Protein AF-0000000068018468 (afdb_homodimer)

Structure (mmCIF, N/CA/C/O backbone):
data_AF-0000000068018468-model_v1
#
loop_
_entity.id
_entity.type
_entity.pdbx_description
1 polymer 'Uncharacterized protein'
#
loop_
_atom_site.group_PDB
_atom_site.id
_atom_site.type_symbol
_atom_site.label_atom_id
_atom_site.label_alt_id
_atom_site.label_comp_id
_atom_site.label_asym_id
_atom_site.label_entity_id
_atom_site.label_seq_id
_atom_site.pdbx_PDB_ins_code
_atom_site.Cartn_x
_atom_site.Cartn_y
_atom_site.Cartn_z
_atom_site.occupancy
_atom_site.B_iso_or_equiv
_atom_site.auth_seq_id
_atom_sit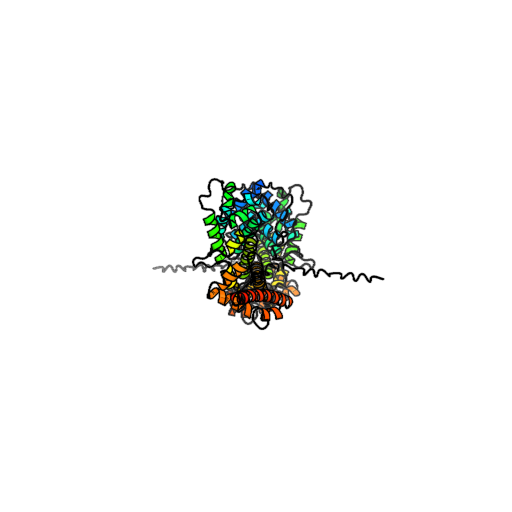e.auth_comp_id
_atom_site.auth_asym_id
_atom_site.auth_atom_id
_atom_site.pdbx_PDB_model_num
ATOM 1 N N . MET A 1 1 ? 50.656 60.125 9.859 1 24.44 1 MET A N 1
ATOM 2 C CA . MET A 1 1 ? 50.281 58.938 9.109 1 24.44 1 MET A CA 1
ATOM 3 C C . MET A 1 1 ? 49.031 58.281 9.727 1 24.44 1 MET A C 1
ATOM 5 O O . MET A 1 1 ? 49.062 57.906 10.898 1 24.44 1 MET A O 1
ATOM 9 N N . TYR A 1 2 ? 47.75 58.688 9.359 1 27.44 2 TYR A N 1
ATOM 10 C CA . TYR A 1 2 ? 46.375 58.531 9.789 1 27.44 2 TYR A CA 1
ATOM 11 C C . TYR A 1 2 ? 45.906 57.062 9.633 1 27.44 2 TYR A C 1
ATOM 13 O O . TYR A 1 2 ? 45.938 56.531 8.523 1 27.44 2 TYR A O 1
ATOM 21 N N . VAL A 1 3 ? 46.25 56.188 10.547 1 29.02 3 VAL A N 1
ATOM 22 C CA . VAL A 1 3 ? 46 54.75 10.594 1 29.02 3 VAL A CA 1
ATOM 23 C C . VAL A 1 3 ? 44.5 54.5 10.539 1 29.02 3 VAL A C 1
ATOM 25 O O . VAL A 1 3 ? 43.75 54.906 11.422 1 29.02 3 VAL A O 1
ATOM 28 N N . ASP A 1 4 ? 43.844 54.469 9.336 1 24.84 4 ASP A N 1
ATOM 29 C CA . ASP A 1 4 ? 42.438 54.281 8.945 1 24.84 4 ASP A CA 1
ATOM 30 C C . ASP A 1 4 ? 41.875 52.969 9.453 1 24.84 4 ASP A C 1
ATOM 32 O O . ASP A 1 4 ? 42.375 51.906 9.086 1 24.84 4 ASP A O 1
ATOM 36 N N . ASN A 1 5 ? 41.5 52.781 10.727 1 23.69 5 ASN A N 1
ATOM 37 C CA . ASN A 1 5 ? 40.906 51.719 11.516 1 23.69 5 ASN A CA 1
ATOM 38 C C . ASN A 1 5 ? 39.625 51.188 10.898 1 23.69 5 ASN A C 1
ATOM 40 O O . ASN A 1 5 ? 38.562 51.75 11.117 1 23.69 5 ASN A O 1
ATOM 44 N N . ASN A 1 6 ? 39.594 50.75 9.609 1 23.3 6 ASN A N 1
ATOM 45 C CA . ASN A 1 6 ? 38.406 50.281 8.914 1 23.3 6 ASN A CA 1
ATOM 46 C C . ASN A 1 6 ? 37.75 49.094 9.648 1 23.3 6 ASN A C 1
ATOM 48 O O . ASN A 1 6 ? 38.344 48.031 9.773 1 23.3 6 ASN A O 1
ATOM 52 N N . MET A 1 7 ? 36.938 49.281 10.695 1 24.89 7 MET A N 1
ATOM 53 C CA . MET A 1 7 ? 36.156 48.375 11.523 1 24.89 7 MET A CA 1
ATOM 54 C C . MET A 1 7 ? 35.219 47.562 10.672 1 24.89 7 MET A C 1
ATOM 56 O O . MET A 1 7 ? 34.25 48.062 10.078 1 24.89 7 MET A O 1
ATOM 60 N N . GLU A 1 8 ? 35.656 46.562 9.875 1 24.28 8 GLU A N 1
ATOM 61 C CA . GLU A 1 8 ? 34.875 45.656 9.07 1 24.28 8 GLU A CA 1
ATOM 62 C C . GLU A 1 8 ? 33.812 44.938 9.914 1 24.28 8 GLU A C 1
ATOM 64 O O . GLU A 1 8 ? 34.156 44.25 10.883 1 24.28 8 GLU A O 1
ATOM 69 N N . MET A 1 9 ? 32.594 45.5 10.07 1 26.16 9 MET A N 1
ATOM 70 C CA . MET A 1 9 ? 31.375 44.969 10.625 1 26.16 9 MET A CA 1
ATOM 71 C C . MET A 1 9 ? 31.031 43.625 9.984 1 26.16 9 MET A C 1
ATOM 73 O O . MET A 1 9 ? 30.75 43.562 8.789 1 26.16 9 MET A O 1
ATOM 77 N N . GLU A 1 10 ? 31.672 42.562 10.336 1 23.84 10 GLU A N 1
ATOM 78 C CA . GLU A 1 10 ? 31.344 41.188 9.938 1 23.84 10 GLU A CA 1
ATOM 79 C C . GLU A 1 10 ? 29.859 40.875 10.156 1 23.84 10 GLU A C 1
ATOM 81 O O . GLU A 1 10 ? 29.359 41 11.281 1 23.84 10 GLU A O 1
ATOM 86 N N . ARG A 1 11 ? 28.984 41.062 9.156 1 24.67 11 ARG A N 1
ATOM 87 C CA . ARG A 1 11 ? 27.594 40.688 8.977 1 24.67 11 ARG A CA 1
ATOM 88 C C . ARG A 1 11 ? 27.375 39.219 9.359 1 24.67 11 ARG A C 1
ATOM 90 O O . ARG A 1 11 ? 27.922 38.312 8.711 1 24.67 11 ARG A O 1
ATOM 97 N N . ASN A 1 12 ? 27.406 38.875 10.641 1 23.77 12 ASN A N 1
ATOM 98 C CA . ASN A 1 12 ? 26.984 37.562 11.164 1 23.77 12 ASN A CA 1
ATOM 99 C C . ASN A 1 12 ? 25.641 37.125 10.562 1 23.77 12 ASN A C 1
ATOM 101 O O . ASN A 1 12 ? 24.594 37.688 10.898 1 23.77 12 ASN A O 1
ATOM 105 N N . ASN A 1 13 ? 25.562 36.875 9.25 1 24.09 13 ASN A N 1
ATOM 106 C CA . ASN A 1 13 ? 24.453 36.25 8.531 1 24.09 13 ASN A CA 1
ATOM 107 C C . ASN A 1 13 ? 23.953 35 9.266 1 24.09 13 ASN A C 1
ATOM 109 O O . ASN A 1 13 ? 24.641 33.969 9.273 1 24.09 13 ASN A O 1
ATOM 113 N N . GLN A 1 14 ? 23.406 35.094 10.453 1 27.16 14 GLN A N 1
ATOM 114 C CA . GLN A 1 14 ? 22.625 34.031 11.094 1 27.16 14 GLN A CA 1
ATOM 115 C C . GLN A 1 14 ? 21.672 33.375 10.094 1 27.16 14 GLN A C 1
ATOM 117 O O . GLN A 1 14 ? 20.703 34 9.656 1 27.16 14 GLN A O 1
ATOM 122 N N . GLU A 1 15 ? 22.203 32.594 9.133 1 29.08 15 GLU A N 1
ATOM 123 C CA . GLU A 1 15 ? 21.438 31.703 8.281 1 29.08 15 GLU A CA 1
ATOM 124 C C . GLU A 1 15 ? 20.344 31 9.086 1 29.08 15 GLU A C 1
ATOM 126 O O . GLU A 1 15 ? 20.641 30.281 10.047 1 29.08 15 GLU A O 1
ATOM 131 N N . HIS A 1 16 ? 19.266 31.672 9.391 1 28.84 16 HIS A N 1
ATOM 132 C CA . HIS A 1 16 ? 17.969 31.109 9.766 1 28.84 16 HIS A CA 1
ATOM 133 C C . HIS A 1 16 ? 17.703 29.797 9.031 1 28.84 16 HIS A C 1
ATOM 135 O O . HIS A 1 16 ? 17.469 29.812 7.82 1 28.84 16 HIS A O 1
ATOM 141 N N . SER A 1 17 ? 18.453 28.766 9.328 1 29.55 17 SER A N 1
ATOM 142 C CA . SER A 1 17 ? 18.109 27.422 8.883 1 29.55 17 SER A CA 1
ATOM 143 C C . SER A 1 17 ? 16.609 27.172 9 1 29.55 17 SER A C 1
ATOM 145 O O . SER A 1 17 ? 16.094 26.938 10.094 1 29.55 17 SER A O 1
ATOM 147 N N . SER A 1 18 ? 15.742 28 8.43 1 26.28 18 SER A N 1
ATOM 148 C CA . SER A 1 18 ? 14.344 27.641 8.219 1 26.28 18 SER A CA 1
ATOM 149 C C . SER A 1 18 ? 14.203 26.172 7.801 1 26.28 18 SER A C 1
ATOM 151 O O . SER A 1 18 ? 14.602 25.797 6.695 1 26.28 18 SER A O 1
ATOM 153 N N . ALA A 1 19 ? 14.383 25.281 8.664 1 33.09 19 ALA A N 1
ATOM 154 C CA . ALA A 1 19 ? 13.984 23.891 8.453 1 33.09 19 ALA A CA 1
ATOM 155 C C . ALA A 1 19 ? 12.711 23.797 7.617 1 33.09 19 ALA A C 1
ATOM 157 O O . ALA A 1 19 ? 11.633 24.172 8.086 1 33.09 19 ALA A O 1
ATOM 158 N N . LEU A 1 20 ? 12.812 24.125 6.32 1 30.03 20 LEU A N 1
ATOM 159 C CA . LEU A 1 20 ? 11.758 23.969 5.32 1 30.03 20 LEU A CA 1
ATOM 160 C C . LEU A 1 20 ? 10.867 22.781 5.637 1 30.03 20 LEU A C 1
ATOM 162 O O . LEU A 1 20 ? 11.367 21.703 5.977 1 30.03 20 LEU A O 1
ATOM 166 N N . LEU A 1 21 ? 9.789 23.016 6.156 1 33.72 21 LEU A N 1
ATOM 167 C CA . LEU A 1 21 ? 8.711 22.031 6.094 1 33.72 21 LEU A CA 1
ATOM 168 C C . LEU A 1 21 ? 8.867 21.125 4.875 1 33.72 21 LEU A C 1
ATOM 170 O O . LEU A 1 21 ? 9.188 21.594 3.781 1 33.72 21 LEU A O 1
ATOM 174 N N . ASN A 1 22 ? 9.516 20.125 4.996 1 31.67 22 ASN A N 1
ATOM 175 C CA . ASN A 1 22 ? 9.492 19.25 3.832 1 31.67 22 ASN A CA 1
ATOM 176 C C . ASN A 1 22 ? 8.195 19.406 3.039 1 31.67 22 ASN A C 1
ATOM 178 O O . ASN A 1 22 ? 7.184 18.797 3.377 1 31.67 22 ASN A O 1
ATOM 182 N N . VAL A 1 23 ? 7.898 20.672 2.58 1 32.66 23 VAL A N 1
ATOM 183 C CA . VAL A 1 23 ? 6.922 20.734 1.498 1 32.66 23 VAL A CA 1
ATOM 184 C C . VAL A 1 23 ? 7.078 19.516 0.588 1 32.66 23 VAL A C 1
ATOM 186 O O . VAL A 1 23 ? 8.203 19.078 0.317 1 32.66 23 VAL A O 1
ATOM 189 N N . PRO A 1 24 ? 6.168 18.75 0.471 1 34.22 24 PRO A N 1
ATOM 190 C CA . PRO A 1 24 ? 6.434 17.781 -0.595 1 34.22 24 PRO A CA 1
ATOM 191 C C . PRO A 1 24 ? 7.234 18.375 -1.75 1 34.22 24 PRO A C 1
ATOM 193 O O . PRO A 1 24 ? 7.016 19.531 -2.129 1 34.22 24 PRO A O 1
ATOM 196 N N . ASP A 1 25 ? 8.477 18.141 -1.873 1 32.91 25 ASP A N 1
ATOM 197 C CA . ASP A 1 25 ? 9.312 18.656 -2.955 1 32.91 25 ASP A CA 1
ATOM 198 C C . ASP A 1 25 ? 8.492 18.922 -4.207 1 32.91 25 ASP A C 1
ATOM 200 O O . ASP A 1 25 ? 7.719 18.078 -4.652 1 32.91 25 ASP A O 1
ATOM 204 N N . PRO A 1 26 ? 8.242 20.219 -4.523 1 35.12 26 PRO A N 1
ATOM 205 C CA . PRO A 1 26 ? 7.691 20.469 -5.855 1 35.12 26 PRO A CA 1
ATOM 206 C C . PRO A 1 26 ? 8.078 19.391 -6.867 1 35.12 26 PRO A C 1
ATOM 208 O O . PRO A 1 26 ? 7.402 19.234 -7.883 1 35.12 26 PRO A O 1
ATOM 211 N N . GLU A 1 27 ? 9.18 18.828 -6.707 1 36.31 27 GLU A N 1
ATOM 212 C CA . GLU A 1 27 ? 9.656 17.797 -7.613 1 36.31 27 GLU A CA 1
ATOM 213 C C . GLU A 1 27 ? 8.781 16.547 -7.527 1 36.31 27 GLU A C 1
ATOM 215 O O . GLU A 1 27 ? 8.758 15.734 -8.461 1 36.31 27 GLU A O 1
ATOM 220 N N . GLU A 1 28 ? 8.305 16.453 -6.414 1 38.94 28 GLU A N 1
ATOM 221 C CA . GLU A 1 28 ? 7.34 15.359 -6.344 1 38.94 28 GLU A CA 1
ATOM 222 C C . GLU A 1 28 ? 6.051 15.711 -7.082 1 38.94 28 GLU A C 1
ATOM 224 O O . GLU A 1 28 ? 5.387 14.836 -7.629 1 38.94 28 GLU A O 1
ATOM 229 N N . ASP A 1 29 ? 5.688 17.031 -6.941 1 36.28 29 ASP A N 1
ATOM 230 C CA . ASP A 1 29 ? 4.574 17.641 -7.672 1 36.28 29 ASP A CA 1
ATOM 231 C C . ASP A 1 29 ? 4.996 18.031 -9.086 1 36.28 29 ASP A C 1
ATOM 233 O O . ASP A 1 29 ? 5.969 18.766 -9.266 1 36.28 29 ASP A O 1
ATOM 237 N N . GLY A 1 30 ? 4.703 17.453 -10.102 1 36.94 30 GLY A N 1
ATOM 238 C CA . GLY A 1 30 ? 4.77 17.781 -11.523 1 36.94 30 GLY A CA 1
ATOM 239 C C . GLY A 1 30 ? 5.508 16.734 -12.336 1 36.94 30 GLY A C 1
ATOM 240 O O . GLY A 1 30 ? 6.727 16.812 -12.5 1 36.94 30 GLY A O 1
ATOM 241 N N . LEU A 1 31 ? 5.121 15.68 -12.172 1 38.84 31 LEU A N 1
ATOM 242 C CA . LEU A 1 31 ? 5.52 14.797 -13.266 1 38.84 31 LEU A CA 1
ATOM 243 C C . LEU A 1 31 ? 5.25 15.461 -14.617 1 38.84 31 LEU A C 1
ATOM 245 O O . LEU A 1 31 ? 4.094 15.672 -14.984 1 38.84 31 LEU A O 1
ATOM 249 N N . HIS A 1 32 ? 6.07 16.641 -14.875 1 35.94 32 HIS A N 1
ATOM 250 C CA . HIS A 1 32 ? 5.859 17.109 -16.234 1 35.94 32 HIS A CA 1
ATOM 251 C C . HIS A 1 32 ? 5.82 15.945 -17.219 1 35.94 32 HIS A C 1
ATOM 253 O O . HIS A 1 32 ? 6.867 15.406 -17.594 1 35.94 32 HIS A O 1
ATOM 259 N N . ILE A 1 33 ? 4.992 15.148 -16.906 1 37.47 33 ILE A N 1
ATOM 260 C CA . ILE A 1 33 ? 4.82 14.18 -17.984 1 37.47 33 ILE A CA 1
ATOM 261 C C . ILE A 1 33 ? 4.758 14.914 -19.328 1 37.47 33 ILE A C 1
ATOM 263 O O . ILE A 1 33 ? 3.854 15.719 -19.562 1 37.47 33 ILE A O 1
ATOM 267 N N . GLY A 1 34 ? 5.852 15.414 -19.781 1 34.38 34 GLY A N 1
ATOM 268 C CA . GLY A 1 34 ? 5.773 15.93 -21.141 1 34.38 34 GLY A CA 1
ATOM 269 C C . GLY A 1 34 ? 4.504 15.516 -21.859 1 34.38 34 GLY A C 1
ATOM 270 O O . GLY A 1 34 ? 3.588 14.961 -21.25 1 34.38 34 GLY A O 1
ATOM 271 N N . ASN A 1 35 ? 4.598 15.242 -23.125 1 35.41 35 ASN A N 1
ATOM 272 C CA . ASN A 1 35 ? 3.654 15.031 -24.203 1 35.41 35 ASN A CA 1
ATOM 273 C C . ASN A 1 35 ? 2.717 13.859 -23.922 1 35.41 35 ASN A C 1
ATOM 275 O O . ASN A 1 35 ? 2.98 12.734 -24.328 1 35.41 35 ASN A O 1
ATOM 279 N N . MET A 1 36 ? 2.404 13.555 -22.688 1 43.94 36 MET A N 1
ATOM 280 C CA . MET A 1 36 ? 1.302 12.609 -22.875 1 43.94 36 MET A CA 1
ATOM 281 C C . MET A 1 36 ? 0.312 13.133 -23.906 1 43.94 36 MET A C 1
ATOM 283 O O . MET A 1 36 ? -0.097 14.297 -23.859 1 43.94 36 MET A O 1
ATOM 287 N N . PHE A 1 37 ? 0.522 12.688 -24.938 1 47.22 37 PHE A N 1
ATOM 288 C CA . PHE A 1 37 ? -0.167 13.008 -26.188 1 47.22 37 PHE A CA 1
ATOM 289 C C . PHE A 1 37 ? -1.665 13.164 -25.953 1 47.22 37 PHE A C 1
ATOM 291 O O . PHE A 1 37 ? -2.461 13.039 -26.891 1 47.22 37 PHE A O 1
ATOM 298 N N . LEU A 1 38 ? -2.012 12.969 -24.656 1 52.31 38 LEU A N 1
ATOM 299 C CA . LEU A 1 38 ? -3.445 13.234 -24.656 1 52.31 38 LEU A CA 1
ATOM 300 C C . LEU A 1 38 ? -3.732 14.711 -24.406 1 52.31 38 LEU A C 1
ATOM 302 O O . LEU A 1 38 ? -3.047 15.352 -23.609 1 52.31 38 LEU A O 1
ATOM 306 N N . PRO A 1 39 ? -4.457 15.227 -25.281 1 53.84 39 PRO A N 1
ATOM 307 C CA . PRO A 1 39 ? -4.832 16.625 -25.094 1 53.84 39 PRO A CA 1
ATOM 308 C C . PRO A 1 39 ? -5.375 16.906 -23.688 1 53.84 39 PRO A C 1
ATOM 310 O O . PRO A 1 39 ? -5.949 16.016 -23.047 1 53.84 39 PRO A O 1
ATOM 313 N N . SER A 1 40 ? -5.008 17.938 -23.078 1 59.91 40 SER A N 1
ATOM 314 C CA . SER A 1 40 ? -5.461 18.406 -21.766 1 59.91 40 SER A CA 1
ATOM 315 C C . SER A 1 40 ? -6.973 18.266 -21.625 1 59.91 40 SER A C 1
ATOM 317 O O . SER A 1 40 ? -7.477 18.031 -20.531 1 59.91 40 SER A O 1
ATOM 319 N N . THR A 1 41 ? -7.664 18.328 -22.781 1 61.84 41 THR A N 1
ATOM 320 C CA . THR A 1 41 ? -9.125 18.281 -22.766 1 61.84 41 THR A CA 1
ATOM 321 C C . THR A 1 41 ? -9.617 16.906 -22.359 1 61.84 41 THR A C 1
ATOM 323 O O . THR A 1 41 ? -10.781 16.734 -21.969 1 61.84 41 THR A O 1
ATOM 326 N N . PHE A 1 42 ? -8.672 16.094 -22.375 1 64.88 42 PHE A N 1
ATOM 327 C CA . PHE A 1 42 ? -9.047 14.711 -22.125 1 64.88 42 PHE A CA 1
ATOM 328 C C . PHE A 1 42 ? -9.023 14.398 -20.641 1 64.88 42 PHE A C 1
ATOM 330 O O . PHE A 1 42 ? -9.82 13.586 -20.156 1 64.88 42 PHE A O 1
ATOM 337 N N . TRP A 1 43 ? -8.32 15.156 -19.906 1 70.69 43 TRP A N 1
ATOM 338 C CA . TRP A 1 43 ? -8.008 14.742 -18.547 1 70.69 43 TRP A CA 1
ATOM 339 C C . TRP A 1 43 ? -9.156 15.062 -17.594 1 70.69 43 TRP A C 1
ATOM 341 O O . TRP A 1 43 ? -9.445 14.289 -16.688 1 70.69 43 TRP A O 1
ATOM 351 N N . THR A 1 44 ? -9.859 16.078 -17.922 1 78.69 44 THR A N 1
ATOM 352 C CA . THR A 1 44 ? -10.914 16.5 -17 1 78.69 44 THR A CA 1
ATOM 353 C C . THR A 1 44 ? -12.07 15.5 -17.031 1 78.69 44 THR A C 1
ATOM 355 O O . THR A 1 44 ? -12.484 14.992 -15.984 1 78.69 44 THR A O 1
ATOM 358 N N . PRO A 1 45 ? -12.547 15.148 -18.234 1 75.38 45 PRO A N 1
ATOM 359 C CA . PRO A 1 45 ? -13.594 14.125 -18.25 1 75.38 45 PRO A CA 1
ATOM 360 C C . PRO A 1 45 ? -13.109 12.781 -17.719 1 75.38 45 PRO A C 1
ATOM 362 O O . PRO A 1 45 ? -13.883 12.055 -17.078 1 75.38 45 PRO A O 1
ATOM 365 N N . PHE A 1 46 ? -11.961 12.562 -18.078 1 76.06 46 PHE A N 1
ATOM 366 C CA . PHE A 1 46 ? -11.398 11.305 -17.578 1 76.06 46 PHE A CA 1
ATOM 367 C C . PHE A 1 46 ? -11.336 11.297 -16.062 1 76.06 46 PHE A C 1
ATOM 369 O O . PHE A 1 46 ? -11.719 10.312 -15.422 1 76.06 46 PHE A O 1
ATOM 376 N N . PHE A 1 47 ? -10.859 12.359 -15.477 1 84.5 47 PHE A N 1
ATOM 377 C CA . PHE A 1 47 ? -10.797 12.516 -14.031 1 84.5 47 PHE A CA 1
ATOM 378 C C . PHE A 1 47 ? -12.172 12.32 -13.406 1 84.5 47 PHE A C 1
ATOM 380 O O . PHE A 1 47 ? -12.312 11.586 -12.422 1 84.5 47 PHE A O 1
ATOM 387 N N . SER A 1 48 ? -13.109 12.883 -14.023 1 82.25 48 SER A N 1
ATOM 388 C CA . SER A 1 48 ? -14.477 12.789 -13.516 1 82.25 48 SER A CA 1
ATOM 389 C C . SER A 1 48 ? -15.008 11.367 -13.602 1 82.25 48 SER A C 1
ATOM 391 O O . SER A 1 48 ? -15.719 10.906 -12.711 1 82.25 48 SER A O 1
ATOM 393 N N . GLY A 1 49 ? -14.711 10.734 -14.68 1 79.44 49 GLY A N 1
ATOM 394 C CA . GLY A 1 49 ? -15.117 9.344 -14.828 1 79.44 49 GLY A CA 1
ATOM 395 C C . GLY A 1 49 ? -14.516 8.43 -13.773 1 79.44 49 GLY A C 1
ATOM 396 O O . GLY A 1 49 ? -15.211 7.578 -13.219 1 79.44 49 GLY A O 1
ATOM 397 N N . VAL A 1 50 ? -13.242 8.617 -13.531 1 81.69 50 VAL A N 1
ATOM 398 C CA . VAL A 1 50 ? -12.562 7.793 -12.539 1 81.69 50 VAL A CA 1
ATOM 399 C C . VAL A 1 50 ? -13.125 8.094 -11.148 1 81.69 50 VAL A C 1
ATOM 401 O O . VAL A 1 50 ? -13.289 7.188 -10.336 1 81.69 50 VAL A O 1
ATOM 404 N N . LEU A 1 51 ? -13.336 9.359 -10.922 1 87.94 51 LEU A N 1
ATOM 405 C CA . LEU A 1 51 ? -13.945 9.758 -9.656 1 87.94 51 LEU A CA 1
ATOM 406 C C . LEU A 1 51 ? -15.281 9.055 -9.438 1 87.94 51 LEU A C 1
ATOM 408 O O . LEU A 1 51 ? -15.57 8.594 -8.336 1 87.94 51 LEU A O 1
ATOM 412 N N . GLN A 1 52 ? -16.016 8.875 -10.461 1 82.94 52 GLN A N 1
ATOM 413 C CA . GLN A 1 52 ? -17.297 8.195 -10.375 1 82.94 52 GLN A CA 1
ATOM 414 C C . GLN A 1 52 ? -17.109 6.715 -10.062 1 82.94 52 GLN A C 1
ATOM 416 O O . GLN A 1 52 ? -17.922 6.121 -9.344 1 82.94 52 GLN A O 1
ATOM 421 N N . ILE A 1 53 ? -16.125 6.184 -10.531 1 79.94 53 ILE A N 1
ATOM 422 C CA . ILE A 1 53 ? -15.82 4.789 -10.227 1 79.94 53 ILE A CA 1
ATOM 423 C C . ILE A 1 53 ? -15.516 4.641 -8.742 1 79.94 53 ILE A C 1
ATOM 425 O O . ILE A 1 53 ? -16.016 3.721 -8.086 1 79.94 53 ILE A O 1
ATOM 429 N N . ALA A 1 54 ? -14.719 5.52 -8.234 1 87.62 54 ALA A N 1
ATOM 430 C CA . ALA A 1 54 ? -14.352 5.477 -6.82 1 87.62 54 ALA A CA 1
ATOM 431 C C . ALA A 1 54 ? -15.578 5.59 -5.93 1 87.62 54 ALA A C 1
ATOM 433 O O . ALA A 1 54 ? -15.617 5.016 -4.836 1 87.62 54 ALA A O 1
ATOM 434 N N . LEU A 1 55 ? -16.562 6.301 -6.43 1 90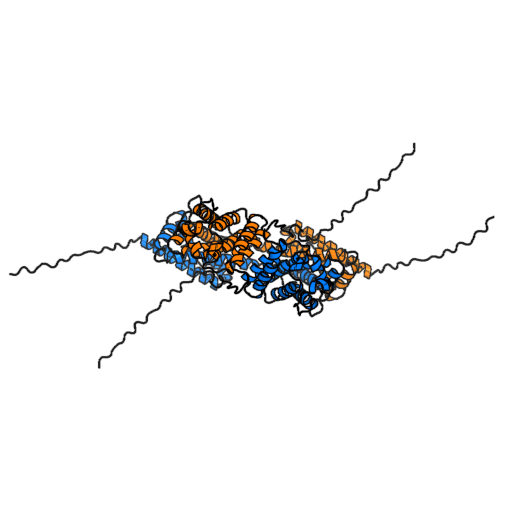.88 55 LEU A N 1
ATOM 435 C CA . LEU A 1 55 ? -17.766 6.531 -5.621 1 90.88 55 LEU A CA 1
ATOM 436 C C . LEU A 1 55 ? -18.766 5.395 -5.797 1 90.88 55 LEU A C 1
ATOM 438 O O . LEU A 1 55 ? -19.516 5.07 -4.867 1 90.88 55 LEU A O 1
ATOM 442 N N . LYS A 1 56 ? -18.781 4.824 -6.879 1 82.94 56 LYS A N 1
ATOM 443 C CA . LYS A 1 56 ? -19.781 3.807 -7.215 1 82.94 56 LYS A CA 1
ATOM 444 C C . LYS A 1 56 ? -19.453 2.482 -6.523 1 82.94 56 LYS A C 1
ATOM 446 O O . LYS A 1 56 ? -20.359 1.792 -6.051 1 82.94 56 LYS A O 1
ATOM 451 N N . TYR A 1 57 ? -18.188 2.197 -6.457 1 78.69 57 TYR A N 1
ATOM 452 C CA . TYR A 1 57 ? -17.781 0.912 -5.902 1 78.69 57 TYR A CA 1
ATOM 453 C C . TYR A 1 57 ? -17.266 1.072 -4.48 1 78.69 57 TYR A C 1
ATOM 455 O O . TYR A 1 57 ? -16.5 2 -4.191 1 78.69 57 TYR A O 1
ATOM 463 N N . SER A 1 58 ? -17.625 0.14 -3.668 1 86.25 58 SER A N 1
ATOM 464 C CA . SER A 1 58 ? -17.25 0.252 -2.264 1 86.25 58 SER A CA 1
ATOM 465 C C . SER A 1 58 ? -16.031 -0.603 -1.948 1 86.25 58 SER A C 1
ATOM 467 O O . SER A 1 58 ? -15.43 -0.475 -0.875 1 86.25 58 SER A O 1
ATOM 469 N N . GLU A 1 59 ? -15.656 -1.45 -2.895 1 81 59 GLU A N 1
ATOM 470 C CA . GLU A 1 59 ? -14.492 -2.307 -2.664 1 81 59 GLU A CA 1
ATOM 471 C C . GLU A 1 59 ? -13.219 -1.481 -2.502 1 81 59 GLU A C 1
ATOM 473 O O . GLU A 1 59 ? -12.914 -0.638 -3.346 1 81 59 GLU A O 1
ATOM 478 N N . GLU A 1 60 ? -12.492 -1.753 -1.496 1 84.62 60 GLU A N 1
ATOM 479 C CA . GLU A 1 60 ? -11.289 -0.997 -1.171 1 84.62 60 GLU A CA 1
ATOM 480 C C . GLU A 1 60 ? -10.305 -1.004 -2.334 1 84.62 60 GLU A C 1
ATOM 482 O O . GLU A 1 60 ? -9.758 0.039 -2.697 1 84.62 60 GLU A O 1
ATOM 487 N N . GLY A 1 61 ? -10.125 -2.178 -2.83 1 77.38 61 GLY A N 1
ATOM 488 C CA . GLY A 1 61 ? -9.164 -2.309 -3.914 1 77.38 61 GLY A CA 1
ATOM 489 C C . GLY A 1 61 ? -9.508 -1.453 -5.121 1 77.38 61 GLY A C 1
ATOM 490 O O . GLY A 1 61 ? -8.633 -0.81 -5.699 1 77.38 61 GLY A O 1
ATOM 491 N N . ILE A 1 62 ? -10.734 -1.346 -5.469 1 76.81 62 ILE A N 1
ATOM 492 C CA . ILE A 1 62 ? -11.195 -0.561 -6.609 1 76.81 62 ILE A CA 1
ATOM 493 C C . ILE A 1 62 ? -11.047 0.928 -6.301 1 76.81 62 ILE A C 1
ATOM 495 O O . ILE A 1 62 ? -10.555 1.695 -7.133 1 76.81 62 ILE A O 1
ATOM 499 N N . ARG A 1 63 ? -11.422 1.302 -5.125 1 86.25 63 ARG A N 1
ATOM 500 C CA . ARG A 1 63 ? -11.336 2.703 -4.727 1 86.25 63 ARG A CA 1
ATOM 501 C C . ARG A 1 63 ? -9.883 3.18 -4.715 1 86.25 63 ARG A C 1
ATOM 503 O O . ARG A 1 63 ? -9.586 4.27 -5.199 1 86.25 63 ARG A O 1
ATOM 510 N N . VAL A 1 64 ? -9.047 2.318 -4.172 1 85.44 64 VAL A N 1
ATOM 511 C CA . VAL A 1 64 ? -7.633 2.676 -4.098 1 85.44 64 VAL A CA 1
ATOM 512 C C . VAL A 1 64 ? -7.059 2.816 -5.504 1 85.44 64 VAL A C 1
ATOM 514 O O . VAL A 1 64 ? -6.305 3.752 -5.785 1 85.44 64 VAL A O 1
ATOM 517 N N . ASP A 1 65 ? -7.445 1.905 -6.328 1 77.06 65 ASP A N 1
ATOM 518 C CA . ASP A 1 65 ? -6.977 1.979 -7.711 1 77.06 65 ASP A CA 1
ATOM 519 C C . ASP A 1 65 ? -7.469 3.254 -8.391 1 77.06 65 ASP A C 1
ATOM 521 O O . ASP A 1 65 ? -6.699 3.945 -9.055 1 77.06 65 ASP A O 1
ATOM 525 N N . ALA A 1 66 ? -8.719 3.521 -8.273 1 83.62 66 ALA A N 1
ATOM 526 C CA . ALA A 1 66 ? -9.297 4.723 -8.867 1 83.62 66 ALA A CA 1
ATOM 527 C C . ALA A 1 66 ? -8.609 5.98 -8.344 1 83.62 66 ALA A C 1
ATOM 529 O O . ALA A 1 66 ? -8.219 6.852 -9.125 1 83.62 66 ALA A O 1
ATOM 530 N N . 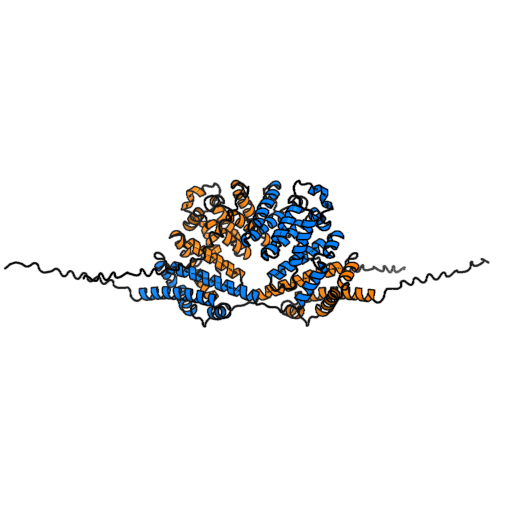LEU A 1 67 ? -8.383 6.055 -7.082 1 88.44 67 LEU A N 1
ATOM 531 C CA . LEU A 1 67 ? -7.719 7.199 -6.465 1 88.44 67 LEU A CA 1
ATOM 532 C C . LEU A 1 67 ? -6.277 7.316 -6.953 1 88.44 67 LEU A C 1
ATOM 534 O O . LEU A 1 67 ? -5.789 8.422 -7.191 1 88.44 67 LEU A O 1
ATOM 538 N N . SER A 1 68 ? -5.668 6.254 -7.086 1 80 68 SER A N 1
ATOM 539 C CA . SER A 1 68 ? -4.305 6.27 -7.605 1 80 68 SER A CA 1
ATOM 540 C C . SER A 1 68 ? -4.258 6.848 -9.016 1 80 68 SER A C 1
ATOM 542 O O . SER A 1 68 ? -3.332 7.59 -9.359 1 80 68 SER A O 1
ATOM 544 N N . ILE A 1 69 ? -5.238 6.547 -9.773 1 77.62 69 ILE A N 1
ATOM 545 C CA . ILE A 1 69 ? -5.332 7.09 -11.125 1 77.62 69 ILE A CA 1
ATOM 546 C C . ILE A 1 69 ? -5.531 8.602 -11.055 1 77.62 69 ILE A C 1
ATOM 548 O O . ILE A 1 69 ? -4.871 9.359 -11.781 1 77.62 69 ILE A O 1
ATOM 552 N N . MET A 1 70 ? -6.41 8.961 -10.242 1 85.5 70 MET A N 1
ATOM 553 C CA . MET A 1 70 ? -6.68 10.391 -10.094 1 85.5 70 MET A CA 1
ATOM 554 C C . MET A 1 70 ? -5.422 11.141 -9.648 1 85.5 70 MET A C 1
ATOM 556 O O . MET A 1 70 ? -5.125 12.219 -10.164 1 85.5 70 MET A O 1
ATOM 560 N N . ILE A 1 71 ? -4.688 10.57 -8.734 1 84 71 ILE A N 1
ATOM 561 C CA . ILE A 1 71 ? -3.449 11.164 -8.242 1 84 71 ILE A CA 1
ATOM 562 C C . ILE A 1 71 ? -2.451 11.305 -9.383 1 84 71 ILE A C 1
ATOM 564 O O . ILE A 1 71 ? -1.821 12.352 -9.539 1 84 71 ILE A O 1
ATOM 568 N N . LEU A 1 72 ? -2.393 10.336 -10.188 1 74.5 72 LEU A N 1
ATOM 569 C CA . LEU A 1 72 ? -1.487 10.391 -11.328 1 74.5 72 LEU A CA 1
ATOM 570 C C . LEU A 1 72 ? -1.898 11.492 -12.297 1 74.5 72 LEU A C 1
ATOM 572 O O . LEU A 1 72 ? -1.048 12.227 -12.805 1 74.5 72 LEU A O 1
ATOM 576 N N . ILE A 1 73 ? -3.182 11.555 -12.562 1 78.38 73 ILE A N 1
ATOM 577 C CA . ILE A 1 73 ? -3.705 12.586 -13.453 1 78.38 73 ILE A CA 1
ATOM 578 C C . ILE A 1 73 ? -3.342 13.969 -12.906 1 78.38 73 ILE A C 1
ATOM 580 O O . ILE A 1 73 ? -2.85 14.82 -13.641 1 78.38 73 ILE A O 1
ATOM 584 N N . VAL A 1 74 ? -3.482 14.172 -11.672 1 84.44 74 VAL A N 1
ATOM 585 C CA . VAL A 1 74 ? -3.232 15.477 -11.055 1 84.44 74 VAL A CA 1
ATOM 586 C C . VAL A 1 74 ? -1.734 15.766 -11.055 1 84.44 74 VAL A C 1
ATOM 588 O O . VAL A 1 74 ? -1.314 16.891 -11.32 1 84.44 74 VAL A O 1
ATOM 591 N N . ARG A 1 75 ? -0.951 14.797 -10.789 1 74 75 ARG A N 1
ATOM 592 C CA . ARG A 1 75 ? 0.497 14.969 -10.758 1 74 75 ARG A CA 1
ATOM 593 C C . ARG A 1 75 ? 1.031 15.383 -12.125 1 74 75 ARG A C 1
ATOM 595 O O . ARG A 1 75 ? 2.049 16.078 -12.219 1 74 75 ARG A O 1
ATOM 602 N N . THR A 1 76 ? 0.326 14.961 -13.102 1 69.81 76 THR A N 1
ATOM 603 C CA . THR A 1 76 ? 0.8 15.234 -14.453 1 69.81 76 THR A CA 1
ATOM 604 C C . THR A 1 76 ? 0.149 16.5 -15 1 69.81 76 THR A C 1
ATOM 606 O O . THR A 1 76 ? 0.469 16.938 -16.109 1 69.81 76 THR A O 1
ATOM 609 N N . SER A 1 77 ? -0.751 17.031 -14.297 1 75.12 77 SER A N 1
ATOM 610 C CA . SER A 1 77 ? -1.427 18.25 -14.719 1 75.12 77 SER A CA 1
ATOM 611 C C . SER A 1 77 ? -0.728 19.484 -14.172 1 75.12 77 SER A C 1
ATOM 613 O O . SER A 1 77 ? -0.08 19.438 -13.125 1 75.12 77 SER A O 1
ATOM 615 N N . ASP A 1 78 ? -0.829 20.547 -14.945 1 77.69 78 ASP A N 1
ATOM 616 C CA . ASP A 1 78 ? -0.26 21.797 -14.484 1 77.69 78 ASP A CA 1
ATOM 617 C C . ASP A 1 78 ? -1.029 22.344 -13.281 1 77.69 78 ASP A C 1
ATOM 619 O O . ASP A 1 78 ? -2.26 22.406 -13.297 1 77.69 78 ASP A O 1
ATOM 623 N N . SER A 1 79 ? -0.263 22.781 -12.344 1 78 79 SER A N 1
ATOM 624 C CA . SER A 1 79 ? -0.872 23.25 -11.102 1 78 79 SER A CA 1
ATOM 625 C C . SER A 1 79 ? -1.625 24.562 -11.328 1 78 79 SER A C 1
ATOM 627 O O . SER A 1 79 ? -2.607 24.844 -10.641 1 78 79 SER A O 1
ATOM 629 N N . ASN A 1 80 ? -0.944 25.141 -12.336 1 76.94 80 ASN A N 1
ATOM 630 C CA . ASN A 1 80 ? -1.565 26.422 -12.609 1 76.94 80 ASN A CA 1
ATOM 631 C C . ASN A 1 80 ? -2.541 26.344 -13.781 1 76.94 80 ASN A C 1
ATOM 633 O O . ASN A 1 80 ? -2.168 25.922 -14.875 1 76.94 80 ASN A O 1
ATOM 637 N N . GLY A 1 81 ? -3.818 26.188 -13.625 1 74.25 81 GLY A N 1
ATOM 638 C CA . GLY A 1 81 ? -4.801 26.297 -14.695 1 74.25 81 GLY A CA 1
ATOM 639 C C . GLY A 1 81 ? -5.555 25 -14.938 1 74.25 81 GLY A C 1
ATOM 640 O O . GLY A 1 81 ? -6.789 24.969 -14.891 1 74.25 81 GLY A O 1
ATOM 641 N N . GLU A 1 82 ? -4.789 23.922 -15.133 1 77.19 82 GLU A N 1
ATOM 642 C CA . GLU A 1 82 ? -5.445 22.672 -15.516 1 77.19 82 GLU A CA 1
ATOM 643 C C . GLU A 1 82 ? -6.184 22.047 -14.336 1 77.19 82 GLU A C 1
ATOM 645 O O . GLU A 1 82 ? -7.266 21.484 -14.5 1 77.19 82 GLU A O 1
ATOM 650 N N . ARG A 1 83 ? -5.676 22.234 -13.172 1 82.69 83 ARG A N 1
ATOM 651 C CA . ARG A 1 83 ? -6.254 21.562 -12.008 1 82.69 83 ARG A CA 1
ATOM 652 C C . ARG A 1 83 ? -7.574 22.219 -11.602 1 82.69 83 ARG A C 1
ATOM 654 O O . ARG A 1 83 ? -8.438 21.562 -11.016 1 82.69 83 ARG A O 1
ATOM 661 N N . GLU A 1 84 ? -7.68 23.438 -11.969 1 84.38 84 GLU A N 1
ATOM 662 C CA . GLU A 1 84 ? -8.922 24.141 -11.648 1 84.38 84 GLU A CA 1
ATOM 663 C C . GLU A 1 84 ? -10.102 23.531 -12.414 1 84.38 84 GLU A C 1
ATOM 665 O O . GLU A 1 84 ? -11.25 23.641 -11.977 1 84.38 84 GLU A O 1
ATOM 670 N N . LYS A 1 85 ? -9.805 22.906 -13.453 1 84.38 85 LYS A N 1
ATOM 671 C CA . LYS A 1 85 ? -10.836 22.391 -14.344 1 84.38 85 LYS A CA 1
ATOM 672 C C . LYS A 1 85 ? -11.477 21.141 -13.773 1 84.38 85 LYS A C 1
ATOM 674 O O . LYS A 1 85 ? -12.539 20.719 -14.234 1 84.38 85 LYS A O 1
ATOM 679 N N . PHE A 1 86 ? -10.898 20.516 -12.789 1 87.44 86 PHE A N 1
ATOM 680 C CA . PHE A 1 86 ? -11.445 19.297 -12.211 1 87.44 86 PHE A CA 1
ATOM 681 C C . PHE A 1 86 ? -12.695 19.609 -11.391 1 87.44 86 PHE A C 1
ATOM 683 O O . PHE A 1 86 ? -13.477 18.703 -11.086 1 87.44 86 PHE A O 1
ATOM 690 N N . GLY A 1 87 ? -12.992 20.828 -11.117 1 85.88 87 GLY A N 1
ATOM 691 C CA . GLY A 1 87 ? -14.172 21.188 -10.352 1 85.88 87 GLY A CA 1
ATOM 692 C C . GLY A 1 87 ? -13.984 21.047 -8.852 1 85.88 87 GLY A C 1
ATOM 693 O O . GLY A 1 87 ? -14.102 19.938 -8.312 1 85.88 87 GLY A O 1
ATOM 694 N N . PHE A 1 88 ? -13.836 22.062 -8.188 1 87.81 88 PHE A N 1
ATOM 695 C CA . PHE A 1 88 ? -13.508 22.078 -6.77 1 87.81 88 PHE A CA 1
ATOM 696 C C . PHE A 1 88 ? -14.641 21.5 -5.941 1 87.81 88 PHE A C 1
ATOM 698 O O . PHE A 1 88 ? -14.422 20.594 -5.137 1 87.81 88 PHE A O 1
ATOM 705 N N . ILE A 1 89 ? -15.844 21.906 -6.168 1 88.75 89 ILE A N 1
ATOM 706 C CA . ILE A 1 89 ? -16.969 21.516 -5.324 1 88.75 89 ILE A CA 1
ATOM 707 C C . ILE A 1 89 ? -17.281 20.047 -5.523 1 88.75 89 ILE A C 1
ATOM 709 O O . ILE A 1 89 ? -17.469 19.297 -4.555 1 88.75 89 ILE A O 1
ATOM 713 N N . SER A 1 90 ? -17.328 19.641 -6.773 1 88 90 SER A N 1
ATOM 714 C CA . SER A 1 90 ? -17.594 18.25 -7.074 1 88 90 SER A CA 1
ATOM 715 C C . SER A 1 90 ? -16.547 17.328 -6.434 1 88 90 SER A C 1
ATOM 717 O O . SER A 1 90 ? -16.891 16.281 -5.883 1 88 90 SER A O 1
ATOM 719 N N . VAL A 1 91 ? -15.352 17.766 -6.48 1 92.5 91 VAL A N 1
ATOM 720 C CA . VAL A 1 91 ? -14.266 16.984 -5.91 1 92.5 91 VAL A CA 1
ATOM 721 C C . VAL A 1 91 ? -14.398 16.938 -4.391 1 92.5 91 VAL A C 1
ATOM 723 O O . VAL A 1 91 ? -14.25 15.875 -3.781 1 92.5 91 VAL A O 1
ATOM 726 N N . MET A 1 92 ? -14.719 18.062 -3.783 1 94.56 92 MET A N 1
ATOM 727 C CA . MET A 1 92 ? -14.883 18.125 -2.334 1 94.56 92 MET A CA 1
ATOM 728 C C . MET A 1 92 ? -16 17.203 -1.873 1 94.56 92 MET A C 1
ATOM 730 O O . MET A 1 92 ? -15.859 16.5 -0.878 1 94.56 92 MET A O 1
ATOM 734 N N . GLU A 1 93 ? -17.031 17.219 -2.6 1 94.25 93 GLU A N 1
ATOM 735 C CA . GLU A 1 93 ? -18.156 16.344 -2.264 1 94.25 93 GLU A CA 1
ATOM 736 C C . GLU A 1 93 ? -17.766 14.875 -2.371 1 94.25 93 GLU A C 1
ATOM 738 O O . GLU A 1 93 ? -18.156 14.062 -1.535 1 94.25 93 GLU A O 1
ATOM 743 N N . SER A 1 94 ? -17.094 14.602 -3.395 1 94.56 94 SER A N 1
ATOM 744 C CA . SER A 1 94 ? -16.656 13.227 -3.598 1 94.56 94 SER A CA 1
ATOM 745 C C . SER A 1 94 ? -15.672 12.797 -2.508 1 94.56 94 SER A C 1
ATOM 747 O O . SER A 1 94 ? -15.75 11.672 -2.006 1 94.56 94 SER A O 1
ATOM 749 N N . LEU A 1 95 ? -14.742 13.68 -2.166 1 96.94 95 LEU A N 1
ATOM 750 C CA . LEU A 1 95 ? -13.773 13.383 -1.12 1 96.94 95 LEU A CA 1
ATOM 751 C C . LEU A 1 95 ? -14.461 13.164 0.221 1 96.94 95 LEU A C 1
ATOM 753 O O . LEU A 1 95 ? -14.039 12.312 1.011 1 96.94 95 LEU A O 1
ATOM 757 N N . HIS A 1 96 ? -15.508 13.945 0.441 1 96.81 96 HIS A N 1
ATOM 758 C CA . HIS A 1 96 ? -16.281 13.734 1.66 1 96.81 96 HIS A CA 1
ATOM 759 C C . HIS A 1 96 ? -16.781 12.297 1.749 1 96.81 96 HIS A C 1
ATOM 761 O O . HIS A 1 96 ? -16.703 11.672 2.807 1 96.81 96 HIS A O 1
ATOM 767 N N . GLN A 1 97 ? -17.234 11.758 0.694 1 96.44 97 GLN A N 1
ATOM 768 C CA . GLN A 1 97 ? -17.75 10.391 0.672 1 96.44 97 GLN A CA 1
ATOM 769 C C . GLN A 1 97 ? -16.625 9.383 0.882 1 96.44 97 GLN A C 1
ATOM 771 O O . GLN A 1 97 ? -16.812 8.367 1.556 1 96.44 97 GLN A O 1
ATOM 776 N N . LEU A 1 98 ? -15.5 9.656 0.405 1 97.38 98 LEU A N 1
ATOM 777 C CA . LEU A 1 98 ? -14.383 8.719 0.427 1 97.38 98 LEU A CA 1
ATOM 778 C C . LEU A 1 98 ? -13.656 8.773 1.766 1 97.38 98 LEU A C 1
ATOM 780 O O . LEU A 1 98 ? -12.953 7.832 2.131 1 97.38 98 LEU A O 1
ATOM 784 N N . LEU A 1 99 ? -13.797 9.852 2.531 1 97.38 99 LEU A N 1
ATOM 785 C CA . LEU A 1 99 ? -13.078 10.055 3.783 1 97.38 99 LEU A CA 1
ATOM 786 C C . LEU A 1 99 ? -13.93 9.641 4.977 1 97.38 99 LEU A C 1
ATOM 788 O O . LEU A 1 99 ? -13.469 9.672 6.121 1 97.38 99 LEU A O 1
ATOM 792 N N . GLN A 1 100 ? -15.062 9.195 4.723 1 94.75 100 GLN A N 1
ATOM 793 C CA . GLN A 1 100 ? -15.945 8.805 5.812 1 94.75 100 GLN A CA 1
ATOM 794 C C . GLN A 1 100 ? -15.328 7.691 6.652 1 94.75 100 GLN A C 1
ATOM 796 O O . GLN A 1 100 ? -14.539 6.895 6.148 1 94.75 100 GLN A O 1
ATOM 801 N N . LYS A 1 101 ? -15.805 7.582 7.828 1 89.44 101 LYS A N 1
ATOM 802 C CA . LYS A 1 101 ? -15.227 6.715 8.852 1 89.44 101 LYS A CA 1
ATOM 803 C C . LYS A 1 101 ? -15.328 5.246 8.445 1 89.44 101 LYS A C 1
ATOM 805 O O . LYS A 1 101 ? -14.461 4.441 8.789 1 89.44 101 LYS A O 1
ATOM 810 N N . GLU A 1 102 ? -16.312 4.887 7.672 1 91.38 102 GLU A N 1
ATOM 811 C CA . GLU A 1 102 ? -16.578 3.492 7.316 1 91.38 102 GLU A CA 1
ATOM 812 C C . GLU A 1 102 ? -15.594 3.008 6.246 1 91.38 102 GLU A C 1
ATOM 814 O O . GLU A 1 102 ? -15.469 1.805 6.016 1 91.38 102 GLU A O 1
ATOM 819 N N . ASN A 1 103 ? -14.93 3.986 5.621 1 94.25 103 ASN A N 1
ATOM 820 C CA . ASN A 1 103 ? -14.047 3.594 4.535 1 94.25 103 ASN A CA 1
ATOM 821 C C . ASN A 1 103 ? -12.68 3.156 5.055 1 94.25 103 ASN A C 1
ATOM 823 O O . ASN A 1 103 ? -12.273 3.545 6.152 1 94.25 103 ASN A O 1
ATOM 827 N N . ALA A 1 104 ? -12.023 2.377 4.293 1 94.12 104 ALA A N 1
ATOM 828 C CA . ALA A 1 104 ? -10.734 1.807 4.656 1 94.12 104 ALA A CA 1
ATOM 829 C C . ALA A 1 104 ? -9.664 2.893 4.777 1 94.12 104 ALA A C 1
ATOM 831 O O . ALA A 1 104 ? -9.75 3.93 4.117 1 94.12 104 ALA A O 1
ATOM 832 N N . LEU A 1 105 ? -8.625 2.607 5.578 1 92.88 105 LEU A N 1
ATOM 833 C CA . LEU A 1 105 ? -7.559 3.561 5.852 1 92.88 105 LEU A CA 1
ATOM 834 C C . LEU A 1 105 ? -6.809 3.916 4.574 1 92.88 105 LEU A C 1
ATOM 836 O O . LEU A 1 105 ? -6.43 5.074 4.371 1 92.88 105 LEU A O 1
ATOM 840 N N . LEU A 1 106 ? -6.625 2.924 3.744 1 92.94 106 LEU A N 1
ATOM 841 C CA . LEU A 1 106 ? -5.879 3.17 2.516 1 92.94 106 LEU A CA 1
ATOM 842 C C . LEU A 1 106 ? -6.648 4.113 1.594 1 92.94 106 LEU A C 1
ATOM 844 O O . LEU A 1 106 ? -6.047 4.945 0.91 1 92.94 106 LEU A O 1
ATOM 848 N N . VAL A 1 107 ? -7.93 3.973 1.572 1 94.81 107 VAL A N 1
ATOM 849 C CA . VAL A 1 107 ? -8.781 4.863 0.788 1 94.81 107 VAL A CA 1
ATOM 850 C C . VAL A 1 107 ? -8.664 6.289 1.314 1 94.81 107 VAL A C 1
ATOM 852 O O . VAL A 1 107 ? -8.477 7.23 0.539 1 94.81 107 VAL A O 1
ATOM 855 N N . LYS A 1 108 ? -8.695 6.41 2.576 1 96.88 108 LYS A N 1
ATOM 856 C CA . LYS A 1 108 ? -8.578 7.723 3.203 1 96.88 108 LYS A CA 1
ATOM 857 C C . LYS A 1 108 ? -7.207 8.344 2.928 1 96.88 108 LYS A C 1
ATOM 859 O O . LYS A 1 108 ? -7.113 9.523 2.604 1 96.88 108 LYS A O 1
ATOM 864 N N . LYS A 1 109 ? -6.238 7.5 3.043 1 94.69 109 LYS A N 1
ATOM 865 C CA . LYS A 1 109 ? -4.879 7.98 2.803 1 94.69 109 LYS A CA 1
ATOM 866 C C . LYS A 1 109 ? -4.738 8.547 1.395 1 94.69 109 LYS A C 1
ATOM 868 O O . LYS A 1 109 ? -4.223 9.656 1.214 1 94.69 109 LYS A O 1
ATOM 873 N N . HIS A 1 110 ? -5.172 7.793 0.432 1 92.25 110 HIS A N 1
ATOM 874 C CA . HIS A 1 110 ? -5.082 8.242 -0.952 1 92.25 110 HIS A CA 1
ATOM 875 C C . HIS A 1 110 ? -5.957 9.469 -1.188 1 92.25 110 HIS A C 1
ATOM 877 O O . HIS A 1 110 ? -5.602 10.352 -1.979 1 92.25 110 HIS A O 1
ATOM 883 N N . SER A 1 111 ? -7.062 9.539 -0.545 1 96.62 111 SER A N 1
ATOM 884 C CA . SER A 1 111 ? -7.953 10.688 -0.67 1 96.62 111 SER A CA 1
ATOM 885 C C . SER A 1 111 ? -7.297 11.961 -0.147 1 96.62 111 SER A C 1
ATOM 887 O O . SER A 1 111 ? -7.371 13.016 -0.787 1 96.62 111 SER A O 1
ATOM 889 N N . VAL A 1 112 ? -6.672 11.852 0.984 1 96.69 112 VAL A N 1
ATOM 890 C CA . VAL A 1 112 ? -5.98 12.992 1.563 1 96.69 112 VAL A CA 1
ATOM 891 C C . VAL A 1 112 ? -4.844 13.43 0.644 1 96.69 112 VAL A C 1
ATOM 893 O O . VAL A 1 112 ? -4.633 14.625 0.431 1 96.69 112 VAL A O 1
ATOM 896 N N . HIS A 1 113 ? -4.164 12.484 0.129 1 93.12 113 HIS A N 1
ATOM 897 C CA . HIS A 1 113 ? -3.082 12.797 -0.799 1 93.12 113 HIS A CA 1
ATOM 898 C C . HIS A 1 113 ? -3.609 13.523 -2.033 1 93.12 113 HIS A C 1
ATOM 900 O O . HIS A 1 113 ? -2.996 14.484 -2.5 1 93.12 113 HIS A O 1
ATOM 906 N N . LEU A 1 114 ? -4.688 13.016 -2.566 1 93.94 114 LEU A N 1
ATOM 907 C CA . LEU A 1 114 ? -5.312 13.664 -3.713 1 93.94 114 LEU A CA 1
ATOM 908 C C . LEU A 1 114 ? -5.672 15.109 -3.389 1 93.94 114 LEU A C 1
ATOM 910 O O . LEU A 1 114 ? -5.402 16.016 -4.18 1 93.94 114 LEU A O 1
ATOM 914 N N . LEU A 1 115 ? -6.293 15.305 -2.25 1 97 115 LEU A N 1
ATOM 915 C CA . LEU A 1 115 ? -6.645 16.656 -1.813 1 97 115 LEU A CA 1
ATOM 916 C C . LEU A 1 115 ? -5.406 17.547 -1.741 1 97 115 LEU A C 1
ATOM 918 O O . LEU A 1 115 ? -5.426 18.672 -2.213 1 97 115 LEU A O 1
ATOM 922 N N . PHE A 1 116 ? -4.367 17.031 -1.216 1 94.81 116 PHE A N 1
ATOM 923 C CA . PHE A 1 116 ? -3.121 17.781 -1.077 1 94.81 116 PHE A CA 1
ATOM 924 C C . PHE A 1 116 ? -2.609 18.234 -2.438 1 94.81 116 PHE A C 1
ATOM 926 O O . PHE A 1 116 ? -2.236 19.391 -2.605 1 94.81 116 PHE A O 1
ATOM 933 N N . LEU A 1 117 ? -2.635 17.328 -3.354 1 89.69 117 LEU A N 1
ATOM 934 C CA . LEU A 1 117 ? -2.15 17.656 -4.691 1 89.69 117 LEU A CA 1
ATOM 935 C C . LEU A 1 117 ? -3.037 18.703 -5.352 1 89.69 117 LEU A C 1
ATOM 937 O O . LEU A 1 117 ? -2.537 19.625 -6.004 1 89.69 117 LEU A O 1
ATOM 941 N N . LEU A 1 118 ? -4.285 18.562 -5.203 1 93 118 LEU A N 1
ATOM 942 C CA . LEU A 1 118 ? -5.227 19.516 -5.797 1 93 118 LEU A CA 1
ATOM 943 C C . LEU A 1 118 ? -5.051 20.906 -5.199 1 93 118 LEU A C 1
ATOM 945 O O . LEU A 1 118 ? -5.102 21.906 -5.918 1 93 118 LEU A O 1
ATOM 949 N N . LEU A 1 119 ? -4.75 20.922 -3.943 1 94.25 119 LEU A N 1
ATOM 950 C CA . LEU A 1 119 ? -4.613 22.188 -3.244 1 94.25 119 LEU A CA 1
ATOM 951 C C . LEU A 1 119 ? -3.299 22.875 -3.607 1 94.25 119 LEU A C 1
ATOM 953 O O . LEU A 1 119 ? -3.084 24.047 -3.268 1 94.25 119 LEU A O 1
ATOM 957 N N . ASN A 1 120 ? -2.471 22.234 -4.289 1 90.62 120 ASN A N 1
ATOM 958 C CA . ASN A 1 120 ? -1.281 22.875 -4.828 1 90.62 120 ASN A CA 1
ATOM 959 C C . ASN A 1 120 ? -1.635 23.859 -5.945 1 90.62 120 ASN A C 1
ATOM 961 O O . ASN A 1 120 ? -0.786 24.625 -6.391 1 90.62 120 ASN A O 1
ATOM 965 N N . CYS A 1 121 ? -2.824 23.781 -6.402 1 89.12 121 CYS A N 1
ATOM 966 C CA . CYS A 1 121 ? -3.383 24.828 -7.262 1 89.12 121 CYS A CA 1
ATOM 967 C C . CYS A 1 121 ? -3.83 26.016 -6.438 1 89.12 121 CYS A C 1
ATOM 969 O O . CYS A 1 121 ? -4.719 25.906 -5.594 1 89.12 121 CYS A O 1
ATOM 971 N N . PRO A 1 122 ? -3.254 27.219 -6.727 1 89.44 122 PRO A N 1
ATOM 972 C CA . PRO A 1 122 ? -3.557 28.391 -5.895 1 89.44 122 PRO A CA 1
ATOM 973 C C . PRO A 1 122 ? -5.047 28.719 -5.863 1 89.44 122 PRO A C 1
ATOM 975 O O . PRO A 1 122 ? -5.578 29.109 -4.816 1 89.44 122 PRO A O 1
ATOM 978 N N . THR A 1 123 ? -5.684 28.484 -6.969 1 89.69 123 THR A N 1
ATOM 979 C CA . THR A 1 123 ? -7.113 28.781 -7.039 1 89.69 123 THR A CA 1
ATOM 980 C C . THR A 1 123 ? -7.898 27.844 -6.117 1 89.69 123 THR A C 1
ATOM 982 O O . THR A 1 123 ? -8.82 28.297 -5.422 1 89.69 123 THR A O 1
ATOM 985 N N . MET A 1 124 ? -7.574 26.672 -6.098 1 92 124 MET A N 1
ATOM 986 C CA . MET A 1 124 ? -8.25 25.688 -5.258 1 92 124 MET A CA 1
ATOM 987 C C . MET A 1 124 ? -7.957 25.938 -3.783 1 92 124 MET A C 1
ATOM 989 O O . MET A 1 124 ? -8.844 25.797 -2.939 1 92 124 MET A O 1
ATOM 993 N N . LEU A 1 125 ? -6.738 26.281 -3.57 1 93.88 125 LEU A N 1
ATOM 994 C CA . LEU A 1 125 ? -6.348 26.594 -2.199 1 93.88 125 LEU A CA 1
ATOM 995 C C . LEU A 1 125 ? -7.109 27.812 -1.68 1 93.88 125 LEU A C 1
ATOM 997 O O . LEU A 1 125 ? -7.602 27.797 -0.548 1 93.88 125 LEU A O 1
ATOM 1001 N N . LYS A 1 126 ? -7.188 28.797 -2.51 1 92.5 126 LYS A N 1
ATOM 1002 C CA . LYS A 1 126 ? -7.914 30.016 -2.141 1 92.5 126 LYS A CA 1
ATOM 1003 C C . LYS A 1 126 ? -9.383 29.703 -1.858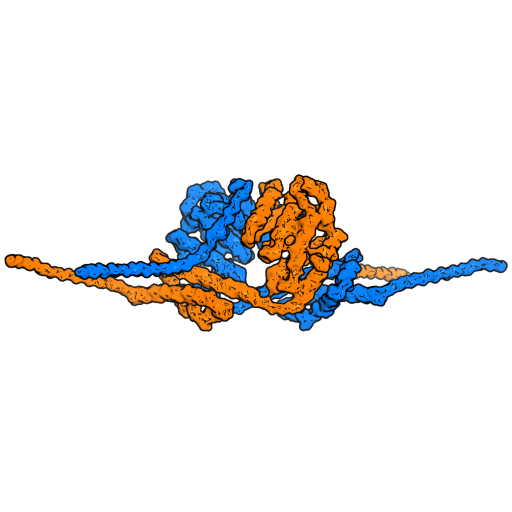 1 92.5 126 LYS A C 1
ATOM 1005 O O . LYS A 1 126 ? -9.969 30.266 -0.933 1 92.5 126 LYS A O 1
ATOM 1010 N N . MET A 1 127 ? -9.984 28.844 -2.611 1 92.12 127 MET A N 1
ATOM 1011 C CA . MET A 1 127 ? -11.383 28.453 -2.426 1 92.12 127 MET A CA 1
ATOM 1012 C C . MET A 1 127 ? -11.578 27.75 -1.083 1 92.12 127 MET A C 1
ATOM 1014 O O . MET A 1 127 ? -12.547 28.031 -0.373 1 92.12 127 MET A O 1
ATOM 1018 N N . LEU A 1 128 ? -10.695 26.906 -0.771 1 94.94 128 LEU A N 1
ATOM 1019 C CA . LEU A 1 128 ? -10.797 26.188 0.497 1 94.94 128 LEU A CA 1
ATOM 1020 C C . LEU A 1 128 ? -10.656 27.141 1.674 1 94.94 128 LEU A C 1
ATOM 1022 O O . LEU A 1 128 ? -11.469 27.125 2.6 1 94.94 128 LEU A O 1
ATOM 1026 N N . CYS A 1 129 ? -9.68 28.047 1.564 1 93.62 129 CYS A N 1
ATOM 1027 C CA . CYS A 1 129 ? -9.336 28.922 2.684 1 93.62 129 CYS A CA 1
ATOM 1028 C C . CYS A 1 129 ? -10.398 30 2.879 1 93.62 129 CYS A C 1
ATOM 1030 O O . CYS A 1 129 ? -10.609 30.469 3.996 1 93.62 129 CYS A O 1
ATOM 1032 N N . SER A 1 130 ? -11.07 30.312 1.792 1 90.75 130 SER A N 1
ATOM 1033 C CA . SER A 1 130 ? -12.086 31.344 1.882 1 90.75 130 SER A CA 1
ATOM 1034 C C . SER A 1 130 ? -13.461 30.75 2.193 1 90.75 130 SER A C 1
ATOM 1036 O O . SER A 1 130 ? -14.453 31.484 2.287 1 90.75 130 SER A O 1
ATOM 1038 N N . GLY A 1 131 ? -13.539 29.469 2.295 1 88.44 131 GLY A N 1
ATOM 1039 C CA . GLY A 1 131 ? -14.82 28.812 2.51 1 88.44 131 GLY A CA 1
ATOM 1040 C C . GLY A 1 131 ? -15.719 28.844 1.288 1 88.44 131 GLY A C 1
ATOM 1041 O O . GLY A 1 131 ? -16.938 28.844 1.411 1 88.44 131 GLY A O 1
ATOM 1042 N N . GLY A 1 132 ? -15.117 29 0.167 1 85 132 GLY A N 1
ATOM 1043 C CA . GLY A 1 132 ? -15.867 29 -1.081 1 85 132 GLY A CA 1
ATOM 1044 C C . GLY A 1 132 ? -16.312 30.391 -1.499 1 85 132 GLY A C 1
ATOM 1045 O O . GLY A 1 132 ? -16.984 30.547 -2.523 1 85 132 GLY A O 1
ATOM 1046 N N . LYS A 1 133 ? -16.062 31.359 -0.765 1 78.06 133 LYS A N 1
ATOM 1047 C CA . LYS A 1 133 ? -16.547 32.719 -1.041 1 78.06 133 LYS A CA 1
ATOM 1048 C C . LYS A 1 133 ? -15.82 33.312 -2.244 1 78.06 133 LYS A C 1
ATOM 1050 O O . LYS A 1 133 ? -16.422 34.062 -3.012 1 78.06 133 LYS A O 1
ATOM 1055 N N . ASP A 1 134 ? -14.562 33.188 -2.42 1 63.84 134 ASP A N 1
ATOM 1056 C CA . ASP A 1 134 ? -13.805 33.812 -3.5 1 63.84 134 ASP A CA 1
ATOM 1057 C C . ASP A 1 134 ? -14.016 33.062 -4.82 1 63.84 134 ASP A C 1
ATOM 1059 O O . ASP A 1 134 ? -13.523 33.5 -5.863 1 63.84 134 ASP A O 1
ATOM 1063 N N . GLY A 1 135 ? -14.508 31.922 -4.887 1 58.41 135 GLY A N 1
ATOM 1064 C CA . GLY A 1 135 ? -14.641 31.141 -6.102 1 58.41 135 GLY A CA 1
ATOM 1065 C C . GLY A 1 135 ? -15.867 31.516 -6.922 1 58.41 135 GLY A C 1
ATOM 1066 O O . GLY A 1 135 ? -16.281 30.781 -7.816 1 58.41 135 GLY A O 1
ATOM 1067 N N . SER A 1 136 ? -16.609 32.5 -6.578 1 52.09 136 SER A N 1
ATOM 1068 C CA . SER A 1 136 ? -17.844 32.906 -7.254 1 52.09 136 SER A CA 1
ATOM 1069 C C . SER A 1 136 ? -17.672 32.875 -8.766 1 52.09 136 SER A C 1
ATOM 1071 O O . SER A 1 136 ? -18.594 32.5 -9.492 1 52.09 136 SER A O 1
ATOM 1073 N N . GLU A 1 137 ? -16.672 33.344 -9.203 1 48.94 137 GLU A N 1
ATOM 1074 C CA . GLU A 1 137 ? -16.625 33.406 -10.664 1 48.94 137 GLU A CA 1
ATOM 1075 C C . GLU A 1 137 ? -16.484 32.031 -11.273 1 48.94 137 GLU A C 1
ATOM 1077 O O . GLU A 1 137 ? -16.969 31.781 -12.375 1 48.94 137 GLU A O 1
ATOM 1082 N N . LEU A 1 138 ? -15.742 31.219 -10.766 1 49.22 138 LEU A N 1
ATOM 1083 C CA . LEU A 1 138 ? -15.484 29.906 -11.352 1 49.22 138 LEU A CA 1
ATOM 1084 C C . LEU A 1 138 ? -16.625 28.938 -11.023 1 49.22 138 LEU A C 1
ATOM 1086 O O . LEU A 1 138 ? -16.719 27.875 -11.633 1 49.22 138 LEU A O 1
ATOM 1090 N N . MET A 1 139 ? -17.312 29.203 -10.031 1 47.78 139 MET A N 1
ATOM 1091 C CA . MET A 1 139 ? -18.344 28.312 -9.516 1 47.78 139 MET A CA 1
ATOM 1092 C C . MET A 1 139 ? -19.625 28.438 -10.328 1 47.78 139 MET A C 1
ATOM 1094 O O . MET A 1 139 ? -20.672 27.906 -9.945 1 47.78 139 MET A O 1
ATOM 1098 N N . GLU A 1 140 ? -19.625 29.375 -11.203 1 41.69 140 GLU A N 1
ATOM 1099 C CA . GLU A 1 140 ? -20.859 29.391 -11.969 1 41.69 140 GLU A CA 1
ATOM 1100 C C . GLU A 1 140 ? -21.156 28.016 -12.57 1 41.69 140 GLU A C 1
ATOM 1102 O O . GLU A 1 140 ? -22.078 27.891 -13.391 1 41.69 140 GLU A O 1
ATOM 1107 N N . THR A 1 141 ? -20.328 27.188 -12.469 1 40.03 141 THR A N 1
ATOM 1108 C CA . THR A 1 141 ? -20.859 26.047 -13.203 1 40.03 141 THR A CA 1
ATOM 1109 C C . THR A 1 141 ? -22.156 25.547 -12.57 1 40.03 141 THR A C 1
ATOM 1111 O O . THR A 1 141 ? -22.312 25.609 -11.352 1 40.03 141 THR A O 1
ATOM 1114 N N . VAL A 1 142 ? -23.203 25.234 -13.422 1 42.31 142 VAL A N 1
ATOM 1115 C CA . VAL A 1 142 ? -24.656 25.172 -13.461 1 42.31 142 VAL A CA 1
ATOM 1116 C C . VAL A 1 142 ? -25.188 24.484 -12.195 1 42.31 142 VAL A C 1
ATOM 1118 O O . VAL A 1 142 ? -26.234 24.859 -11.672 1 42.31 142 VAL A O 1
ATOM 1121 N N . GLY A 1 143 ? -24.75 23.25 -11.82 1 40.06 143 GLY A N 1
ATOM 1122 C CA . GLY A 1 143 ? -25.531 22.234 -11.133 1 40.06 143 GLY A CA 1
ATOM 1123 C C . GLY A 1 143 ? -25.109 22.016 -9.695 1 40.06 143 GLY A C 1
ATOM 1124 O O . GLY A 1 143 ? -25.422 20.984 -9.094 1 40.06 143 GLY A O 1
ATOM 1125 N N . CYS A 1 144 ? -24.047 22.594 -9.219 1 48.97 144 CYS A N 1
ATOM 1126 C CA . CYS A 1 144 ? -23.734 22.141 -7.875 1 48.97 144 CYS A CA 1
ATOM 1127 C C . CYS A 1 144 ? -24.688 22.75 -6.852 1 48.97 144 CYS A C 1
ATOM 1129 O O . CYS A 1 144 ? -24.656 23.969 -6.621 1 48.97 144 CYS A O 1
ATOM 1131 N N . GLU A 1 145 ? -25.812 22.281 -6.676 1 52.03 145 GLU A N 1
ATOM 1132 C CA . GLU A 1 145 ? -26.859 22.578 -5.711 1 52.03 145 GLU A CA 1
ATOM 1133 C C . GLU A 1 145 ? -26.281 22.781 -4.309 1 52.03 145 GLU A C 1
ATOM 1135 O O . GLU A 1 145 ? -26.953 23.344 -3.441 1 52.03 145 GLU A O 1
ATOM 1140 N N . ASN A 1 146 ? -25.078 22.266 -4.086 1 62.22 146 ASN A N 1
ATOM 1141 C CA . ASN A 1 146 ? -24.719 22.266 -2.67 1 62.22 146 ASN A CA 1
ATOM 1142 C C . ASN A 1 146 ? -23.797 23.422 -2.326 1 62.22 146 ASN A C 1
ATOM 1144 O O . ASN A 1 146 ? -23.031 23.891 -3.18 1 62.22 146 ASN A O 1
ATOM 1148 N N . ASP A 1 147 ? -23.906 24.109 -1.287 1 80.19 147 ASP A N 1
ATOM 1149 C CA . ASP A 1 147 ? -23.141 25.172 -0.64 1 80.19 147 ASP A CA 1
ATOM 1150 C C . ASP A 1 147 ? -21.672 24.766 -0.505 1 80.19 147 ASP A C 1
ATOM 1152 O O . ASP A 1 147 ? -21.344 23.75 0.102 1 80.19 147 ASP A O 1
ATOM 1156 N N . PRO A 1 148 ? -20.797 25.484 -1.335 1 86.5 148 PRO A N 1
ATOM 1157 C CA . PRO A 1 148 ? -19.375 25.172 -1.249 1 86.5 148 PRO A CA 1
ATOM 1158 C C . PRO A 1 148 ? -18.875 25.109 0.191 1 86.5 148 PRO A C 1
ATOM 1160 O O . PRO A 1 148 ? -18.031 24.266 0.512 1 86.5 148 PRO A O 1
ATOM 1163 N N . GLN A 1 149 ? -19.438 25.953 0.964 1 90.75 149 GLN A N 1
ATOM 1164 C CA . GLN A 1 149 ? -19 25.984 2.355 1 90.75 149 GLN A CA 1
ATOM 1165 C C . GLN A 1 149 ? -19.328 24.672 3.062 1 90.75 149 GLN A C 1
ATOM 1167 O O . GLN A 1 149 ? -18.531 24.188 3.871 1 90.75 149 GLN A O 1
ATOM 1172 N N . GLN A 1 150 ? -20.453 24.188 2.74 1 92.06 150 GLN A N 1
ATOM 1173 C CA . GLN A 1 150 ? -20.844 22.922 3.363 1 92.06 150 GLN A CA 1
ATOM 1174 C C . GLN A 1 150 ? -19.938 21.781 2.914 1 92.06 150 GLN A C 1
ATOM 1176 O O . GLN A 1 150 ? -19.547 20.938 3.719 1 92.06 150 GLN A O 1
ATOM 1181 N N . ALA A 1 151 ? -19.641 21.766 1.623 1 92.56 151 ALA A N 1
ATOM 1182 C CA . ALA A 1 151 ? -18.766 20.734 1.088 1 92.56 151 ALA A CA 1
ATOM 1183 C C . ALA A 1 151 ? -17.375 20.797 1.728 1 92.56 151 ALA A C 1
ATOM 1185 O O . ALA A 1 151 ? -16.812 19.781 2.102 1 92.56 151 ALA A O 1
ATOM 1186 N N . ILE A 1 152 ? -16.875 21.953 1.922 1 95.31 152 ILE A N 1
ATOM 1187 C CA . ILE A 1 152 ? -15.562 22.172 2.504 1 95.31 152 ILE A CA 1
ATOM 1188 C C . ILE A 1 152 ? -15.57 21.75 3.973 1 95.31 152 ILE A C 1
ATOM 1190 O O . ILE A 1 152 ? -14.688 21.016 4.414 1 95.31 152 ILE A O 1
ATOM 1194 N N . ASN A 1 153 ? -16.594 22.203 4.641 1 94.31 153 ASN A N 1
ATOM 1195 C CA . ASN A 1 153 ? -16.703 21.875 6.062 1 94.31 153 ASN A CA 1
ATOM 1196 C C . ASN A 1 153 ? -16.781 20.375 6.289 1 94.31 153 ASN A C 1
ATOM 1198 O O . ASN A 1 153 ? -16.219 19.859 7.262 1 94.31 153 ASN A O 1
ATOM 1202 N N . SER A 1 154 ? -17.484 19.75 5.41 1 95.44 154 SER A N 1
ATOM 1203 C CA . SER A 1 154 ? -17.609 18.297 5.543 1 95.44 154 SER A CA 1
ATOM 1204 C C . SER A 1 154 ? -16.25 17.609 5.395 1 95.44 154 SER A C 1
ATOM 1206 O O . SER A 1 154 ? -15.938 16.688 6.141 1 95.44 154 SER A O 1
ATOM 1208 N N . VAL A 1 155 ? -15.461 18.016 4.469 1 97.06 155 VAL A N 1
ATOM 1209 C CA . VAL A 1 155 ? -14.141 17.438 4.238 1 97.06 155 VAL A CA 1
ATOM 1210 C C . VAL A 1 155 ? -13.219 17.766 5.418 1 97.06 155 VAL A C 1
ATOM 1212 O O . VAL A 1 155 ? -12.453 16.906 5.863 1 97.06 155 VAL A O 1
ATOM 1215 N N . LEU A 1 156 ? -13.312 18.969 5.926 1 96.94 156 LEU A N 1
ATOM 1216 C CA . LEU A 1 156 ? -12.5 19.359 7.074 1 96.94 156 LEU A CA 1
ATOM 1217 C C . LEU A 1 156 ? -12.844 18.516 8.297 1 96.94 156 LEU A C 1
ATOM 1219 O O . LEU A 1 156 ? -11.953 18.078 9.031 1 96.94 156 LEU A O 1
ATOM 1223 N N . LYS A 1 157 ? -14.117 18.281 8.438 1 96.25 157 LYS A N 1
ATOM 1224 C CA . LYS A 1 157 ? -14.539 17.422 9.523 1 96.25 157 LYS A CA 1
ATOM 1225 C C . LYS A 1 157 ? -13.992 16 9.344 1 96.25 157 LYS A C 1
ATOM 1227 O O . LYS A 1 157 ? -13.516 15.391 10.305 1 96.25 157 LYS A O 1
ATOM 1232 N N . ASP A 1 158 ? -14.117 15.516 8.148 1 96.75 158 ASP A N 1
ATOM 1233 C CA . ASP A 1 158 ? -13.57 14.195 7.859 1 96.75 158 ASP A CA 1
ATOM 1234 C C . ASP A 1 158 ? -12.078 14.141 8.172 1 96.75 158 ASP A C 1
ATOM 1236 O O . ASP A 1 158 ? -11.586 13.148 8.711 1 96.75 158 ASP A O 1
ATOM 1240 N N . LEU A 1 159 ? -11.328 15.172 7.781 1 96.88 159 LEU A N 1
ATOM 1241 C CA . LEU A 1 159 ? -9.898 15.242 8.047 1 96.88 159 LEU A CA 1
ATOM 1242 C C . LEU A 1 159 ? -9.617 15.211 9.539 1 96.88 159 LEU A C 1
ATOM 1244 O O . LEU A 1 159 ? -8.664 14.57 9.984 1 96.88 159 LEU A O 1
ATOM 1248 N N . SER A 1 160 ? -10.445 15.891 10.297 1 96.12 160 SER A N 1
ATOM 1249 C CA . SER A 1 160 ? -10.266 15.898 11.75 1 96.12 160 SER A CA 1
ATOM 1250 C C . SER A 1 160 ? -10.414 14.492 12.328 1 96.12 160 SER A C 1
ATOM 1252 O O . SER A 1 160 ? -9.734 14.141 13.297 1 96.12 160 SER A O 1
ATOM 1254 N N . GLU A 1 161 ? -11.266 13.719 11.734 1 94.19 161 GLU A N 1
ATOM 1255 C CA . GLU A 1 161 ? -11.469 12.352 12.195 1 94.19 161 GLU A CA 1
ATOM 1256 C C . GLU A 1 161 ? -10.273 11.469 11.859 1 94.19 161 GLU A C 1
ATOM 1258 O O . GLU A 1 161 ? -10.07 10.422 12.484 1 94.19 161 GLU A O 1
ATOM 1263 N N . CYS A 1 162 ? -9.531 11.859 10.844 1 93.94 162 CYS A N 1
ATOM 1264 C CA . CYS A 1 162 ? -8.32 11.125 10.477 1 93.94 162 CYS A CA 1
ATOM 1265 C C . CYS A 1 162 ? -7.195 11.406 11.469 1 93.94 162 CYS A C 1
ATOM 1267 O O . CYS A 1 162 ? -6.227 10.641 11.539 1 93.94 162 CYS A O 1
ATOM 1269 N N . LEU A 1 163 ? -7.227 12.523 12.203 1 92.94 163 LEU A N 1
ATOM 1270 C CA . LEU A 1 163 ? -6.266 12.844 13.25 1 92.94 163 LEU A CA 1
ATOM 1271 C C . LEU A 1 163 ? -6.637 12.164 14.555 1 92.94 163 LEU A C 1
ATOM 1273 O O . LEU A 1 163 ? -7.113 12.812 15.492 1 92.94 163 LEU A O 1
ATOM 1277 N N . THR A 1 164 ? -6.414 10.867 14.578 1 87.06 164 THR A N 1
ATOM 1278 C CA . THR A 1 164 ? -6.875 10.109 15.742 1 87.06 164 THR A CA 1
ATOM 1279 C C . THR A 1 164 ? -5.727 9.875 16.719 1 87.06 164 THR A C 1
ATOM 1281 O O . THR A 1 164 ? -4.594 9.617 16.312 1 87.06 164 THR A O 1
ATOM 1284 N N . CYS A 1 165 ? -6.066 9.922 18.031 1 83.06 165 CYS A N 1
ATOM 1285 C CA . CYS A 1 165 ? -5.109 9.688 19.109 1 83.06 165 CYS A CA 1
ATOM 1286 C C . CYS A 1 165 ? -4.879 8.195 19.312 1 83.06 165 CYS A C 1
ATOM 1288 O O . CYS A 1 165 ? -3.932 7.793 20 1 83.06 165 CYS A O 1
ATOM 1290 N N . GLU A 1 166 ? -5.57 7.449 18.625 1 81.5 166 GLU A N 1
ATOM 1291 C CA . GLU A 1 166 ? -5.512 6.004 18.828 1 81.5 166 GLU A CA 1
ATOM 1292 C C . GLU A 1 166 ? -4.668 5.324 17.75 1 81.5 166 GLU A C 1
ATOM 1294 O O . GLU A 1 166 ? -4.594 4.098 17.703 1 81.5 166 GLU A O 1
ATOM 1299 N N . ALA A 1 167 ? -3.996 6.148 17 1 82.69 167 ALA A N 1
ATOM 1300 C CA . ALA A 1 167 ? -3.227 5.562 15.914 1 82.69 167 ALA A CA 1
ATOM 1301 C C . ALA A 1 167 ? -2.061 4.734 16.438 1 82.69 167 ALA A C 1
ATOM 1303 O O . ALA A 1 167 ? -1.218 5.242 17.188 1 82.69 167 ALA A O 1
ATOM 1304 N N . THR A 1 168 ? -2.051 3.439 16.109 1 82.25 168 THR A N 1
ATOM 1305 C CA . THR A 1 168 ? -1.011 2.562 16.625 1 82.25 168 THR A CA 1
ATOM 1306 C C . THR A 1 168 ? -0.33 1.793 15.5 1 82.25 168 THR A C 1
ATOM 1308 O O . THR A 1 168 ? 0.726 1.189 15.703 1 82.25 168 THR A O 1
ATOM 1311 N N . THR A 1 169 ? -0.944 1.759 14.359 1 84.62 169 THR A N 1
ATOM 1312 C CA . THR A 1 169 ? -0.367 1.03 13.234 1 84.62 169 THR A CA 1
ATOM 1313 C C . THR A 1 169 ? 0.375 1.979 12.297 1 84.62 169 THR A C 1
ATOM 1315 O O . THR A 1 169 ? 0.119 3.186 12.297 1 84.62 169 THR A O 1
ATOM 1318 N N . SER A 1 170 ? 1.21 1.473 11.516 1 85.94 170 SER A N 1
ATOM 1319 C CA . SER A 1 170 ? 1.985 2.281 10.586 1 85.94 170 SER A CA 1
ATOM 1320 C C . SER A 1 170 ? 1.075 3.041 9.625 1 85.94 170 SER A C 1
ATOM 1322 O O . SER A 1 170 ? 1.312 4.215 9.336 1 85.94 170 SER A O 1
ATOM 1324 N N . LEU A 1 171 ? 0.042 2.4 9.156 1 88.19 171 LEU A N 1
ATOM 1325 C CA . LEU A 1 171 ? -0.859 3.031 8.195 1 88.19 171 LEU A CA 1
ATOM 1326 C C . LEU A 1 171 ? -1.636 4.172 8.844 1 88.19 171 LEU A C 1
ATOM 1328 O O . LEU A 1 171 ? -1.836 5.223 8.234 1 88.19 171 LEU A O 1
ATOM 1332 N N . GLU A 1 172 ? -2.049 3.99 10.039 1 90.12 172 GLU A N 1
ATOM 1333 C CA . GLU A 1 172 ? -2.738 5.043 10.781 1 90.12 172 GLU A CA 1
ATOM 1334 C C . GLU A 1 172 ? -1.828 6.246 11.008 1 90.12 172 GLU A C 1
ATOM 1336 O O . GLU A 1 172 ? -2.256 7.395 10.867 1 90.12 172 GLU A O 1
ATOM 1341 N N . LEU A 1 173 ? -0.623 5.957 11.297 1 91.56 173 LEU A N 1
ATOM 1342 C CA . LEU A 1 173 ? 0.347 7.02 11.547 1 91.56 173 LEU A CA 1
ATOM 1343 C C . LEU A 1 173 ? 0.656 7.781 10.258 1 91.56 173 LEU A C 1
ATOM 1345 O O . LEU A 1 173 ? 0.771 9.008 10.273 1 91.56 173 LEU A O 1
ATOM 1349 N N . LYS A 1 174 ? 0.796 7.039 9.195 1 91.56 174 LYS A N 1
ATOM 1350 C CA . LYS A 1 174 ? 1.013 7.672 7.902 1 91.56 174 LYS A CA 1
ATOM 1351 C C . LYS A 1 174 ? -0.134 8.617 7.551 1 91.56 174 LYS A C 1
ATOM 1353 O O . LYS A 1 174 ? 0.092 9.711 7.027 1 91.56 174 LYS A O 1
ATOM 1358 N N . LEU A 1 175 ? -1.346 8.148 7.809 1 95.12 175 LEU A N 1
ATOM 1359 C CA . LEU A 1 175 ? -2.521 8.969 7.531 1 95.12 175 LEU A CA 1
ATOM 1360 C C . LEU A 1 175 ? -2.508 10.242 8.367 1 95.12 175 LEU A C 1
ATOM 1362 O O . LEU A 1 175 ? -2.736 11.336 7.852 1 95.12 175 LEU A O 1
ATOM 1366 N N . CYS A 1 176 ? -2.234 10.133 9.625 1 94.81 176 CYS A N 1
ATOM 1367 C CA . CYS A 1 176 ? -2.135 11.297 10.5 1 94.81 176 CYS A CA 1
ATOM 1368 C C . CYS A 1 176 ? -1.064 12.266 10 1 94.81 176 CYS A C 1
ATOM 1370 O O . CYS A 1 176 ? -1.287 13.477 9.953 1 94.81 176 CYS A O 1
ATOM 1372 N N . ARG A 1 177 ? 0.023 11.672 9.633 1 93.94 177 ARG A N 1
ATOM 1373 C CA . ARG A 1 177 ? 1.135 12.477 9.141 1 93.94 177 ARG A CA 1
ATOM 1374 C C . ARG A 1 177 ? 0.739 13.25 7.887 1 93.94 177 ARG A C 1
ATOM 1376 O O . ARG A 1 177 ? 1.061 14.43 7.75 1 93.94 177 ARG A O 1
ATOM 1383 N N . LEU A 1 178 ? 0.05 12.617 7.023 1 93.62 178 LEU A N 1
ATOM 1384 C CA . LEU A 1 178 ? -0.401 13.258 5.789 1 93.62 178 LEU A CA 1
ATOM 1385 C C . LEU A 1 178 ? -1.335 14.422 6.09 1 93.62 178 LEU A C 1
ATOM 1387 O O . LEU A 1 178 ? -1.252 15.477 5.449 1 93.62 178 LEU A O 1
ATOM 1391 N N . VAL A 1 179 ? -2.199 14.203 7.039 1 96.44 179 VAL A N 1
ATOM 1392 C CA . VAL A 1 179 ? -3.129 15.266 7.418 1 96.44 179 VAL A CA 1
ATOM 1393 C C . VAL A 1 179 ? -2.361 16.438 8.023 1 96.44 179 VAL A C 1
ATOM 1395 O O . VAL A 1 179 ? -2.625 17.594 7.703 1 96.44 179 VAL A O 1
ATOM 1398 N N . VAL A 1 180 ? -1.398 16.156 8.836 1 95.81 180 VAL A N 1
ATOM 1399 C CA . VAL A 1 180 ? -0.584 17.203 9.445 1 95.81 180 VAL A CA 1
ATOM 1400 C C . VAL A 1 180 ? 0.148 17.984 8.359 1 95.81 180 VAL A C 1
ATOM 1402 O O . VAL A 1 180 ? 0.205 19.219 8.406 1 95.81 180 VAL A O 1
ATOM 1405 N N . ASN A 1 181 ? 0.683 17.297 7.383 1 93.69 181 ASN A N 1
ATOM 1406 C CA . ASN A 1 181 ? 1.36 17.953 6.27 1 93.69 181 ASN A CA 1
ATOM 1407 C C . ASN A 1 181 ? 0.408 18.844 5.477 1 93.69 181 ASN A C 1
ATOM 1409 O O . ASN A 1 181 ? 0.777 19.938 5.07 1 93.69 181 ASN A O 1
ATOM 1413 N N . LEU A 1 182 ? -0.739 18.281 5.281 1 95.38 182 LEU A N 1
ATOM 1414 C CA . LEU A 1 182 ? -1.762 19.047 4.574 1 95.38 182 LEU A CA 1
ATOM 1415 C C . LEU A 1 182 ? -2.115 20.328 5.344 1 95.38 182 LEU A C 1
ATOM 1417 O O . LEU A 1 182 ? -2.207 21.406 4.754 1 95.38 182 LEU A O 1
ATOM 1421 N N . LEU A 1 183 ? -2.287 20.219 6.613 1 95.62 183 LEU A N 1
ATOM 1422 C CA . LEU A 1 183 ? -2.611 21.359 7.453 1 95.62 183 LEU A CA 1
ATOM 1423 C C . LEU A 1 183 ? -1.474 22.375 7.449 1 95.62 183 LEU A C 1
ATOM 1425 O O . LEU A 1 183 ? -1.716 23.594 7.422 1 95.62 183 LEU A O 1
ATOM 1429 N N . ALA A 1 184 ? -0.261 21.859 7.465 1 94.19 184 ALA A N 1
ATOM 1430 C CA . ALA A 1 184 ? 0.896 22.75 7.387 1 94.19 184 ALA A CA 1
ATOM 1431 C C . ALA A 1 184 ? 0.892 23.531 6.082 1 94.19 184 ALA A C 1
ATOM 1433 O O . ALA A 1 184 ? 1.174 24.734 6.074 1 94.19 184 ALA A O 1
ATOM 1434 N N . TYR A 1 185 ? 0.536 22.922 5.043 1 92.88 185 TYR A N 1
ATOM 1435 C CA . TYR A 1 185 ? 0.467 23.562 3.734 1 92.88 185 TYR A CA 1
ATOM 1436 C C . TYR A 1 185 ? -0.624 24.625 3.707 1 92.88 185 TYR A C 1
ATOM 1438 O O . TYR A 1 185 ? -0.396 25.75 3.24 1 92.88 185 TYR A O 1
ATOM 1446 N N . ILE A 1 186 ? -1.756 24.312 4.199 1 94.56 186 ILE A N 1
ATOM 1447 C CA . ILE A 1 186 ? -2.887 25.234 4.238 1 94.56 186 ILE A CA 1
ATOM 1448 C C . ILE A 1 186 ? -2.533 26.453 5.09 1 94.56 186 ILE A C 1
ATOM 1450 O O . ILE A 1 186 ? -2.758 27.594 4.68 1 94.56 186 ILE A O 1
ATOM 1454 N N . SER A 1 187 ? -1.935 26.203 6.184 1 93.19 187 SER A N 1
ATOM 1455 C CA . SER A 1 187 ? -1.639 27.281 7.109 1 93.19 187 SER A CA 1
ATOM 1456 C C . SER A 1 187 ? -0.535 28.188 6.566 1 93.19 187 SER A C 1
ATOM 1458 O O . SER A 1 187 ? -0.354 29.312 7.043 1 93.19 187 SER A O 1
ATOM 1460 N N . SER A 1 188 ? 0.172 27.703 5.637 1 89.31 188 SER A N 1
ATOM 1461 C CA . SER A 1 188 ? 1.238 28.5 5.035 1 89.31 188 SER A CA 1
ATOM 1462 C C . SER A 1 188 ? 0.693 29.422 3.957 1 89.31 188 SER A C 1
ATOM 1464 O O . SER A 1 188 ? 1.423 30.266 3.432 1 89.31 188 SER A O 1
ATOM 1466 N N . SER A 1 189 ? -0.574 29.328 3.703 1 88.75 189 SER A N 1
ATOM 1467 C CA . SER A 1 189 ? -1.191 30.094 2.623 1 88.75 189 SER A CA 1
ATOM 1468 C C . SER A 1 189 ? -1.794 31.391 3.141 1 88.75 189 SER A C 1
ATOM 1470 O O . SER A 1 189 ? -2.902 31.766 2.75 1 88.75 189 SER A O 1
ATOM 1472 N N . GLY A 1 190 ? -1.12 32.125 4.086 1 88.81 190 GLY A N 1
ATOM 1473 C CA . GLY A 1 190 ? -1.554 33.406 4.566 1 88.81 190 GLY A CA 1
ATOM 1474 C C . GLY A 1 190 ? -2.543 33.344 5.715 1 88.81 190 GLY A C 1
ATOM 1475 O O . GLY A 1 190 ? -2.656 32.281 6.367 1 88.81 190 GLY A O 1
ATOM 1476 N N . LYS A 1 191 ? -3.271 34.375 5.961 1 91.38 191 LYS A N 1
ATOM 1477 C CA . LYS A 1 191 ? -4.16 34.531 7.113 1 91.38 191 LYS A CA 1
ATOM 1478 C C . LYS A 1 191 ? -5.367 33.594 6.984 1 91.38 191 LYS A C 1
ATOM 1480 O O . LYS A 1 191 ? -5.77 32.969 7.957 1 91.38 191 LYS A O 1
ATOM 1485 N N . SER A 1 192 ? -5.906 33.531 5.777 1 91.88 192 SER A N 1
ATOM 1486 C CA . SER A 1 192 ? -7.094 32.719 5.57 1 91.88 192 SER A CA 1
ATOM 1487 C C . SER A 1 192 ? -6.789 31.234 5.816 1 91.88 192 SER A C 1
ATOM 1489 O O . SER A 1 192 ? -7.609 30.516 6.395 1 91.88 192 SER A O 1
ATOM 1491 N N . GLY A 1 193 ? -5.676 30.828 5.367 1 93.88 193 GLY A N 1
ATOM 1492 C CA . GLY A 1 193 ? -5.258 29.469 5.629 1 93.88 193 GLY A CA 1
ATOM 1493 C C . GLY A 1 193 ? -5.008 29.188 7.102 1 93.88 193 GLY A C 1
ATOM 1494 O O . GLY A 1 193 ? -5.395 28.141 7.617 1 93.88 193 GLY A O 1
ATOM 1495 N N . TYR A 1 194 ? -4.406 30.156 7.707 1 93.94 194 TYR A N 1
ATOM 1496 C CA . TYR A 1 194 ? -4.141 30.062 9.141 1 93.94 194 TYR A CA 1
ATOM 1497 C C . TYR A 1 194 ? -5.438 29.938 9.93 1 93.94 194 TYR A C 1
ATOM 1499 O O . TYR A 1 194 ? -5.516 29.172 10.883 1 93.94 194 TYR A O 1
ATOM 1507 N N . GLU A 1 195 ? -6.422 30.578 9.555 1 93.25 195 GLU A N 1
ATOM 1508 C CA . GLU A 1 195 ? -7.707 30.562 10.242 1 93.25 195 GLU A CA 1
ATOM 1509 C C . GLU A 1 195 ? -8.375 29.203 10.148 1 93.25 195 GLU A C 1
ATOM 1511 O O . GLU A 1 195 ? -9.117 28.797 11.047 1 93.25 195 GLU A O 1
ATOM 1516 N N . VAL A 1 196 ? -8.133 28.438 9.102 1 93.5 196 VAL A N 1
ATOM 1517 C CA . VAL A 1 196 ? -8.656 27.094 8.961 1 93.5 196 VAL A CA 1
ATOM 1518 C C . VAL A 1 196 ? -8.125 26.203 10.086 1 93.5 196 VAL A C 1
ATOM 1520 O O . VAL A 1 196 ? -8.836 25.344 10.602 1 93.5 196 VAL A O 1
ATOM 1523 N N . LEU A 1 197 ? -6.879 26.438 10.453 1 93.88 197 LEU A N 1
ATOM 1524 C CA . LEU A 1 197 ? -6.215 25.656 11.484 1 93.88 197 LEU A CA 1
ATOM 1525 C C . LEU A 1 197 ? -6.777 25.969 12.867 1 93.88 197 LEU A C 1
ATOM 1527 O O . LEU A 1 197 ? -6.867 25.094 13.727 1 93.88 197 LEU A O 1
ATOM 1531 N N . LEU A 1 198 ? -7.188 27.203 13.039 1 91.88 198 LEU A N 1
ATOM 1532 C CA . LEU A 1 198 ? -7.582 27.672 14.367 1 91.88 198 LEU A CA 1
ATOM 1533 C C . LEU A 1 198 ? -9.086 27.531 14.562 1 91.88 198 LEU A C 1
ATOM 1535 O O . LEU A 1 198 ? -9.57 27.531 15.695 1 91.88 198 LEU A O 1
ATOM 1539 N N . GLY A 1 199 ? -9.766 27.484 13.445 1 89.38 199 GLY A N 1
ATOM 1540 C CA . GLY A 1 199 ? -11.211 27.391 13.539 1 89.38 199 GLY A CA 1
ATOM 1541 C C . GLY A 1 199 ? -11.695 26.047 14.07 1 89.38 199 GLY A C 1
ATOM 1542 O O . GLY A 1 199 ? -10.984 25.047 13.961 1 89.38 199 GLY A O 1
ATOM 1543 N N . SER A 1 200 ? -12.906 26.016 14.664 1 90.75 200 SER A N 1
ATOM 1544 C CA . SER A 1 200 ? -13.508 24.797 15.18 1 90.75 200 SER A CA 1
ATOM 1545 C C . SER A 1 200 ? -13.914 23.859 14.047 1 90.75 200 SER A C 1
ATOM 1547 O O . SER A 1 200 ? -14.539 24.297 13.07 1 90.75 200 SER A O 1
ATOM 1549 N N . VAL A 1 201 ? -13.555 22.562 14.203 1 91.81 201 VAL A N 1
ATOM 1550 C CA . VAL A 1 201 ? -13.836 21.625 13.125 1 91.81 201 VAL A CA 1
ATOM 1551 C C . VAL A 1 201 ? -14.617 20.438 13.664 1 91.81 201 VAL A C 1
ATOM 1553 O O . VAL A 1 201 ? -15.258 19.703 12.906 1 91.81 201 VAL A O 1
ATOM 1556 N N . THR A 1 202 ? -14.656 20.25 14.953 1 88.5 202 THR A N 1
ATOM 1557 C CA . THR A 1 202 ? -15.375 19.125 15.539 1 88.5 202 THR A CA 1
ATOM 1558 C C . THR A 1 202 ? -16.688 19.594 16.172 1 88.5 202 THR A C 1
ATOM 1560 O O . THR A 1 202 ? -16.906 20.797 16.328 1 88.5 202 THR A O 1
ATOM 1563 N N . ALA A 1 203 ? -17.453 18.594 16.5 1 83.62 203 ALA A N 1
ATOM 1564 C CA . ALA A 1 203 ? -18.734 18.906 17.141 1 83.62 203 ALA A CA 1
ATOM 1565 C C . ALA A 1 203 ? -18.516 19.562 18.5 1 83.62 203 ALA A C 1
ATOM 1567 O O . ALA A 1 203 ? -19.328 20.391 18.938 1 83.62 203 ALA A O 1
ATOM 1568 N N . HIS A 1 204 ? -17.453 19.281 19.203 1 85 204 HIS A N 1
ATOM 1569 C CA . HIS A 1 204 ? -17.172 19.828 20.531 1 85 204 HIS A CA 1
ATOM 1570 C C . HIS A 1 204 ? -16.375 21.109 20.438 1 85 204 HIS A C 1
ATOM 1572 O O . HIS A 1 204 ? -15.961 21.672 21.469 1 85 204 HIS A O 1
ATOM 1578 N N . GLY A 1 205 ? -16.047 21.578 19.188 1 87.88 205 GLY A N 1
ATOM 1579 C CA . GLY A 1 205 ? -15.438 22.875 19 1 87.88 205 GLY A CA 1
ATOM 1580 C C . GLY A 1 205 ? -13.914 22.844 18.984 1 87.88 205 GLY A C 1
ATOM 1581 O O . GLY A 1 205 ? -13.258 23.875 19.141 1 87.88 205 GLY A O 1
ATOM 1582 N N . ALA A 1 206 ? -13.367 21.688 18.875 1 90 206 ALA A N 1
ATOM 1583 C CA . ALA A 1 206 ? -11.914 21.578 18.828 1 90 206 ALA A CA 1
ATOM 1584 C C . ALA A 1 206 ? -11.375 22.016 17.469 1 90 206 ALA A C 1
ATOM 1586 O O . ALA A 1 206 ? -11.984 21.734 16.438 1 90 206 ALA A O 1
ATOM 1587 N N . SER A 1 207 ? -10.258 22.719 17.484 1 94.19 207 SER A N 1
ATOM 1588 C CA . SER A 1 207 ? -9.57 23.125 16.25 1 94.19 207 SER A CA 1
ATOM 1589 C C . SER A 1 207 ? -8.578 22.047 15.805 1 94.19 207 SER A C 1
ATOM 1591 O O . SER A 1 207 ? -8.266 21.125 16.562 1 94.19 207 SER A O 1
ATOM 1593 N N . PHE A 1 208 ? -8.07 22.156 14.586 1 96.06 208 PHE A N 1
ATOM 1594 C CA . PHE A 1 208 ? -7.031 21.25 14.102 1 96.06 208 PHE A CA 1
ATOM 1595 C C . PHE A 1 208 ? -5.777 21.375 14.961 1 96.06 208 PHE A C 1
ATOM 1597 O O . PHE A 1 208 ? -5.062 20.391 15.164 1 96.06 208 PHE A O 1
ATOM 1604 N N . LEU A 1 209 ? -5.504 22.609 15.43 1 94.81 209 LEU A N 1
ATOM 1605 C CA . LEU A 1 209 ? -4.344 22.812 16.281 1 94.81 209 LEU A CA 1
ATOM 1606 C C . LEU A 1 209 ? -4.461 22.016 17.562 1 94.81 209 LEU A C 1
ATOM 1608 O O . LEU A 1 209 ? -3.516 21.328 17.969 1 94.81 209 LEU A O 1
ATOM 1612 N N . GLU A 1 210 ? -5.586 22.094 18.172 1 93.06 210 GLU A N 1
ATOM 1613 C CA . GLU A 1 210 ? -5.82 21.344 19.391 1 93.06 210 GLU A CA 1
ATOM 1614 C C . GLU A 1 210 ? -5.75 19.828 19.141 1 93.06 210 GLU A C 1
ATOM 1616 O O . GLU A 1 210 ? -5.172 19.094 19.938 1 93.06 210 GLU A O 1
ATOM 1621 N N . LEU A 1 211 ? -6.363 19.406 18.062 1 93.44 211 LEU A N 1
ATOM 1622 C CA . LEU A 1 211 ? -6.348 17.984 17.703 1 93.44 211 LEU A CA 1
ATOM 1623 C C . LEU A 1 211 ? -4.922 17.5 17.469 1 93.44 211 LEU A C 1
ATOM 1625 O O . LEU A 1 211 ? -4.562 16.391 17.859 1 93.44 211 LEU A O 1
ATOM 1629 N N . THR A 1 212 ? -4.16 18.297 16.781 1 94.12 212 THR A N 1
ATOM 1630 C CA . THR A 1 212 ? -2.77 17.953 16.5 1 94.12 212 THR A CA 1
ATOM 1631 C C . THR A 1 212 ? -1.985 17.797 17.797 1 94.12 212 THR A C 1
ATOM 1633 O O . THR A 1 212 ? -1.157 16.891 17.922 1 94.12 212 THR A O 1
ATOM 1636 N N . MET A 1 213 ? -2.258 18.625 18.828 1 93.12 213 MET A N 1
ATOM 1637 C CA . MET A 1 213 ? -1.635 18.516 20.141 1 93.12 213 MET A CA 1
ATOM 1638 C C . MET A 1 213 ? -2.025 17.203 20.828 1 93.12 213 MET A C 1
ATOM 1640 O O . MET A 1 213 ? -1.189 16.562 21.453 1 93.12 213 MET A O 1
ATOM 1644 N N . GLU A 1 214 ? -3.273 16.906 20.641 1 92.5 214 GLU A N 1
ATOM 1645 C CA . GLU A 1 214 ? -3.75 15.656 21.234 1 92.5 214 GLU A CA 1
ATOM 1646 C C . GLU A 1 214 ? -3.053 14.453 20.625 1 92.5 214 GLU A C 1
ATOM 1648 O O . GLU A 1 214 ? -2.701 13.5 21.328 1 92.5 214 GLU A O 1
ATOM 1653 N N . VAL A 1 215 ? -2.908 14.484 19.312 1 92.44 215 VAL A N 1
ATOM 1654 C CA . VAL A 1 215 ? -2.223 13.398 18.625 1 92.44 215 VAL A CA 1
ATOM 1655 C C . VAL A 1 215 ? -0.774 13.312 19.094 1 92.44 215 VAL A C 1
ATOM 1657 O O . VAL A 1 215 ? -0.275 12.227 19.391 1 92.44 215 VAL A O 1
ATOM 1660 N N . LEU A 1 216 ? -0.103 14.438 19.188 1 93.25 216 LEU A N 1
ATOM 1661 C CA . LEU A 1 216 ? 1.284 14.492 19.641 1 93.25 216 LEU A CA 1
ATOM 1662 C C . LEU A 1 216 ? 1.42 13.914 21.047 1 93.25 216 LEU A C 1
ATOM 1664 O O . LEU A 1 216 ? 2.295 13.086 21.297 1 93.25 216 LEU A O 1
ATOM 1668 N N . ALA A 1 217 ? 0.572 14.281 21.938 1 91.06 217 ALA A N 1
ATOM 1669 C CA . ALA A 1 217 ? 0.582 13.805 23.312 1 91.06 217 ALA A CA 1
ATOM 1670 C C . ALA A 1 217 ? 0.342 12.297 23.375 1 91.06 217 ALA A C 1
ATOM 1672 O O . ALA A 1 217 ? 0.988 11.586 24.141 1 91.06 217 ALA A O 1
ATOM 1673 N N . SER A 1 218 ? -0.6 11.883 22.578 1 89.75 218 SER A N 1
ATOM 1674 C CA . SER A 1 218 ? -0.935 10.461 22.562 1 89.75 218 SER A CA 1
ATOM 1675 C C . SER A 1 218 ? 0.243 9.617 22.094 1 89.75 218 SER A C 1
ATOM 1677 O O . SER A 1 218 ? 0.484 8.523 22.609 1 89.75 218 SER A O 1
ATOM 1679 N N . GLN A 1 219 ? 0.967 10.156 21.109 1 88.81 219 GLN A N 1
ATOM 1680 C CA . GLN A 1 219 ? 2.094 9.414 20.547 1 88.81 219 GLN A CA 1
ATOM 1681 C C . GLN A 1 219 ? 3.258 9.359 21.531 1 88.81 219 GLN A C 1
ATOM 1683 O O . GLN A 1 219 ? 4.043 8.406 21.531 1 88.81 219 GLN A O 1
ATOM 1688 N N . MET A 1 220 ? 3.318 10.328 22.406 1 85.56 220 MET A N 1
ATOM 1689 C CA . MET A 1 220 ? 4.348 10.344 23.453 1 85.56 220 MET A CA 1
ATOM 1690 C C . MET A 1 220 ? 4.086 9.266 24.5 1 85.56 220 MET A C 1
ATOM 1692 O O . MET A 1 220 ? 5.02 8.781 25.141 1 85.56 220 MET A O 1
ATOM 1696 N N . ASP A 1 221 ? 2.877 8.852 24.609 1 79.81 221 ASP A N 1
ATOM 1697 C CA . ASP A 1 221 ? 2.496 7.902 25.656 1 79.81 221 ASP A CA 1
ATOM 1698 C C . ASP A 1 221 ? 2.281 6.504 25.078 1 79.81 221 ASP A C 1
ATOM 1700 O O . ASP A 1 221 ? 2.002 5.559 25.812 1 79.81 221 ASP A O 1
ATOM 1704 N N . CYS A 1 222 ? 2.365 6.414 23.766 1 75.44 222 CYS A N 1
ATOM 1705 C CA . CYS A 1 222 ? 1.988 5.164 23.109 1 75.44 222 CYS A CA 1
ATOM 1706 C C . CYS A 1 222 ? 3.004 4.066 23.406 1 75.44 222 CYS A C 1
ATOM 1708 O O . CYS A 1 222 ? 4.211 4.277 23.266 1 75.44 222 CYS A O 1
ATOM 1710 N N . LYS A 1 223 ? 2.479 3.047 24.047 1 68.25 223 LYS A N 1
ATOM 1711 C CA . LYS A 1 223 ? 3.316 1.863 24.203 1 68.25 223 LYS A CA 1
ATOM 1712 C C . LYS A 1 223 ? 3.494 1.129 22.875 1 68.25 223 LYS A C 1
ATOM 1714 O O . LYS A 1 223 ? 2.525 0.914 22.156 1 68.25 223 LYS A O 1
ATOM 1719 N N . VAL A 1 224 ? 4.645 1.146 22.406 1 64.31 224 VAL A N 1
ATOM 1720 C CA . VAL A 1 224 ? 4.926 0.539 21.109 1 64.31 224 VAL A CA 1
ATOM 1721 C C . VAL A 1 224 ? 4.418 -0.901 21.094 1 64.31 224 VAL A C 1
ATOM 1723 O O . VAL A 1 224 ? 4.844 -1.726 21.906 1 64.31 224 VAL A O 1
ATOM 1726 N N . ASP A 1 225 ? 3.295 -1.072 20.594 1 70.94 225 ASP A N 1
ATOM 1727 C CA . ASP A 1 225 ? 2.75 -2.404 20.344 1 70.94 225 ASP A CA 1
ATOM 1728 C C . ASP A 1 225 ? 2.984 -2.828 18.891 1 70.94 225 ASP A C 1
ATOM 1730 O O . ASP A 1 225 ? 2.404 -2.25 17.969 1 70.94 225 ASP A O 1
ATOM 1734 N N . PHE A 1 226 ? 3.889 -3.762 18.859 1 70.38 226 PHE A N 1
ATOM 1735 C CA . PHE A 1 226 ? 4.27 -4.207 17.531 1 70.38 226 PHE A CA 1
ATOM 1736 C C . PHE A 1 226 ? 3.385 -5.355 17.062 1 70.38 226 PHE A C 1
ATOM 1738 O O . PHE A 1 226 ? 3.65 -5.977 16.031 1 70.38 226 PHE A O 1
ATOM 1745 N N . SER A 1 227 ? 2.416 -5.578 17.797 1 72.5 227 SER A N 1
ATOM 1746 C CA . SER A 1 227 ? 1.604 -6.77 17.562 1 72.5 227 SER A CA 1
ATOM 1747 C C . SER A 1 227 ? 0.949 -6.738 16.188 1 72.5 227 SER A C 1
ATOM 1749 O O . SER A 1 227 ? 0.906 -7.758 15.492 1 72.5 227 SER A O 1
ATOM 1751 N N . ALA A 1 228 ? 0.551 -5.629 15.742 1 72.75 228 ALA A N 1
ATOM 1752 C CA . ALA A 1 228 ? -0.135 -5.547 14.453 1 72.75 228 ALA A CA 1
ATOM 1753 C C . ALA A 1 228 ? 0.825 -5.832 13.305 1 72.75 228 ALA A C 1
ATOM 1755 O O . ALA A 1 228 ? 0.476 -6.539 12.352 1 72.75 228 ALA A O 1
ATOM 1756 N N . GLU A 1 229 ? 1.949 -5.277 13.43 1 75.5 229 GLU A N 1
ATOM 1757 C CA . GLU A 1 229 ? 2.957 -5.484 12.391 1 75.5 229 GLU A CA 1
ATOM 1758 C C . GLU A 1 229 ? 3.412 -6.941 12.352 1 75.5 229 GLU A C 1
ATOM 1760 O O . GLU A 1 229 ? 3.586 -7.516 11.273 1 75.5 229 GLU A O 1
ATOM 1765 N N . VAL A 1 230 ? 3.555 -7.488 13.477 1 74.44 230 VAL A N 1
ATOM 1766 C CA . VAL A 1 230 ? 3.941 -8.891 13.586 1 74.44 230 VAL A CA 1
ATOM 1767 C C . VAL A 1 230 ? 2.828 -9.781 13.039 1 74.44 230 VAL A C 1
ATOM 1769 O O . VAL A 1 230 ? 3.092 -10.727 12.297 1 74.44 230 VAL A O 1
ATOM 1772 N N . HIS A 1 231 ? 1.661 -9.406 13.336 1 76.5 231 HIS A N 1
ATOM 1773 C CA . HIS A 1 231 ? 0.515 -10.164 12.859 1 76.5 231 HIS A CA 1
ATOM 1774 C C . HIS A 1 231 ? 0.422 -10.125 11.336 1 76.5 231 HIS A C 1
ATOM 1776 O O . HIS A 1 231 ? 0.111 -11.133 10.695 1 76.5 231 HIS A O 1
ATOM 1782 N N . GLU A 1 232 ? 0.681 -8.977 10.82 1 79.5 232 GLU A N 1
ATOM 1783 C CA . GLU A 1 232 ? 0.632 -8.859 9.367 1 79.5 232 GLU A CA 1
ATOM 1784 C C . GLU A 1 232 ? 1.682 -9.742 8.695 1 79.5 232 GLU A C 1
ATOM 1786 O O . GLU A 1 232 ? 1.398 -10.406 7.699 1 79.5 232 GLU A O 1
ATOM 1791 N N . LEU A 1 233 ? 2.824 -9.758 9.219 1 83 233 LEU A N 1
ATOM 1792 C CA . LEU A 1 233 ? 3.904 -10.57 8.672 1 83 233 LEU A CA 1
ATOM 1793 C C . LEU A 1 233 ? 3.576 -12.055 8.781 1 83 233 LEU A C 1
ATOM 1795 O O . LEU A 1 233 ? 3.748 -12.805 7.816 1 83 233 LEU A O 1
ATOM 1799 N N . LEU A 1 234 ? 3.096 -12.477 9.914 1 82.38 234 LEU A N 1
ATOM 1800 C CA . LEU A 1 234 ? 2.764 -13.875 10.141 1 82.38 234 LEU A CA 1
ATOM 1801 C C . LEU A 1 234 ? 1.607 -14.312 9.242 1 82.38 234 LEU A C 1
ATOM 1803 O O . LEU A 1 234 ? 1.595 -15.438 8.742 1 82.38 234 LEU A O 1
ATOM 1807 N N . ASN A 1 235 ? 0.716 -13.43 9.07 1 86.12 235 ASN A N 1
ATOM 1808 C CA . ASN A 1 235 ? -0.409 -13.734 8.195 1 86.12 235 ASN A CA 1
ATOM 1809 C C . ASN A 1 235 ? 0.046 -13.938 6.75 1 86.12 235 ASN A C 1
ATOM 1811 O O . ASN A 1 235 ? -0.408 -14.867 6.078 1 86.12 235 ASN A O 1
ATOM 1815 N N . GLU A 1 236 ? 0.901 -13.07 6.301 1 88.06 236 GLU A N 1
ATOM 1816 C CA . GLU A 1 236 ? 1.38 -13.203 4.93 1 88.06 236 GLU A CA 1
ATOM 1817 C C . GLU A 1 236 ? 2.201 -14.477 4.75 1 88.06 236 GLU A C 1
ATOM 1819 O O . GLU A 1 236 ? 2.141 -15.117 3.701 1 88.06 236 GLU A O 1
ATOM 1824 N N . ARG A 1 237 ? 2.961 -14.766 5.75 1 86.88 237 ARG A N 1
ATOM 1825 C CA . ARG A 1 237 ? 3.717 -16.016 5.699 1 86.88 237 ARG A CA 1
ATOM 1826 C C . ARG A 1 237 ? 2.781 -17.219 5.621 1 86.88 237 ARG A C 1
ATOM 1828 O O . ARG A 1 237 ? 3.006 -18.141 4.828 1 86.88 237 ARG A O 1
ATOM 1835 N N . TYR A 1 238 ? 1.769 -17.188 6.453 1 89.69 238 TYR A N 1
ATOM 1836 C CA . TYR A 1 238 ? 0.764 -18.25 6.41 1 89.69 238 TYR A CA 1
ATOM 1837 C C . TYR A 1 238 ? 0.139 -18.344 5.023 1 89.69 238 TYR A C 1
ATOM 1839 O O . TYR A 1 238 ? 0.007 -19.438 4.477 1 89.69 238 TYR A O 1
ATOM 1847 N N . LEU A 1 239 ? -0.312 -17.203 4.461 1 91.81 239 LEU A N 1
ATOM 1848 C CA . LEU A 1 239 ? -0.994 -17.203 3.17 1 91.81 239 LEU A CA 1
ATOM 1849 C C . LEU A 1 239 ? -0.085 -17.75 2.074 1 91.81 239 LEU A C 1
ATOM 1851 O O . LEU A 1 239 ? -0.538 -18.5 1.202 1 91.81 239 LEU A O 1
ATOM 1855 N N . LEU A 1 240 ? 1.213 -17.375 2.139 1 94.12 240 LEU A N 1
ATOM 1856 C CA . LEU A 1 240 ? 2.17 -17.891 1.163 1 94.12 240 LEU A CA 1
ATOM 1857 C C . LEU A 1 240 ? 2.287 -19.406 1.26 1 94.12 240 LEU A C 1
ATOM 1859 O O . LEU A 1 240 ? 2.213 -20.094 0.246 1 94.12 240 LEU A O 1
ATOM 1863 N N . LEU A 1 241 ? 2.455 -19.938 2.467 1 93.88 241 LEU A N 1
ATOM 1864 C CA . LEU A 1 241 ? 2.559 -21.375 2.672 1 93.88 241 LEU A CA 1
ATOM 1865 C C . LEU A 1 241 ? 1.293 -22.078 2.201 1 93.88 241 LEU A C 1
ATOM 1867 O O . LEU A 1 241 ? 1.367 -23.094 1.508 1 93.88 241 LEU A O 1
ATOM 1871 N N . ARG A 1 242 ? 0.181 -21.484 2.57 1 94.5 242 ARG A N 1
ATOM 1872 C CA . ARG A 1 242 ? -1.112 -22.047 2.211 1 94.5 242 ARG A CA 1
ATOM 1873 C C . ARG A 1 242 ? -1.279 -22.125 0.696 1 94.5 242 ARG A C 1
ATOM 1875 O O . ARG A 1 242 ? -1.616 -23.172 0.151 1 94.5 242 ARG A O 1
ATOM 1882 N N . GLU A 1 243 ? -1.044 -21.031 -0.006 1 93.75 243 GLU A N 1
ATOM 1883 C CA . GLU A 1 243 ? -1.209 -21 -1.456 1 93.75 243 GLU A CA 1
ATOM 1884 C C . GLU A 1 243 ? -0.239 -21.953 -2.15 1 93.75 243 GLU A C 1
ATOM 1886 O O . GLU A 1 243 ? -0.585 -22.578 -3.156 1 93.75 243 GLU A O 1
ATOM 1891 N N . THR A 1 244 ? 0.97 -22.047 -1.646 1 94.75 244 THR A N 1
ATOM 1892 C CA . THR A 1 244 ? 1.956 -22.969 -2.211 1 94.75 244 THR A CA 1
ATOM 1893 C C . THR A 1 244 ? 1.502 -24.406 -2.053 1 94.75 244 THR A C 1
ATOM 1895 O O . THR A 1 244 ? 1.57 -25.188 -3.002 1 94.75 244 THR A O 1
ATOM 1898 N N . LEU A 1 245 ? 0.979 -24.703 -0.902 1 95.31 245 LEU A N 1
ATOM 1899 C CA . LEU A 1 245 ? 0.521 -26.062 -0.655 1 95.31 245 LEU A CA 1
ATOM 1900 C C . LEU A 1 245 ? -0.711 -26.391 -1.494 1 95.31 245 LEU A C 1
ATOM 1902 O O . LEU A 1 245 ? -0.873 -27.516 -1.962 1 95.31 245 LEU A O 1
ATOM 1906 N N . ILE A 1 246 ? -1.568 -25.438 -1.666 1 93.81 246 ILE A N 1
ATOM 1907 C CA . ILE A 1 246 ? -2.738 -25.641 -2.516 1 93.81 246 ILE A CA 1
ATOM 1908 C C . ILE A 1 246 ? -2.295 -25.938 -3.943 1 93.81 246 ILE A C 1
ATOM 1910 O O . ILE A 1 246 ? -2.797 -26.875 -4.566 1 93.81 246 ILE A O 1
ATOM 1914 N N . LEU A 1 247 ? -1.344 -25.188 -4.434 1 94.56 247 LEU A N 1
ATOM 1915 C CA . LEU A 1 247 ? -0.807 -25.406 -5.773 1 94.56 247 LEU A CA 1
ATOM 1916 C C . LEU A 1 247 ? -0.207 -26.812 -5.887 1 94.56 247 LEU A C 1
ATOM 1918 O O . LEU A 1 247 ? -0.532 -27.547 -6.812 1 94.56 247 LEU A O 1
ATOM 1922 N N . LEU A 1 248 ? 0.625 -27.188 -4.926 1 95.19 248 LEU A N 1
ATOM 1923 C CA . LEU A 1 248 ? 1.302 -28.484 -4.961 1 95.19 248 LEU A CA 1
ATOM 1924 C C . LEU A 1 248 ? 0.296 -29.625 -4.887 1 95.19 248 LEU A C 1
ATOM 1926 O O . LEU A 1 248 ? 0.408 -30.609 -5.621 1 95.19 248 LEU A O 1
ATOM 1930 N N . ASN A 1 249 ? -0.682 -29.469 -4.008 1 94.62 249 ASN A N 1
ATOM 1931 C CA . ASN A 1 249 ? -1.695 -30.5 -3.859 1 94.62 249 ASN A CA 1
ATOM 1932 C C . ASN A 1 249 ? -2.557 -30.625 -5.113 1 94.62 249 ASN A C 1
ATOM 1934 O O . ASN A 1 249 ? -2.92 -31.734 -5.512 1 94.62 249 ASN A O 1
ATOM 1938 N N . ARG A 1 250 ? -2.867 -29.562 -5.68 1 93.38 250 ARG A N 1
ATOM 1939 C CA . ARG A 1 250 ? -3.637 -29.578 -6.922 1 93.38 250 ARG A CA 1
ATOM 1940 C C . ARG A 1 250 ? -2.877 -30.297 -8.031 1 93.38 250 ARG A C 1
ATOM 1942 O O . ARG A 1 250 ? -3.451 -31.125 -8.75 1 93.38 250 ARG A O 1
ATOM 1949 N N . LEU A 1 251 ? -1.655 -30.016 -8.164 1 93.56 251 LEU A N 1
ATOM 1950 C CA . LEU A 1 251 ? -0.829 -30.656 -9.188 1 93.56 251 LEU A CA 1
ATOM 1951 C C . LEU A 1 251 ? -0.649 -32.156 -8.891 1 93.56 251 LEU A C 1
ATOM 1953 O O . LEU A 1 251 ? -0.772 -32.969 -9.797 1 93.56 251 LEU A O 1
ATOM 1957 N N . ALA A 1 252 ? -0.447 -32.469 -7.629 1 94 252 ALA A N 1
ATOM 1958 C CA . ALA A 1 252 ? -0.138 -33.844 -7.227 1 94 252 ALA A CA 1
ATOM 1959 C C . ALA A 1 252 ? -1.396 -34.688 -7.207 1 94 252 ALA A C 1
ATOM 1961 O O . ALA A 1 252 ? -1.313 -35.938 -7.145 1 94 252 ALA A O 1
ATOM 1962 N N . SER A 1 253 ? -2.564 -34.062 -7.293 1 92.44 253 SER A N 1
ATOM 1963 C CA . SER A 1 253 ? -3.809 -34.844 -7.258 1 92.44 253 SER A CA 1
ATOM 1964 C C . SER A 1 253 ? -4.469 -34.875 -8.633 1 92.44 253 SER A C 1
ATOM 1966 O O . SER A 1 253 ? -5.48 -35.562 -8.82 1 92.44 253 SER A O 1
ATOM 1968 N N . HIS A 1 254 ? -3.928 -34.188 -9.531 1 90.31 254 HIS A N 1
ATOM 1969 C CA . HIS A 1 254 ? -4.523 -34.094 -10.859 1 90.31 254 HIS A CA 1
ATOM 1970 C C . HIS A 1 254 ? -4.312 -35.406 -11.633 1 90.31 254 HIS A C 1
ATOM 1972 O O . HIS A 1 254 ? -3.209 -35.938 -11.648 1 90.31 254 HIS A O 1
ATOM 1978 N N . ALA A 1 255 ? -5.316 -35.844 -12.258 1 89.88 255 ALA A N 1
ATOM 1979 C CA . ALA A 1 255 ? -5.293 -37.156 -12.922 1 89.88 255 ALA A CA 1
ATOM 1980 C C . ALA A 1 255 ? -4.18 -37.219 -13.969 1 89.88 255 ALA A C 1
ATOM 1982 O O . ALA A 1 255 ? -3.475 -38.219 -14.07 1 89.88 255 ALA A O 1
ATOM 1983 N N . MET A 1 256 ? -3.986 -36.156 -14.656 1 90.94 256 MET A N 1
ATOM 1984 C CA . MET A 1 256 ? -3.047 -36.156 -15.773 1 90.94 256 MET A CA 1
ATOM 1985 C C . MET A 1 256 ? -1.683 -35.625 -15.336 1 90.94 256 MET A C 1
ATOM 1987 O O . MET A 1 256 ? -0.665 -35.938 -15.961 1 90.94 256 MET A O 1
ATOM 1991 N N . PHE A 1 257 ? -1.612 -34.906 -14.273 1 91.94 257 PHE A N 1
ATOM 1992 C CA . PHE A 1 257 ? -0.394 -34.156 -14.008 1 91.94 257 PHE A CA 1
ATOM 1993 C C . PHE A 1 257 ? 0.29 -34.656 -12.742 1 91.94 257 PHE A C 1
ATOM 1995 O O . PHE A 1 257 ? 1.43 -34.281 -12.453 1 91.94 257 PHE A O 1
ATOM 2002 N N . SER A 1 258 ? -0.355 -35.5 -11.984 1 93.5 258 SER A N 1
ATOM 2003 C CA . SER A 1 258 ? 0.169 -35.938 -10.695 1 93.5 258 SER A CA 1
ATOM 2004 C C . SER A 1 258 ? 1.507 -36.656 -10.867 1 93.5 258 SER A C 1
ATOM 2006 O O . SER A 1 258 ? 2.498 -36.281 -10.234 1 93.5 258 SER A O 1
ATOM 2008 N N . LYS A 1 259 ? 1.54 -37.688 -11.758 1 92.75 259 LYS A N 1
ATOM 2009 C CA . LYS A 1 259 ? 2.742 -38.5 -11.922 1 92.75 259 LYS A CA 1
ATOM 2010 C C . LYS A 1 259 ? 3.91 -37.656 -12.422 1 92.75 259 LYS A C 1
ATOM 2012 O O . LYS A 1 259 ? 4.98 -37.625 -11.805 1 92.75 259 LYS A O 1
ATOM 2017 N N . PRO A 1 260 ? 3.691 -36.844 -13.5 1 92.44 260 PRO A N 1
ATOM 2018 C CA . PRO A 1 260 ? 4.812 -36 -13.945 1 92.44 260 PRO A CA 1
ATOM 2019 C C . PRO A 1 260 ? 5.273 -35.031 -12.875 1 92.44 260 PRO A C 1
ATOM 2021 O O . PRO A 1 260 ? 6.473 -34.75 -12.766 1 92.44 260 PRO A O 1
ATOM 2024 N N . THR A 1 261 ? 4.371 -34.438 -12.156 1 94.69 261 THR A N 1
ATOM 2025 C CA . THR A 1 261 ? 4.703 -33.5 -11.094 1 94.69 261 THR A CA 1
ATOM 2026 C C . THR A 1 261 ? 5.594 -34.156 -10.039 1 94.69 261 THR A C 1
ATOM 2028 O O . THR A 1 261 ? 6.641 -33.625 -9.68 1 94.69 261 THR A O 1
ATOM 2031 N N . LEU A 1 262 ? 5.23 -35.312 -9.547 1 95.06 262 LEU A N 1
ATOM 2032 C CA . LEU A 1 262 ? 5.973 -36 -8.5 1 95.06 262 LEU A CA 1
ATOM 2033 C C . LEU A 1 262 ? 7.316 -36.5 -9.023 1 95.06 262 LEU A C 1
ATOM 2035 O O . LEU A 1 262 ? 8.289 -36.562 -8.273 1 95.06 262 LEU A O 1
ATOM 2039 N N . GLU A 1 263 ? 7.336 -36.812 -10.312 1 93.75 263 GLU A N 1
ATOM 2040 C CA . GLU A 1 263 ? 8.594 -37.188 -10.938 1 93.75 263 GLU A CA 1
ATOM 2041 C C . GLU A 1 263 ? 9.594 -36.031 -10.938 1 93.75 263 GLU A C 1
ATOM 2043 O O . GLU A 1 263 ? 10.789 -36.25 -10.727 1 93.75 263 GLU A O 1
ATOM 2048 N N . VAL A 1 264 ? 9.109 -34.844 -11.188 1 91.06 264 VAL A N 1
ATOM 2049 C CA . VAL A 1 264 ? 9.984 -33.688 -11.172 1 91.06 264 VAL A CA 1
ATOM 2050 C C . VAL A 1 264 ? 10.445 -33.406 -9.742 1 91.06 264 VAL A C 1
ATOM 2052 O O . VAL A 1 264 ? 11.625 -33.125 -9.508 1 91.06 264 VAL A O 1
ATOM 2055 N N . LEU A 1 265 ? 9.516 -33.469 -8.805 1 93.5 265 LEU A N 1
ATOM 2056 C CA . LEU A 1 265 ? 9.82 -33.188 -7.406 1 93.5 265 LEU A CA 1
ATOM 2057 C C . LEU A 1 265 ? 10.828 -34.188 -6.852 1 93.5 265 LEU A C 1
ATOM 2059 O O . LEU A 1 265 ? 11.617 -33.875 -5.969 1 93.5 265 LEU A O 1
ATOM 2063 N N . MET A 1 266 ? 10.812 -35.344 -7.406 1 92.81 266 MET A N 1
ATOM 2064 C CA . MET A 1 266 ? 11.688 -36.406 -6.898 1 92.81 266 MET A CA 1
ATOM 2065 C C . MET A 1 266 ? 12.836 -36.688 -7.863 1 92.81 266 MET A C 1
ATOM 2067 O O . MET A 1 266 ? 13.586 -37.625 -7.688 1 92.81 266 MET A O 1
ATOM 2071 N N . GLY A 1 267 ? 12.859 -35.875 -8.891 1 88 267 GLY A N 1
ATOM 2072 C CA . GLY A 1 267 ? 13.773 -36.156 -9.984 1 88 267 GLY A CA 1
ATOM 2073 C C . GLY A 1 267 ? 15.219 -35.812 -9.656 1 88 267 GLY A C 1
ATOM 2074 O O . GLY A 1 267 ? 16.141 -36.5 -10.141 1 88 267 GLY A O 1
ATOM 2075 N N . SER A 1 268 ? 15.453 -34.75 -9 1 88.81 268 SER A N 1
ATOM 2076 C CA . SER A 1 268 ? 16.797 -34.406 -8.578 1 88.81 268 SER A CA 1
ATOM 2077 C C . SER A 1 268 ? 17 -34.594 -7.082 1 88.81 268 SER A C 1
ATOM 2079 O O . SER A 1 268 ? 16.031 -34.5 -6.312 1 88.81 268 SER A O 1
ATOM 2081 N N . LYS A 1 269 ? 18.297 -34.938 -6.695 1 90.62 269 LYS A N 1
ATOM 2082 C CA . LYS A 1 269 ? 18.609 -35.156 -5.285 1 90.62 269 LYS A CA 1
ATOM 2083 C C . LYS A 1 269 ? 18.219 -33.938 -4.434 1 90.62 269 LYS A C 1
ATOM 2085 O O . LYS A 1 269 ? 17.625 -34.094 -3.359 1 90.62 269 LYS A O 1
ATOM 2090 N N . ARG A 1 270 ? 18.547 -32.844 -4.945 1 87.31 270 ARG A N 1
ATOM 2091 C CA . ARG A 1 270 ? 18.281 -31.625 -4.191 1 87.31 270 ARG A CA 1
ATOM 2092 C C . ARG A 1 270 ? 16.781 -31.406 -4.004 1 87.31 270 ARG A C 1
ATOM 2094 O O . ARG A 1 270 ? 16.312 -31.203 -2.885 1 87.31 270 ARG A O 1
ATOM 2101 N N . CYS A 1 271 ? 16.016 -31.516 -5.066 1 91.12 271 CYS A N 1
ATOM 2102 C CA . CYS A 1 271 ? 14.578 -31.281 -5.004 1 91.12 271 CYS A CA 1
ATOM 2103 C C . CYS A 1 271 ? 13.867 -32.375 -4.215 1 91.12 271 CYS A C 1
ATOM 2105 O O . CYS A 1 271 ? 12.93 -32.094 -3.473 1 91.12 271 CYS A O 1
ATOM 2107 N N . ALA A 1 272 ? 14.352 -33.562 -4.41 1 94.69 272 ALA A N 1
ATOM 2108 C CA . ALA A 1 272 ? 13.797 -34.688 -3.646 1 94.69 272 ALA A CA 1
ATOM 2109 C C . ALA A 1 272 ? 14.016 -34.469 -2.15 1 94.69 272 ALA A C 1
ATOM 2111 O O . ALA A 1 272 ? 13.117 -34.719 -1.344 1 94.69 272 ALA A O 1
ATOM 2112 N N . GLY A 1 273 ? 15.227 -34.062 -1.812 1 91.94 273 GLY A N 1
ATOM 2113 C CA . GLY A 1 273 ? 15.523 -33.781 -0.416 1 91.94 273 GLY A CA 1
ATOM 2114 C C . GLY A 1 273 ? 14.625 -32.719 0.19 1 91.94 273 GLY A C 1
ATOM 2115 O O . GLY A 1 273 ? 14.117 -32.906 1.303 1 91.94 273 GLY A O 1
ATOM 2116 N N . LEU A 1 274 ? 14.383 -31.703 -0.545 1 92.31 274 LEU A N 1
ATOM 2117 C CA . LEU A 1 274 ? 13.492 -30.641 -0.094 1 92.31 274 LEU A CA 1
ATOM 2118 C C . LEU A 1 274 ? 12.062 -31.141 0.059 1 92.31 274 LEU A C 1
ATOM 2120 O O . LEU A 1 274 ? 11.391 -30.828 1.045 1 92.31 274 LEU A O 1
ATOM 2124 N N . THR A 1 275 ? 11.664 -31.906 -0.95 1 95.38 275 THR A N 1
ATOM 2125 C CA . THR A 1 275 ? 10.297 -32.438 -0.973 1 95.38 275 THR A CA 1
ATOM 2126 C C . THR A 1 275 ? 10.031 -33.312 0.24 1 95.38 275 THR A C 1
ATOM 2128 O O . THR A 1 275 ? 9.023 -33.156 0.931 1 95.38 275 THR A O 1
ATOM 2131 N N . ILE A 1 276 ? 10.953 -34.188 0.492 1 95.25 276 ILE A N 1
ATOM 2132 C CA . ILE A 1 276 ? 10.812 -35.094 1.613 1 95.25 276 ILE A CA 1
ATOM 2133 C C . ILE A 1 276 ? 10.859 -34.312 2.928 1 95.25 276 ILE A C 1
ATOM 2135 O O . ILE A 1 276 ? 10.078 -34.594 3.846 1 95.25 276 ILE A O 1
ATOM 2139 N N . ASP A 1 277 ? 11.75 -33.375 2.971 1 92.25 277 ASP A N 1
ATOM 2140 C CA . ASP A 1 277 ? 11.867 -32.562 4.176 1 92.25 277 ASP A CA 1
ATOM 2141 C C . ASP A 1 277 ? 10.57 -31.828 4.469 1 92.25 277 ASP A C 1
ATOM 2143 O O . ASP A 1 277 ? 10.094 -31.812 5.602 1 92.25 277 ASP A O 1
ATOM 2147 N N . ILE A 1 278 ? 10.016 -31.234 3.48 1 93.75 278 ILE A N 1
ATOM 2148 C CA . ILE A 1 278 ? 8.773 -30.484 3.611 1 93.75 278 ILE A CA 1
ATOM 2149 C C . ILE A 1 278 ? 7.645 -31.422 4.031 1 93.75 278 ILE A C 1
ATOM 2151 O O . ILE A 1 278 ? 6.895 -31.125 4.965 1 93.75 278 ILE A O 1
ATOM 2155 N N . ALA A 1 279 ? 7.559 -32.531 3.359 1 95.69 279 ALA A N 1
ATOM 2156 C CA . ALA A 1 279 ? 6.512 -33.5 3.641 1 95.69 279 ALA A CA 1
ATOM 2157 C C . ALA A 1 279 ? 6.594 -34 5.082 1 95.69 279 ALA A C 1
ATOM 2159 O O . ALA A 1 279 ? 5.57 -34.25 5.719 1 95.69 279 ALA A O 1
ATOM 2160 N N . ASN A 1 280 ? 7.758 -34.031 5.637 1 93.94 280 ASN A N 1
ATOM 2161 C CA . ASN A 1 280 ? 7.945 -34.594 6.977 1 93.94 280 ASN A CA 1
ATOM 2162 C C . ASN A 1 280 ? 7.805 -33.531 8.047 1 93.94 280 ASN A C 1
ATOM 2164 O O . ASN A 1 280 ? 7.246 -33.781 9.117 1 93.94 280 ASN A O 1
ATOM 2168 N N . ARG A 1 281 ? 8.25 -32.406 7.836 1 93.19 281 ARG A N 1
ATOM 2169 C CA . ARG A 1 281 ? 8.391 -31.391 8.883 1 93.19 281 ARG A CA 1
ATOM 2170 C C . ARG A 1 281 ? 7.164 -30.484 8.938 1 93.19 281 ARG A C 1
ATOM 2172 O O . ARG A 1 281 ? 6.719 -30.109 10.023 1 93.19 281 ARG A O 1
ATOM 2179 N N . LEU A 1 282 ? 6.594 -30.094 7.816 1 93 282 LEU A N 1
ATOM 2180 C CA . LEU A 1 282 ? 5.574 -29.062 7.754 1 93 282 LEU A CA 1
ATOM 2181 C C . LEU A 1 282 ? 4.32 -29.484 8.516 1 93 282 LEU A C 1
ATOM 2183 O O . LEU A 1 282 ? 3.689 -28.656 9.18 1 93 282 LEU A O 1
ATOM 2187 N N . PRO A 1 283 ? 3.941 -30.75 8.469 1 94.25 283 PRO A N 1
ATOM 2188 C CA . PRO A 1 283 ? 2.729 -31.156 9.188 1 94.25 283 PRO A CA 1
ATOM 2189 C C . PRO A 1 283 ? 2.945 -31.266 10.695 1 94.25 283 PRO A C 1
ATOM 2191 O O . PRO A 1 283 ? 1.984 -31.453 11.445 1 94.25 283 PRO A O 1
ATOM 2194 N N . GLN A 1 284 ? 4.152 -31.125 11.148 1 92.12 284 GLN A N 1
ATOM 2195 C CA . GLN A 1 284 ? 4.449 -31.266 12.562 1 92.12 284 GLN A CA 1
ATOM 2196 C C . GLN A 1 284 ? 4.027 -30.031 13.344 1 92.12 284 GLN A C 1
ATOM 2198 O O . GLN A 1 284 ? 4.648 -28.969 13.219 1 92.12 284 GLN A O 1
ATOM 2203 N N . ARG A 1 285 ? 3.168 -30.172 14.234 1 89.12 285 ARG A N 1
ATOM 2204 C CA . ARG A 1 285 ? 2.566 -29.047 14.961 1 89.12 285 ARG A CA 1
ATOM 2205 C C . ARG A 1 285 ? 3.537 -28.484 15.984 1 89.12 285 ARG A C 1
ATOM 2207 O O . ARG A 1 285 ? 3.363 -27.359 16.453 1 89.12 285 ARG A O 1
ATOM 2214 N N . SER A 1 286 ? 4.523 -29.297 16.344 1 86.94 286 SER A N 1
ATOM 2215 C CA . SER A 1 286 ? 5.477 -28.875 17.359 1 86.94 286 SER A CA 1
ATOM 2216 C C . SER A 1 286 ? 6.594 -28.031 16.75 1 86.94 286 SER A C 1
ATOM 2218 O O . SER A 1 286 ? 7.406 -27.453 17.484 1 86.94 286 SER A O 1
ATOM 2220 N N . LYS A 1 287 ? 6.598 -27.953 15.531 1 83.62 287 LYS A N 1
ATOM 2221 C CA . LYS A 1 287 ? 7.684 -27.25 14.852 1 83.62 287 LYS A CA 1
ATOM 2222 C C . LYS A 1 287 ? 7.172 -26 14.156 1 83.62 287 LYS A C 1
ATOM 2224 O O . LYS A 1 287 ? 5.969 -25.859 13.922 1 83.62 287 LYS A O 1
ATOM 2229 N N . TYR A 1 288 ? 8.102 -25.094 13.945 1 82.44 288 TYR A N 1
ATOM 2230 C CA . TYR A 1 288 ? 7.781 -23.953 13.102 1 82.44 288 TYR A CA 1
ATOM 2231 C C . TYR A 1 288 ? 7.445 -24.391 11.68 1 82.44 288 TYR A C 1
ATOM 2233 O O . TYR A 1 288 ? 8.062 -25.328 11.156 1 82.44 288 TYR A O 1
ATOM 2241 N N . PRO A 1 289 ? 6.488 -23.781 11.141 1 84.94 289 PRO A N 1
ATOM 2242 C CA . PRO A 1 289 ? 5.711 -22.578 11.461 1 84.94 289 PRO A CA 1
ATOM 2243 C C . PRO A 1 289 ? 4.41 -22.906 12.195 1 84.94 289 PRO A C 1
ATOM 2245 O O . PRO A 1 289 ? 3.756 -22 12.711 1 84.94 289 PRO A O 1
ATOM 2248 N N . LEU A 1 290 ? 4.008 -24.141 12.352 1 87.44 290 LEU A N 1
ATOM 2249 C CA . LEU A 1 290 ? 2.691 -24.5 12.867 1 87.44 290 LEU A CA 1
ATOM 2250 C C . LEU A 1 290 ? 2.588 -24.188 14.359 1 87.44 290 LEU A C 1
ATOM 2252 O O . LEU A 1 290 ? 1.533 -23.766 14.836 1 87.44 290 LEU A O 1
ATOM 2256 N N . ARG A 1 291 ? 3.646 -24.344 15.078 1 85.56 291 ARG A N 1
ATOM 2257 C CA . ARG A 1 291 ? 3.645 -24.047 16.5 1 85.56 291 ARG A CA 1
ATOM 2258 C C . ARG A 1 291 ? 3.279 -22.578 16.766 1 85.56 291 ARG A C 1
ATOM 2260 O O . ARG A 1 291 ? 2.404 -22.297 17.578 1 85.56 291 ARG A O 1
ATOM 2267 N N . GLN A 1 292 ? 3.949 -21.781 16.047 1 80.25 292 GLN A N 1
ATOM 2268 C CA . GLN A 1 292 ? 3.715 -20.344 16.219 1 80.25 292 GLN A CA 1
ATOM 2269 C C . GLN A 1 292 ? 2.322 -19.953 15.727 1 80.25 292 GLN A C 1
ATOM 2271 O O . GLN A 1 292 ? 1.642 -19.141 16.359 1 80.25 292 GLN A O 1
ATOM 2276 N N . LEU A 1 293 ? 1.913 -20.516 14.641 1 83.25 293 LEU A N 1
ATOM 2277 C CA . LEU A 1 293 ? 0.604 -20.219 14.07 1 83.25 293 LEU A CA 1
ATOM 2278 C C . LEU A 1 293 ? -0.513 -20.703 14.992 1 83.25 293 LEU A C 1
ATOM 2280 O O . LEU A 1 293 ? -1.559 -20.047 15.094 1 83.25 293 LEU A O 1
ATOM 2284 N N . SER A 1 294 ? -0.273 -21.781 15.672 1 86.62 294 SER A N 1
ATOM 2285 C CA . SER A 1 294 ? -1.276 -22.344 16.578 1 86.62 294 SER A CA 1
ATOM 2286 C C . SER A 1 294 ? -1.55 -21.406 17.75 1 86.62 294 SER A C 1
ATOM 2288 O O . SER A 1 294 ? -2.676 -21.344 18.25 1 86.62 294 SER A O 1
ATOM 2290 N N . GLU A 1 295 ? -0.536 -20.672 18.188 1 81.5 295 GLU A N 1
ATOM 2291 C CA . GLU A 1 295 ? -0.669 -19.719 19.281 1 81.5 295 GLU A CA 1
ATOM 2292 C C . GLU A 1 295 ? -1.447 -18.484 18.844 1 81.5 295 GLU A C 1
ATOM 2294 O O . GLU A 1 295 ? -2.189 -17.891 19.641 1 81.5 295 GLU A O 1
ATOM 2299 N N . ILE A 1 296 ? -1.282 -18.203 17.656 1 77.12 296 ILE A N 1
ATOM 2300 C CA . ILE A 1 296 ? -1.856 -16.938 17.188 1 77.12 296 ILE A CA 1
ATOM 2301 C C . ILE A 1 296 ? -3.234 -17.203 16.578 1 77.12 296 ILE A C 1
ATOM 2303 O O . ILE A 1 296 ? -4.18 -16.438 16.812 1 77.12 296 ILE A O 1
ATOM 2307 N N . ASN A 1 297 ? -3.406 -18.234 15.789 1 85.25 297 ASN A N 1
ATOM 2308 C CA . ASN A 1 297 ? -4.645 -18.578 15.094 1 85.25 297 ASN A CA 1
ATOM 2309 C C . ASN A 1 297 ? -4.762 -20.078 14.867 1 85.25 297 ASN A C 1
ATOM 2311 O O . ASN A 1 297 ? -4.352 -20.594 13.828 1 85.25 297 ASN A O 1
ATOM 2315 N N . PRO A 1 298 ? -5.34 -20.734 15.742 1 89.25 298 PRO A N 1
ATOM 2316 C CA . PRO A 1 298 ? -5.418 -22.203 15.68 1 89.25 298 PRO A CA 1
ATOM 2317 C C . PRO A 1 298 ? -6.125 -22.703 14.43 1 89.25 298 PRO A C 1
ATOM 2319 O O . PRO A 1 298 ? -5.785 -23.766 13.906 1 89.25 298 PRO A O 1
ATOM 2322 N N . GLN A 1 299 ? -7.098 -21.938 13.969 1 90.81 299 GLN A N 1
ATOM 2323 C CA . GLN A 1 299 ? -7.824 -22.359 12.773 1 90.81 299 GLN A CA 1
ATOM 2324 C C . GLN A 1 299 ? -6.914 -22.344 11.547 1 90.81 299 GLN A C 1
ATOM 2326 O O . GLN A 1 299 ? -6.949 -23.266 10.734 1 90.81 299 GLN A O 1
ATOM 2331 N N . MET A 1 300 ? -6.141 -21.312 11.445 1 89.31 300 MET A N 1
ATOM 2332 C CA . MET A 1 300 ? -5.18 -21.234 10.344 1 89.31 300 MET A CA 1
ATOM 2333 C C . MET A 1 300 ? -4.152 -22.359 10.438 1 89.31 300 MET A C 1
ATOM 2335 O O . MET A 1 300 ? -3.783 -22.953 9.422 1 89.31 300 MET A O 1
ATOM 2339 N N . ALA A 1 301 ? -3.752 -22.625 11.641 1 91.31 301 ALA A N 1
ATOM 2340 C CA . ALA A 1 301 ? -2.77 -23.672 11.859 1 91.31 301 ALA A CA 1
ATOM 2341 C C . ALA A 1 301 ? -3.32 -25.031 11.438 1 91.31 301 ALA A C 1
ATOM 2343 O O . ALA A 1 301 ? -2.627 -25.828 10.789 1 91.31 301 ALA A O 1
ATOM 2344 N N . ASN A 1 302 ? -4.547 -25.25 11.781 1 92.81 302 ASN A N 1
ATOM 2345 C CA . ASN A 1 302 ? -5.184 -26.516 11.422 1 92.81 302 ASN A CA 1
ATOM 2346 C C . ASN A 1 302 ? -5.324 -26.672 9.914 1 92.81 302 ASN A C 1
ATOM 2348 O O . ASN A 1 302 ? -5.082 -27.734 9.359 1 92.81 302 ASN A O 1
ATOM 2352 N N . GLY A 1 303 ? -5.777 -25.609 9.289 1 94.12 303 GLY A N 1
ATOM 2353 C CA . GLY A 1 303 ? -5.902 -25.625 7.836 1 94.12 303 GLY A CA 1
ATOM 2354 C C . GLY A 1 303 ? -4.59 -25.906 7.129 1 94.12 303 GLY A C 1
ATOM 2355 O O . GLY A 1 303 ? -4.547 -26.703 6.188 1 94.12 303 GLY A O 1
ATOM 2356 N N . LEU A 1 304 ? -3.566 -25.312 7.609 1 94.75 304 LEU A N 1
ATOM 2357 C CA . LEU A 1 304 ? -2.25 -25.5 7.012 1 94.75 304 LEU A CA 1
ATOM 2358 C C . LEU A 1 304 ? -1.749 -26.922 7.246 1 94.75 304 LEU A C 1
ATOM 2360 O O . LEU A 1 304 ? -1.171 -27.531 6.348 1 94.75 304 LEU A O 1
ATOM 2364 N N . ALA A 1 305 ? -1.97 -27.406 8.453 1 94.88 305 ALA A N 1
ATOM 2365 C CA . ALA A 1 305 ? -1.566 -28.766 8.789 1 94.88 305 ALA A CA 1
ATOM 2366 C C . ALA A 1 305 ? -2.268 -29.781 7.895 1 94.88 305 ALA A C 1
ATOM 2368 O O . ALA A 1 305 ? -1.655 -30.75 7.457 1 94.88 305 ALA A O 1
ATOM 2369 N N . GLU A 1 306 ? -3.518 -29.531 7.645 1 95.81 306 GLU A N 1
ATOM 2370 C CA . GLU A 1 306 ? -4.285 -30.422 6.785 1 95.81 306 GLU A CA 1
ATOM 2371 C C . GLU A 1 306 ? -3.727 -30.438 5.363 1 95.81 306 GLU A C 1
ATOM 2373 O O . GLU A 1 306 ? -3.594 -31.5 4.75 1 95.81 306 GLU A O 1
ATOM 2378 N N . LEU A 1 307 ? -3.457 -29.297 4.852 1 95.69 307 LEU A N 1
ATOM 2379 C CA . LEU A 1 307 ? -2.879 -29.188 3.518 1 95.69 307 LEU A CA 1
ATOM 2380 C C . LEU A 1 307 ? -1.523 -29.875 3.455 1 95.69 307 LEU A C 1
ATOM 2382 O O . LEU A 1 307 ? -1.223 -30.578 2.482 1 95.69 307 LEU A O 1
ATOM 2386 N N . ALA A 1 308 ? -0.701 -29.703 4.488 1 96.31 308 ALA A N 1
ATOM 2387 C CA . ALA A 1 308 ? 0.618 -30.328 4.547 1 96.31 308 ALA A CA 1
ATOM 2388 C C . ALA A 1 308 ? 0.501 -31.844 4.605 1 96.31 308 ALA A C 1
ATOM 2390 O O . ALA A 1 308 ? 1.281 -32.562 3.971 1 96.31 308 ALA A O 1
ATOM 2391 N N . GLN A 1 309 ? -0.466 -32.281 5.305 1 96.94 309 GLN A N 1
ATOM 2392 C CA . GLN A 1 309 ? -0.69 -33.719 5.426 1 96.94 309 GLN A CA 1
ATOM 2393 C C . GLN A 1 309 ? -1.101 -34.312 4.086 1 96.94 309 GLN A C 1
ATOM 2395 O O . GLN A 1 309 ? -0.684 -35.438 3.748 1 96.94 309 GLN A O 1
ATOM 2400 N N . LYS A 1 310 ? -1.98 -33.656 3.43 1 96.44 310 LYS A N 1
ATOM 2401 C CA . LYS A 1 310 ? -2.381 -34.094 2.102 1 96.44 310 LYS A CA 1
ATOM 2402 C C . LYS A 1 310 ? -1.178 -34.219 1.17 1 96.44 310 LYS A C 1
ATOM 2404 O O . LYS A 1 310 ? -1.045 -35.188 0.422 1 96.44 310 LYS A O 1
ATOM 2409 N N . PHE A 1 311 ? -0.329 -33.25 1.21 1 96.62 311 PHE A N 1
ATOM 2410 C CA . PHE A 1 311 ? 0.867 -33.25 0.377 1 96.62 311 PHE A CA 1
ATOM 2411 C C . PHE A 1 311 ? 1.783 -34.406 0.743 1 96.62 311 PHE A C 1
ATOM 2413 O O . PHE A 1 311 ? 2.309 -35.094 -0.138 1 96.62 311 PHE A O 1
ATOM 2420 N N . ARG A 1 312 ? 1.941 -34.562 2.049 1 96.25 312 ARG A N 1
ATOM 2421 C CA . ARG A 1 312 ? 2.75 -35.688 2.537 1 96.25 312 ARG A CA 1
ATOM 2422 C C . ARG A 1 312 ? 2.223 -37 2.016 1 96.25 312 ARG A C 1
ATOM 2424 O O . ARG A 1 312 ? 2.992 -37.844 1.542 1 96.25 312 ARG A O 1
ATOM 2431 N N . SER A 1 313 ? 0.949 -37.156 2.064 1 96.62 313 SER A N 1
ATOM 2432 C CA . SER A 1 313 ? 0.325 -38.375 1.62 1 96.62 313 SER A CA 1
ATOM 2433 C C . SER A 1 313 ? 0.583 -38.625 0.138 1 96.62 313 SER A C 1
ATOM 2435 O O . SER A 1 313 ? 0.803 -39.781 -0.276 1 96.62 313 SER A O 1
ATOM 2437 N N . ARG A 1 314 ? 0.564 -37.656 -0.604 1 95 314 ARG A N 1
ATOM 2438 C CA . ARG A 1 314 ? 0.797 -37.781 -2.039 1 95 314 ARG A CA 1
ATOM 2439 C C . ARG A 1 314 ? 2.248 -38.125 -2.328 1 95 314 ARG A C 1
ATOM 2441 O O . ARG A 1 314 ? 2.521 -38.969 -3.195 1 95 314 ARG A O 1
ATOM 2448 N N . VAL A 1 315 ? 3.156 -37.531 -1.663 1 95.44 315 VAL A N 1
ATOM 2449 C CA . VAL A 1 315 ? 4.582 -37.781 -1.853 1 95.44 315 VAL A CA 1
ATOM 2450 C C . VAL A 1 315 ? 4.918 -39.219 -1.479 1 95.44 315 VAL A C 1
ATOM 2452 O O . VAL A 1 315 ? 5.562 -39.938 -2.252 1 95.44 315 VAL A O 1
ATOM 2455 N N . TYR A 1 316 ? 4.41 -39.625 -0.377 1 94.75 316 TYR A N 1
ATOM 2456 C CA . TYR A 1 316 ? 4.742 -40.969 0.088 1 94.75 316 TYR A CA 1
ATOM 2457 C C . TYR A 1 316 ? 3.965 -42.031 -0.69 1 94.75 316 TYR A C 1
ATOM 2459 O O . TYR A 1 316 ? 4.441 -43.156 -0.873 1 94.75 316 TYR A O 1
ATOM 2467 N N . GLY A 1 317 ? 2.758 -41.625 -1.131 1 93.56 317 GLY A N 1
ATOM 2468 C CA . GLY A 1 317 ? 2.068 -42.531 -2.049 1 93.56 317 GLY A CA 1
ATOM 2469 C C . GLY A 1 317 ? 2.861 -42.812 -3.311 1 93.56 317 GLY A C 1
ATOM 2470 O O . GLY A 1 317 ? 2.926 -43.969 -3.764 1 93.56 317 GLY A O 1
ATOM 2471 N N . PHE A 1 318 ? 3.471 -41.844 -3.844 1 93.56 318 PHE A N 1
ATOM 2472 C CA . PHE A 1 318 ? 4.289 -41.969 -5.047 1 93.56 318 PHE A CA 1
ATOM 2473 C C . PHE A 1 318 ? 5.539 -42.781 -4.77 1 93.56 318 PHE A C 1
ATOM 2475 O O . PHE A 1 318 ? 5.938 -43.625 -5.59 1 93.56 318 PHE A O 1
ATOM 2482 N N . LEU A 1 319 ? 6.188 -42.594 -3.605 1 91.94 319 LEU A N 1
ATOM 2483 C CA . LEU A 1 319 ? 7.402 -43.312 -3.238 1 91.94 319 LEU A CA 1
ATOM 2484 C C . LEU A 1 319 ? 7.117 -44.812 -3.057 1 91.94 319 LEU A C 1
ATOM 2486 O O . LEU A 1 319 ? 7.926 -45.656 -3.449 1 91.94 319 LEU A O 1
ATOM 2490 N N . GLU A 1 320 ? 5.965 -45.125 -2.533 1 91.12 320 GLU A N 1
ATOM 2491 C CA . GLU A 1 320 ? 5.559 -46.5 -2.348 1 91.12 320 GLU A CA 1
ATOM 2492 C C . GLU A 1 320 ? 5.297 -47.188 -3.689 1 91.12 320 GLU A C 1
ATOM 2494 O O . GLU A 1 320 ? 5.633 -48.375 -3.873 1 91.12 320 GLU A O 1
ATOM 2499 N N . GLU A 1 321 ? 4.699 -46.5 -4.602 1 86.75 321 GLU A N 1
ATOM 2500 C CA . GLU A 1 321 ? 4.434 -47.031 -5.934 1 86.75 321 GLU A CA 1
ATOM 2501 C C . GLU A 1 321 ? 5.727 -47.281 -6.691 1 86.75 321 GLU A C 1
ATOM 2503 O O . GLU A 1 321 ? 5.805 -48.219 -7.488 1 86.75 321 GLU A O 1
ATOM 2508 N N . GLN A 1 322 ? 6.711 -46.469 -6.43 1 84.5 322 GLN A N 1
ATOM 2509 C CA . GLN A 1 322 ? 7.996 -46.625 -7.102 1 84.5 322 GLN A CA 1
ATOM 2510 C C . GLN A 1 322 ? 8.758 -47.812 -6.531 1 84.5 322 GLN A C 1
ATOM 2512 O O . GLN A 1 322 ? 9.523 -48.469 -7.242 1 84.5 322 GLN A O 1
ATOM 2517 N N . GLN A 1 323 ? 8.609 -48.094 -5.297 1 81.31 323 GLN A N 1
ATOM 2518 C CA . GLN A 1 323 ? 9.305 -49.219 -4.648 1 81.31 323 GLN A CA 1
ATOM 2519 C C . GLN A 1 323 ? 8.602 -50.531 -4.926 1 81.31 323 GLN A C 1
ATOM 2521 O O . GLN A 1 323 ? 9.234 -51.594 -4.93 1 81.31 323 GLN A O 1
ATOM 2526 N N . HIS A 1 324 ? 7.246 -50.688 -5.07 1 73.94 324 HIS A N 1
ATOM 2527 C CA . HIS A 1 324 ? 6.492 -51.906 -5.367 1 73.94 324 HIS A CA 1
ATOM 2528 C C . HIS A 1 324 ? 5.754 -51.781 -6.695 1 73.94 324 HIS A C 1
ATOM 2530 O O . HIS A 1 324 ? 4.562 -51.469 -6.719 1 73.94 324 HIS A O 1
ATOM 2536 N N . PRO A 1 325 ? 6.422 -51.781 -7.852 1 63.03 325 PRO A N 1
ATOM 2537 C CA . PRO A 1 325 ? 5.676 -51.719 -9.109 1 63.03 325 PRO A CA 1
ATOM 2538 C C . PRO A 1 325 ? 4.621 -52.812 -9.234 1 63.03 325 PRO A C 1
ATOM 2540 O O . PRO A 1 325 ? 4.871 -53.969 -8.852 1 63.03 325 PRO A O 1
ATOM 2543 N N . THR A 1 326 ? 3.426 -52.594 -8.977 1 52.31 326 THR A N 1
ATOM 2544 C CA . THR A 1 326 ? 2.406 -53.625 -9.141 1 52.31 326 THR A CA 1
ATOM 2545 C C . THR A 1 326 ? 2.678 -54.469 -10.383 1 52.31 326 THR A C 1
ATOM 2547 O O . THR A 1 326 ? 2.697 -53.938 -11.5 1 52.31 326 THR A O 1
ATOM 2550 N N . VAL A 1 327 ? 3.416 -55.5 -10.344 1 48.91 327 VAL A N 1
ATOM 2551 C CA . VAL A 1 327 ? 3.449 -56.594 -11.32 1 48.91 327 VAL A CA 1
ATOM 2552 C C . VAL A 1 327 ? 2.023 -57.031 -11.664 1 48.91 327 VAL A C 1
ATOM 2554 O O . VAL A 1 327 ? 1.286 -57.5 -10.789 1 48.91 327 VAL A O 1
ATOM 2557 N N . ASP A 1 328 ? 1.313 -56.281 -12.43 1 47.06 328 ASP A N 1
ATOM 2558 C CA . ASP A 1 328 ? 0.16 -56.906 -13.055 1 47.06 328 ASP A CA 1
ATOM 2559 C C . ASP A 1 328 ? 0.537 -58.281 -13.641 1 47.06 328 ASP A C 1
ATOM 2561 O O . ASP A 1 328 ? 1.083 -58.344 -14.742 1 47.06 328 ASP A O 1
ATOM 2565 N N . CYS A 1 329 ? 1.098 -59.188 -12.945 1 42.84 329 CYS A N 1
ATOM 2566 C CA . CYS A 1 329 ? 1.178 -60.562 -13.406 1 42.84 329 CYS A CA 1
ATOM 2567 C C . CYS A 1 329 ? -0.195 -61.062 -13.812 1 42.84 329 CYS A C 1
ATOM 2569 O O . CYS A 1 329 ? -1.003 -61.438 -12.961 1 42.84 329 CYS A O 1
ATOM 2571 N N . ARG A 1 330 ? -0.818 -60.5 -14.875 1 42.88 330 ARG A N 1
ATOM 2572 C CA . ARG A 1 330 ? -1.868 -61.25 -15.562 1 42.88 330 ARG A CA 1
ATOM 2573 C C . ARG A 1 330 ? -1.385 -62.625 -15.953 1 42.88 330 ARG A C 1
ATOM 2575 O O . ARG A 1 330 ? -0.499 -62.781 -16.797 1 42.88 330 ARG A O 1
ATOM 2582 N N . ASP A 1 331 ? -1.278 -63.531 -15.055 1 39.5 331 ASP A N 1
ATOM 2583 C CA . ASP A 1 331 ? -1.208 -65 -15.336 1 39.5 331 ASP A CA 1
ATOM 2584 C C . ASP A 1 331 ? -2.299 -65.375 -16.312 1 39.5 331 ASP A C 1
ATOM 2586 O O . ASP A 1 331 ? -3.488 -65.312 -16.016 1 39.5 331 ASP A O 1
ATOM 2590 N N . THR A 1 332 ? -2.082 -65.125 -17.641 1 38.84 332 THR A N 1
ATOM 2591 C CA . THR A 1 332 ? -2.859 -65.75 -18.719 1 38.84 332 THR A CA 1
ATOM 2592 C C . THR A 1 332 ? -2.881 -67.25 -18.594 1 38.84 332 THR A C 1
ATOM 2594 O O . THR A 1 332 ? -1.916 -67.938 -18.953 1 38.84 332 THR A O 1
ATOM 2597 N N . GLY A 1 333 ? -3.162 -67.875 -17.453 1 36.56 333 GLY A N 1
ATOM 2598 C CA . GLY A 1 333 ? -3.391 -69.312 -17.391 1 36.56 333 GLY A CA 1
ATOM 2599 C C . GLY A 1 333 ? -4.453 -69.75 -18.359 1 36.56 333 GLY A C 1
ATOM 2600 O O . GLY A 1 333 ? -5.641 -69.5 -18.172 1 36.56 333 GLY A O 1
ATOM 2601 N N . ALA A 1 334 ? -4.148 -69.875 -19.719 1 38 334 ALA A N 1
ATOM 2602 C CA . ALA A 1 334 ? -4.953 -70.5 -20.75 1 38 334 ALA A CA 1
ATOM 2603 C C . ALA A 1 334 ? -5.258 -71.938 -20.375 1 38 334 ALA A C 1
ATOM 2605 O O . ALA A 1 334 ? -4.363 -72.812 -20.375 1 38 334 ALA A O 1
ATOM 2606 N N . SER A 1 335 ? -5.98 -72.25 -19.344 1 34.5 335 SER A N 1
ATOM 2607 C CA . SER A 1 335 ? -6.457 -73.625 -19.078 1 34.5 335 SER A CA 1
ATOM 2608 C C . SER A 1 335 ? -7.305 -74.125 -20.234 1 34.5 335 SER A C 1
ATOM 2610 O O . SER A 1 335 ? -8.391 -73.625 -20.484 1 34.5 335 SER A O 1
ATOM 2612 N N . GLY A 1 336 ? -6.703 -74.25 -21.422 1 28.08 336 GLY A N 1
ATOM 2613 C CA . GLY A 1 336 ? -7.402 -74.938 -22.469 1 28.08 336 GLY A CA 1
ATOM 2614 C C . GLY A 1 336 ? -7.891 -76.312 -22.062 1 28.08 336 GLY A C 1
ATOM 2615 O O . GLY A 1 336 ? -7.129 -77.125 -21.5 1 28.08 336 GLY A O 1
ATOM 2616 N N . LYS A 1 337 ? -9.18 -76.438 -21.734 1 39.25 337 LYS A N 1
ATOM 2617 C CA . LYS A 1 337 ? -9.953 -77.688 -21.516 1 39.25 337 LYS A CA 1
ATOM 2618 C C . LYS A 1 337 ? -9.812 -78.625 -22.688 1 39.25 337 LYS A C 1
ATOM 2620 O O . LYS A 1 337 ? -9.836 -78.25 -23.844 1 39.25 337 LYS A O 1
ATOM 2625 N N . PRO A 1 338 ? -9.375 -80 -22.484 1 38.97 338 PRO A N 1
ATOM 2626 C CA . PRO A 1 338 ? -9.086 -81.125 -23.344 1 38.97 338 PRO A CA 1
ATOM 2627 C C . PRO A 1 338 ? -10.281 -81.562 -24.188 1 38.97 338 PRO A C 1
ATOM 2629 O O . PRO A 1 338 ? -11.422 -81.5 -23.734 1 38.97 338 PRO A O 1
ATOM 2632 N N . PRO A 1 339 ? -10.352 -81.312 -25.562 1 38.72 339 PRO A N 1
ATOM 2633 C CA . PRO A 1 339 ? -11.523 -81.812 -26.281 1 38.72 339 PRO A CA 1
ATOM 2634 C C . PRO A 1 339 ? -11.719 -83.312 -26.094 1 38.72 339 PRO A C 1
ATOM 2636 O O . PRO A 1 339 ? -10.75 -84.062 -25.844 1 38.72 339 PRO A O 1
ATOM 2639 N N . ARG A 1 340 ? -12.969 -83.875 -25.672 1 41.09 340 ARG A N 1
ATOM 2640 C CA . ARG A 1 340 ? -13.562 -85.188 -25.422 1 41.09 340 ARG A CA 1
ATOM 2641 C C . ARG A 1 340 ? -13.453 -86.062 -26.641 1 41.09 340 ARG A C 1
ATOM 2643 O O . ARG A 1 340 ? -14.039 -85.75 -27.688 1 41.09 340 ARG A O 1
ATOM 2650 N N . VAL A 1 341 ? -12.297 -86.438 -27.094 1 31.66 341 VAL A N 1
ATOM 2651 C CA . VAL A 1 341 ? -12.258 -87.438 -28.156 1 31.66 341 VAL A CA 1
ATOM 2652 C C . VAL A 1 341 ? -13.023 -88.688 -27.719 1 31.66 341 VAL A C 1
ATOM 2654 O O . VAL A 1 341 ? -12.797 -89.188 -26.625 1 31.66 341 VAL A O 1
ATOM 2657 N N . PRO A 1 342 ? -14.164 -88.938 -28.297 1 42.56 342 PRO A N 1
ATOM 2658 C CA . PRO A 1 342 ? -15.172 -90 -28.172 1 42.56 342 PRO A CA 1
ATOM 2659 C C . PRO A 1 342 ? -14.57 -91.438 -28.219 1 42.56 342 PRO A C 1
ATOM 2661 O O . PRO A 1 342 ? -13.602 -91.688 -28.938 1 42.56 342 PRO A O 1
ATOM 2664 N N . ARG A 1 343 ? -14.797 -92.25 -27.172 1 29.48 343 ARG A N 1
ATOM 2665 C CA . ARG A 1 343 ? -14.68 -93.625 -27.453 1 29.48 343 ARG A CA 1
ATOM 2666 C C . ARG A 1 343 ? -15.734 -94.062 -28.469 1 29.48 343 ARG A C 1
ATOM 2668 O O . ARG A 1 343 ? -16.891 -93.688 -28.375 1 29.48 343 ARG A O 1
ATOM 2675 N N . MET B 1 1 ? -45.062 -64.688 1.195 1 24.8 1 MET B N 1
ATOM 2676 C CA . MET B 1 1 ? -44.969 -63.25 1.563 1 24.8 1 MET B CA 1
ATOM 2677 C C . MET B 1 1 ? -43.531 -62.75 1.455 1 24.8 1 MET B C 1
ATOM 2679 O O . MET B 1 1 ? -42.656 -63.188 2.203 1 24.8 1 MET B O 1
ATOM 2683 N N . TYR B 1 2 ? -42.969 -62.5 0.206 1 27.64 2 TYR B N 1
ATOM 2684 C CA . TYR B 1 2 ? -41.656 -62.219 -0.382 1 27.64 2 TYR B CA 1
ATOM 2685 C C . TYR B 1 2 ? -41.094 -60.906 0.106 1 27.64 2 TYR B C 1
ATOM 2687 O O . TYR B 1 2 ? -41.719 -59.844 -0.086 1 27.64 2 TYR B O 1
ATOM 2695 N N . VAL B 1 3 ? -40.5 -60.844 1.326 1 28.52 3 VAL B N 1
ATOM 2696 C CA . VAL B 1 3 ? -39.969 -59.688 2.041 1 28.52 3 VAL B CA 1
ATOM 2697 C C . VAL B 1 3 ? -38.906 -59.031 1.2 1 28.52 3 VAL B C 1
ATOM 2699 O O . VAL B 1 3 ? -37.875 -59.656 0.877 1 28.52 3 VAL B O 1
ATOM 2702 N N . ASP B 1 4 ? -39.219 -58.094 0.24 1 24.62 4 ASP B N 1
ATOM 2703 C CA . ASP B 1 4 ? -38.5 -57.281 -0.746 1 24.62 4 ASP B CA 1
ATOM 2704 C C . ASP B 1 4 ? -37.469 -56.375 -0.076 1 24.62 4 ASP B C 1
ATOM 2706 O O . ASP B 1 4 ? -37.812 -55.469 0.676 1 24.62 4 ASP B O 1
ATOM 2710 N N . ASN B 1 5 ? -36.375 -56.906 0.514 1 23.95 5 ASN B N 1
ATOM 2711 C CA . ASN B 1 5 ? -35.25 -56.281 1.217 1 23.95 5 ASN B CA 1
ATOM 2712 C C . ASN B 1 5 ? -34.562 -55.25 0.34 1 23.95 5 ASN B C 1
ATOM 2714 O O . ASN B 1 5 ? -33.812 -55.594 -0.583 1 23.95 5 ASN B O 1
ATOM 2718 N N . ASN B 1 6 ? -35.219 -54.094 -0.024 1 23.31 6 ASN B N 1
ATOM 2719 C CA . ASN B 1 6 ? -34.75 -52.969 -0.827 1 23.31 6 ASN B CA 1
ATOM 2720 C C . ASN B 1 6 ? -33.469 -52.375 -0.252 1 23.31 6 ASN B C 1
ATOM 2722 O O . ASN B 1 6 ? -33.469 -51.812 0.845 1 23.31 6 ASN B O 1
ATOM 2726 N N . MET B 1 7 ? -32.281 -52.969 -0.399 1 24.78 7 MET B N 1
ATOM 2727 C CA . MET B 1 7 ? -30.938 -52.562 0.003 1 24.78 7 MET B CA 1
ATOM 2728 C C . MET B 1 7 ? -30.594 -51.156 -0.544 1 24.78 7 MET B C 1
ATOM 2730 O O . MET B 1 7 ? -30.469 -51 -1.756 1 24.78 7 MET B O 1
ATOM 2734 N N . GLU B 1 8 ? -31.156 -50.062 -0.02 1 24.52 8 GLU B N 1
ATOM 2735 C CA . GLU B 1 8 ? -30.875 -48.656 -0.376 1 24.52 8 GLU B CA 1
ATOM 2736 C C . GLU B 1 8 ? -29.375 -48.375 -0.297 1 24.52 8 GLU B C 1
ATOM 2738 O O . GLU B 1 8 ? -28.766 -48.531 0.76 1 24.52 8 GLU B O 1
ATOM 2743 N N . MET B 1 9 ? -28.609 -48.562 -1.367 1 26 9 MET B N 1
ATOM 2744 C CA . MET B 1 9 ? -27.219 -48.188 -1.626 1 26 9 MET B CA 1
ATOM 2745 C C . MET B 1 9 ? -27.016 -46.688 -1.342 1 26 9 MET B C 1
ATOM 2747 O O . MET B 1 9 ? -27.578 -45.844 -2.033 1 26 9 MET B O 1
ATOM 2751 N N . GLU B 1 10 ? -26.922 -46.281 -0.114 1 24.11 10 GLU B N 1
ATOM 2752 C CA . GLU B 1 10 ? -26.562 -44.906 0.286 1 24.11 10 GLU B CA 1
ATOM 2753 C C . GLU B 1 10 ? -25.297 -44.438 -0.432 1 24.11 10 GLU B C 1
ATOM 2755 O O . GLU B 1 10 ? -24.25 -45.062 -0.341 1 24.11 10 GLU B O 1
ATOM 2760 N N . ARG B 1 11 ? -25.391 -43.719 -1.587 1 24.31 11 ARG B N 1
ATOM 2761 C CA . ARG B 1 11 ? -24.438 -42.969 -2.373 1 24.31 11 ARG B CA 1
ATOM 2762 C C . ARG B 1 11 ? -23.609 -42.031 -1.48 1 24.31 11 ARG B C 1
ATOM 2764 O O . ARG B 1 11 ? -24.141 -41.094 -0.877 1 24.31 11 ARG B O 1
ATOM 2771 N N . ASN B 1 12 ? -22.688 -42.562 -0.693 1 23.95 12 ASN B N 1
ATOM 2772 C CA . ASN B 1 12 ? -21.672 -41.781 0.015 1 23.95 12 ASN B CA 1
ATOM 2773 C C . ASN B 1 12 ? -21.031 -40.75 -0.898 1 23.95 12 ASN B C 1
ATOM 2775 O O . ASN B 1 12 ? -20.266 -41.094 -1.794 1 23.95 12 ASN B O 1
ATOM 2779 N N . ASN B 1 13 ? -21.75 -39.719 -1.382 1 24.14 13 ASN B N 1
ATOM 2780 C CA . ASN B 1 13 ? -21.281 -38.5 -2.049 1 24.14 13 ASN B CA 1
ATOM 2781 C C . ASN B 1 13 ? -20.078 -37.875 -1.332 1 24.14 13 ASN B C 1
ATOM 2783 O O . ASN B 1 13 ? -20.234 -37.281 -0.261 1 24.14 13 ASN B O 1
ATOM 2787 N N . GLN B 1 14 ? -18.969 -38.562 -1.224 1 27.27 14 GLN B N 1
ATOM 2788 C CA . GLN B 1 14 ? -17.703 -37.938 -0.849 1 27.27 14 GLN B CA 1
ATOM 2789 C C . GLN B 1 14 ? -17.5 -36.625 -1.589 1 27.27 14 GLN B C 1
ATOM 2791 O O . GLN B 1 14 ? -17.297 -36.625 -2.805 1 27.27 14 GLN B O 1
ATOM 2796 N N . GLU B 1 15 ? -18.266 -35.594 -1.248 1 28.98 15 GLU B N 1
ATOM 2797 C CA . GLU B 1 15 ? -18 -34.188 -1.629 1 28.98 15 GLU B CA 1
ATOM 2798 C C . GLU B 1 15 ? -16.516 -33.875 -1.586 1 28.98 15 GLU B C 1
ATOM 2800 O O . GLU B 1 15 ? -15.875 -34 -0.534 1 28.98 15 GLU B O 1
ATOM 2805 N N . HIS B 1 16 ? -15.766 -34.281 -2.562 1 29.38 16 HIS B N 1
ATOM 2806 C CA . HIS B 1 16 ? -14.461 -33.75 -2.943 1 29.38 16 HIS B CA 1
ATOM 2807 C C . HIS B 1 16 ? -14.359 -32.25 -2.672 1 29.38 16 HIS B C 1
ATOM 2809 O O . HIS B 1 16 ? -14.969 -31.453 -3.381 1 29.38 16 HIS B O 1
ATOM 2815 N N . SER B 1 17 ? -14.414 -31.844 -1.422 1 29.83 17 SER B N 1
ATOM 2816 C CA . SER B 1 17 ? -14.062 -30.484 -1.06 1 29.83 17 SER B CA 1
ATOM 2817 C C . SER B 1 17 ? -12.859 -30 -1.853 1 29.83 17 SER B C 1
ATOM 2819 O O . SER B 1 17 ? -11.719 -30.359 -1.547 1 29.83 17 SER B O 1
ATOM 2821 N N . SER B 1 18 ? -12.844 -30.062 -3.168 1 27.88 18 SER B N 1
ATOM 2822 C CA . SER B 1 18 ? -11.891 -29.312 -3.98 1 27.88 18 SER B CA 1
ATOM 2823 C C . SER B 1 18 ? -11.633 -27.938 -3.398 1 27.88 18 SER B C 1
ATOM 2825 O O . SER B 1 18 ? -12.523 -27.078 -3.408 1 27.88 18 SER B O 1
ATOM 2827 N N . ALA B 1 19 ? -10.977 -27.812 -2.32 1 33 19 ALA B N 1
ATOM 2828 C CA . ALA B 1 19 ? -10.453 -26.547 -1.818 1 33 19 ALA B CA 1
ATOM 2829 C C . ALA B 1 19 ? -10.031 -25.641 -2.967 1 33 19 ALA B C 1
ATOM 2831 O O . ALA B 1 19 ? -9.086 -25.953 -3.695 1 33 19 ALA B O 1
ATOM 2832 N N . LEU B 1 20 ? -11 -25.078 -3.646 1 30.58 20 LEU B N 1
ATOM 2833 C CA . LEU B 1 20 ? -10.852 -24.094 -4.711 1 30.58 20 LEU B CA 1
ATOM 2834 C C . LEU B 1 20 ? -9.656 -23.188 -4.441 1 30.58 20 LEU B C 1
ATOM 2836 O O . LEU B 1 20 ? -9.484 -22.688 -3.326 1 30.58 20 LEU B O 1
ATOM 2840 N N . LEU B 1 21 ? -8.609 -23.438 -5.012 1 34.22 21 LEU B N 1
ATOM 2841 C CA . LEU B 1 21 ? -7.598 -22.391 -5.156 1 34.22 21 LEU B CA 1
ATOM 2842 C C . LEU B 1 21 ? -8.234 -21 -5.125 1 34.22 21 LEU B C 1
ATOM 2844 O O . LEU B 1 21 ? -9.297 -20.797 -5.723 1 34.22 21 LEU B O 1
ATOM 2848 N N . ASN B 1 22 ? -8.352 -20.469 -4.07 1 31.81 22 ASN B N 1
ATOM 2849 C CA . ASN B 1 22 ? -8.836 -19.094 -4.125 1 31.81 22 ASN B CA 1
ATOM 2850 C C . ASN B 1 22 ? -8.477 -18.438 -5.449 1 31.81 22 ASN B C 1
ATOM 2852 O O . ASN B 1 22 ? -7.363 -17.922 -5.605 1 31.81 22 ASN B O 1
ATOM 2856 N N . VAL B 1 23 ? -8.93 -19.062 -6.594 1 33.16 23 VAL B N 1
ATOM 2857 C CA . VAL B 1 23 ? -8.945 -18.219 -7.785 1 33.16 23 VAL B CA 1
ATOM 2858 C C . VAL B 1 23 ? -9.297 -16.781 -7.398 1 33.16 23 VAL B C 1
ATOM 2860 O O . VAL B 1 23 ? -10.164 -16.547 -6.547 1 33.16 23 VAL B O 1
ATOM 2863 N N . PRO B 1 24 ? -8.516 -15.922 -7.582 1 34.81 24 PRO B N 1
ATOM 2864 C CA . PRO B 1 24 ? -9.117 -14.602 -7.34 1 34.81 24 PRO B CA 1
ATOM 2865 C C . PRO B 1 24 ? -10.586 -14.547 -7.734 1 34.81 24 PRO B C 1
ATOM 2867 O O . PRO B 1 24 ? -10.984 -15.125 -8.75 1 34.81 24 PRO B O 1
ATOM 2870 N N . ASP B 1 25 ? -11.523 -14.602 -6.859 1 33.06 25 ASP B N 1
ATOM 2871 C CA . ASP B 1 25 ? -12.961 -14.531 -7.133 1 33.06 25 ASP B CA 1
ATOM 2872 C C . ASP B 1 25 ? -13.234 -13.766 -8.43 1 33.06 25 ASP B C 1
ATOM 2874 O O . ASP B 1 25 ? -12.734 -12.656 -8.617 1 33.06 25 ASP B O 1
ATOM 2878 N N . PRO B 1 26 ? -13.578 -14.484 -9.523 1 35.78 26 PRO B N 1
ATOM 2879 C CA . PRO B 1 26 ? -14.094 -13.719 -10.656 1 35.78 26 PRO B CA 1
ATOM 2880 C C . PRO B 1 26 ? -14.727 -12.398 -10.234 1 35.78 26 PRO B C 1
ATOM 2882 O O . PRO B 1 26 ? -14.844 -11.477 -11.047 1 35.78 26 PRO B O 1
ATOM 2885 N N . GLU B 1 27 ? -15.25 -12.352 -9.109 1 36.78 27 GLU B N 1
ATOM 2886 C CA . GLU B 1 27 ? -15.906 -11.148 -8.602 1 36.78 27 GLU B CA 1
ATOM 2887 C C . GLU B 1 27 ? -14.898 -10.016 -8.391 1 36.78 27 GLU B C 1
ATOM 2889 O O . GLU B 1 27 ? -15.266 -8.844 -8.398 1 36.78 27 GLU B O 1
ATOM 2894 N N . GLU B 1 28 ? -13.797 -10.492 -8.117 1 40.16 28 GLU B N 1
ATOM 2895 C CA . GLU B 1 28 ? -12.789 -9.445 -8.047 1 40.16 28 GLU B CA 1
ATOM 2896 C C . GLU B 1 28 ? -12.43 -8.922 -9.43 1 40.16 28 GLU B C 1
ATOM 2898 O O . GLU B 1 28 ? -12.094 -7.742 -9.594 1 40.16 28 GLU B O 1
ATOM 2903 N N . ASP B 1 29 ? -12.438 -9.906 -10.398 1 37.91 29 ASP B N 1
ATOM 2904 C CA . ASP B 1 29 ? -12.258 -9.625 -11.82 1 37.91 29 ASP B CA 1
ATOM 2905 C C . ASP B 1 29 ? -13.57 -9.203 -12.469 1 37.91 29 ASP B C 1
ATOM 2907 O O . ASP B 1 29 ? -14.57 -9.922 -12.375 1 37.91 29 ASP B O 1
ATOM 2911 N N . GLY B 1 30 ? -13.883 -8.086 -12.766 1 38.47 30 GLY B N 1
ATOM 2912 C CA . GLY B 1 30 ? -14.953 -7.516 -13.578 1 38.47 30 GLY B CA 1
ATOM 2913 C C . GLY B 1 30 ? -15.703 -6.398 -12.875 1 38.47 30 GLY B C 1
ATOM 2914 O O . GLY B 1 30 ? -16.719 -6.641 -12.227 1 38.47 30 GLY B O 1
ATOM 2915 N N . LEU B 1 31 ? -15.023 -5.574 -12.438 1 40.41 31 LEU B N 1
ATOM 2916 C CA . LEU B 1 31 ? -15.75 -4.344 -12.148 1 40.41 31 LEU B CA 1
ATOM 2917 C C . LEU B 1 31 ? -16.625 -3.936 -13.328 1 40.41 31 LEU B C 1
ATOM 2919 O O . LEU B 1 31 ? -16.109 -3.582 -14.391 1 40.41 31 LEU B O 1
ATOM 2923 N N . HIS B 1 32 ? -17.703 -4.859 -13.617 1 36.84 32 HIS B N 1
ATOM 2924 C CA . HIS B 1 32 ? -18.578 -4.324 -14.656 1 36.84 32 HIS B CA 1
ATOM 2925 C C . HIS B 1 32 ? -18.844 -2.842 -14.438 1 36.84 32 HIS B C 1
ATOM 2927 O O . HIS B 1 32 ? -19.688 -2.48 -13.602 1 36.84 32 HIS B O 1
ATOM 2933 N N . ILE B 1 33 ? -17.844 -2.223 -14.359 1 37.38 33 ILE B N 1
ATOM 2934 C CA . ILE B 1 33 ? -18.141 -0.795 -14.375 1 37.38 33 ILE B CA 1
ATOM 2935 C C . ILE B 1 33 ? -19.172 -0.497 -15.453 1 37.38 33 ILE B C 1
ATOM 2937 O O . ILE B 1 33 ? -18.938 -0.737 -16.641 1 37.38 33 ILE B O 1
ATOM 2941 N N . GLY B 1 34 ? -20.391 -0.811 -15.242 1 34.5 34 GLY B N 1
ATOM 2942 C CA . GLY B 1 34 ? -21.344 -0.302 -16.219 1 34.5 34 GLY B CA 1
ATOM 2943 C C . GLY B 1 34 ? -20.766 0.748 -17.141 1 34.5 34 GLY B C 1
ATOM 2944 O O . GLY B 1 34 ? -19.562 1.054 -17.062 1 34.5 34 GLY B O 1
ATOM 2945 N N . ASN B 1 35 ? -21.562 1.696 -17.578 1 35.5 35 ASN B N 1
ATOM 2946 C CA . ASN B 1 35 ? -21.469 2.74 -18.594 1 35.5 35 ASN B CA 1
ATOM 2947 C C . ASN B 1 35 ? -20.281 3.672 -18.328 1 35.5 35 ASN B C 1
ATOM 2949 O O . ASN B 1 35 ? -20.438 4.703 -17.672 1 35.5 35 ASN B O 1
ATOM 2953 N N . MET B 1 36 ? -19.219 3.242 -17.719 1 44.19 36 MET B N 1
ATOM 2954 C CA . MET B 1 36 ? -18.266 4.328 -17.953 1 44.19 36 MET B CA 1
ATOM 2955 C C . MET B 1 36 ? -18.328 4.797 -19.406 1 44.19 36 MET B C 1
ATOM 2957 O O . MET B 1 36 ? -18.281 3.984 -20.328 1 44.19 36 MET B O 1
ATOM 2961 N N . PHE B 1 37 ? -19.031 5.664 -19.531 1 47 37 PHE B N 1
ATOM 2962 C CA . PHE B 1 37 ? -19.391 6.352 -20.766 1 47 37 PHE B CA 1
ATOM 2963 C C . PHE B 1 37 ? -18.188 6.484 -21.688 1 47 37 PHE B C 1
ATOM 2965 O O . PHE B 1 37 ? -18.156 7.371 -22.547 1 47 37 PHE B O 1
ATOM 2972 N N . LEU B 1 38 ? -17.047 5.918 -21.156 1 52.56 38 LEU B N 1
ATOM 2973 C CA . LEU B 1 38 ? -16.094 6.094 -22.234 1 52.56 38 LEU B CA 1
ATOM 2974 C C . LEU B 1 38 ? -16.109 4.898 -23.188 1 52.56 38 LEU B C 1
ATOM 2976 O O . LEU B 1 38 ? -16.266 3.756 -22.75 1 52.56 38 LEU B O 1
ATOM 2980 N N . PRO B 1 39 ? -16.297 5.203 -24.375 1 53.53 39 PRO B N 1
ATOM 2981 C CA . PRO B 1 39 ? -16.297 4.129 -25.375 1 53.53 39 PRO B CA 1
ATOM 2982 C C . PRO B 1 39 ? -15.078 3.207 -25.234 1 53.53 39 PRO B C 1
ATOM 2984 O O . PRO B 1 39 ? -14.016 3.641 -24.781 1 53.53 39 PRO B O 1
ATOM 2987 N N . SER B 1 40 ? -15.234 1.975 -25.328 1 59.69 40 SER B N 1
ATOM 2988 C CA . SER B 1 40 ? -14.195 0.952 -25.297 1 59.69 40 SER B CA 1
ATOM 2989 C C . SER B 1 40 ? -12.984 1.368 -26.125 1 59.69 40 SER B C 1
ATOM 2991 O O . SER B 1 40 ? -11.852 1.025 -25.797 1 59.69 40 SER B O 1
ATOM 2993 N N . THR B 1 41 ? -13.25 2.188 -27.141 1 61.72 41 THR B N 1
ATOM 2994 C CA . THR B 1 41 ? -12.195 2.598 -28.062 1 61.72 41 THR B CA 1
ATOM 2995 C C . THR B 1 41 ? -11.219 3.545 -27.359 1 61.72 41 THR B C 1
ATOM 2997 O O . THR B 1 41 ? -10.094 3.738 -27.828 1 61.72 41 THR B O 1
ATOM 3000 N N . PHE B 1 42 ? -11.695 3.91 -26.266 1 64.88 42 PHE B N 1
ATOM 3001 C CA . PHE B 1 42 ? -10.898 4.902 -25.562 1 64.88 42 PHE B CA 1
ATOM 3002 C C . PHE B 1 42 ? -9.867 4.227 -24.672 1 64.88 42 PHE B C 1
ATOM 3004 O O . PHE B 1 42 ? -8.758 4.738 -24.484 1 64.88 42 PHE B O 1
ATOM 3011 N N . TRP B 1 43 ? -10.109 3.025 -24.312 1 70.81 43 TRP B N 1
ATOM 3012 C CA . TRP B 1 43 ? -9.344 2.434 -23.234 1 70.81 43 TRP B CA 1
ATOM 3013 C C . TRP B 1 43 ? -8.008 1.892 -23.734 1 70.81 43 TRP B C 1
ATOM 3015 O O . TRP B 1 43 ? -6.996 1.976 -23.047 1 70.81 43 TRP B O 1
ATOM 3025 N N . THR B 1 44 ? -8.016 1.498 -24.953 1 78.5 44 THR B N 1
ATOM 3026 C CA . THR B 1 44 ? -6.789 0.887 -25.453 1 78.5 44 THR B CA 1
ATOM 3027 C C . THR B 1 44 ? -5.695 1.935 -25.641 1 78.5 44 THR B C 1
ATOM 3029 O O . THR B 1 44 ? -4.59 1.778 -25.109 1 78.5 44 THR B O 1
ATOM 3032 N N . PRO B 1 45 ? -6.02 3.059 -26.297 1 75.75 45 PRO B N 1
ATOM 3033 C CA . PRO B 1 45 ? -4.984 4.094 -26.375 1 75.75 45 PRO B CA 1
ATOM 3034 C C . PRO B 1 45 ? -4.602 4.652 -25.016 1 75.75 45 PRO B C 1
ATOM 3036 O O . PRO B 1 45 ? -3.439 4.996 -24.781 1 75.75 45 PRO B O 1
ATOM 3039 N N . PHE B 1 46 ? -5.57 4.742 -24.297 1 76.06 46 PHE B N 1
ATOM 3040 C CA . PHE B 1 46 ? -5.301 5.25 -22.953 1 76.06 46 PHE B CA 1
ATOM 3041 C C . PHE B 1 46 ? -4.375 4.305 -22.188 1 76.06 46 PHE B C 1
ATOM 3043 O O . PHE B 1 46 ? -3.408 4.746 -21.562 1 76.06 46 PHE B O 1
ATOM 3050 N N . PHE B 1 47 ? -4.664 3.039 -22.25 1 84.56 47 PHE B N 1
ATOM 3051 C CA . PHE B 1 47 ? -3.832 2.02 -21.609 1 84.56 47 PHE B CA 1
ATOM 3052 C C . PHE B 1 47 ? -2.391 2.117 -22.109 1 84.56 47 PHE B C 1
ATOM 3054 O O . PHE B 1 47 ? -1.456 2.104 -21.297 1 84.56 47 PHE B O 1
ATOM 3061 N N . SER B 1 48 ? -2.287 2.299 -23.344 1 82.19 48 SER B N 1
ATOM 3062 C CA . SER B 1 48 ? -0.957 2.391 -23.938 1 82.19 48 SER B CA 1
ATOM 3063 C C . SER B 1 48 ? -0.227 3.645 -23.469 1 82.19 48 SER B C 1
ATOM 3065 O O . SER B 1 48 ? 0.984 3.617 -23.234 1 82.19 48 SER B O 1
ATOM 3067 N N . GLY B 1 49 ? -0.943 4.711 -23.406 1 79.44 49 GLY B N 1
ATOM 3068 C CA . GLY B 1 49 ? -0.352 5.945 -22.906 1 79.44 49 GLY B CA 1
ATOM 3069 C C . GLY B 1 49 ? 0.153 5.832 -21.484 1 79.44 49 GLY B C 1
ATOM 3070 O O . GLY B 1 49 ? 1.249 6.297 -21.172 1 79.44 49 GLY B O 1
ATOM 3071 N N . VAL B 1 50 ? -0.654 5.227 -20.656 1 81.62 50 VAL B N 1
ATOM 3072 C CA . VAL B 1 50 ? -0.272 5.066 -19.25 1 81.62 50 VAL B CA 1
ATOM 3073 C C . VAL B 1 50 ? 0.929 4.129 -19.156 1 81.62 50 VAL B C 1
ATOM 3075 O O . VAL B 1 50 ? 1.829 4.352 -18.328 1 81.62 50 VAL B O 1
ATOM 3078 N N . LEU B 1 51 ? 0.876 3.09 -19.922 1 87.75 51 LEU B N 1
ATOM 3079 C CA . LEU B 1 51 ? 2.002 2.162 -19.969 1 87.75 51 LEU B CA 1
ATOM 3080 C C . LEU B 1 51 ? 3.293 2.893 -20.328 1 87.75 51 LEU B C 1
ATOM 3082 O O . LEU B 1 51 ? 4.34 2.633 -19.719 1 87.75 51 LEU B O 1
ATOM 3086 N N . GLN B 1 52 ? 3.217 3.83 -21.172 1 82.62 52 GLN B N 1
ATOM 3087 C CA . GLN B 1 52 ? 4.391 4.605 -21.562 1 82.62 52 GLN B CA 1
ATOM 3088 C C . GLN B 1 52 ? 4.883 5.477 -20.406 1 82.62 52 GLN B C 1
ATOM 3090 O O . GLN B 1 52 ? 6.086 5.676 -20.234 1 82.62 52 GLN B O 1
ATOM 3095 N N . ILE B 1 53 ? 4.016 5.91 -19.672 1 79.25 53 ILE B N 1
ATOM 3096 C CA . ILE B 1 53 ? 4.387 6.691 -18.5 1 79.25 53 ILE B CA 1
ATOM 3097 C C . ILE B 1 53 ? 5.156 5.812 -17.516 1 79.25 53 ILE B C 1
ATOM 3099 O O . ILE B 1 53 ? 6.195 6.223 -16.984 1 79.25 53 ILE B O 1
ATOM 3103 N N . ALA B 1 54 ? 4.656 4.652 -17.281 1 87.25 54 ALA B N 1
ATOM 3104 C CA . ALA B 1 54 ? 5.301 3.723 -16.344 1 87.25 54 ALA B CA 1
ATOM 3105 C C . ALA B 1 54 ? 6.719 3.393 -16.797 1 87.25 54 ALA B C 1
ATOM 3107 O O . ALA B 1 54 ? 7.605 3.166 -15.977 1 87.25 54 ALA B O 1
ATOM 3108 N N . LEU B 1 55 ? 6.906 3.402 -18.094 1 90.69 55 LEU B N 1
ATOM 3109 C CA . LEU B 1 55 ? 8.211 3.029 -18.641 1 90.69 55 LEU B CA 1
ATOM 3110 C C . LEU B 1 55 ? 9.141 4.238 -18.688 1 90.69 55 LEU B C 1
ATOM 3112 O O . LEU B 1 55 ? 10.359 4.094 -18.547 1 90.69 55 LEU B O 1
ATOM 3116 N N . LYS B 1 56 ? 8.633 5.332 -18.875 1 82.62 56 LYS B N 1
ATOM 3117 C CA . LYS B 1 56 ? 9.422 6.551 -19.062 1 82.62 56 LYS B CA 1
ATOM 3118 C C . LYS B 1 56 ? 10.008 7.035 -17.734 1 82.62 56 LYS B C 1
ATOM 3120 O O . LYS B 1 56 ? 11.156 7.488 -17.688 1 82.62 56 LYS B O 1
ATOM 3125 N N . TYR B 1 57 ? 9.242 6.879 -16.703 1 78.31 57 TYR B N 1
ATOM 3126 C CA . TYR B 1 57 ? 9.672 7.398 -15.414 1 78.31 57 TYR B CA 1
ATOM 3127 C C . TYR B 1 57 ? 10.156 6.27 -14.508 1 78.31 57 TYR B C 1
ATOM 3129 O O . TYR B 1 57 ? 9.523 5.211 -14.438 1 78.31 57 TYR B O 1
ATOM 3137 N N . SER B 1 58 ? 11.18 6.551 -13.797 1 86.31 58 SER B N 1
ATOM 3138 C CA . SER B 1 58 ? 11.766 5.508 -12.961 1 86.31 58 SER B CA 1
ATOM 3139 C C . SER B 1 58 ? 11.336 5.656 -11.508 1 86.31 58 SER B C 1
ATOM 3141 O O . SER B 1 58 ? 11.562 4.762 -10.688 1 86.31 58 SER B O 1
ATOM 3143 N N . GLU B 1 59 ? 10.711 6.777 -11.195 1 80.81 59 GLU B N 1
ATOM 3144 C CA . GLU B 1 59 ? 10.266 6.992 -9.82 1 80.81 59 GLU B CA 1
ATOM 3145 C C . GLU B 1 59 ? 9.219 5.965 -9.414 1 80.81 59 GLU B C 1
ATOM 3147 O O . GLU B 1 59 ? 8.219 5.773 -10.109 1 80.81 59 GLU B O 1
ATOM 3152 N N . GLU B 1 60 ? 9.398 5.363 -8.312 1 84.31 60 GLU B N 1
ATOM 3153 C CA . GLU B 1 60 ? 8.516 4.305 -7.824 1 84.31 60 GLU B CA 1
ATOM 3154 C C . GLU B 1 60 ? 7.074 4.785 -7.727 1 84.31 60 GLU B C 1
ATOM 3156 O O . GLU B 1 60 ? 6.152 4.094 -8.172 1 84.31 60 GLU B O 1
ATOM 3161 N N . GLY B 1 61 ? 6.973 5.934 -7.141 1 77 61 GLY B N 1
ATOM 3162 C CA . GLY B 1 61 ? 5.629 6.465 -6.953 1 77 61 GLY B CA 1
ATOM 3163 C C . GLY B 1 61 ? 4.875 6.648 -8.25 1 77 61 GLY B C 1
ATOM 3164 O O . GLY B 1 61 ? 3.691 6.309 -8.344 1 77 61 GLY B O 1
ATOM 3165 N N . ILE B 1 62 ? 5.512 7.074 -9.289 1 75.88 62 ILE B N 1
ATOM 3166 C CA . ILE B 1 62 ? 4.895 7.301 -10.594 1 75.88 62 ILE B CA 1
ATOM 3167 C C . ILE B 1 62 ? 4.559 5.961 -11.242 1 75.88 62 ILE B C 1
ATOM 3169 O O . ILE B 1 62 ? 3.461 5.781 -11.773 1 75.88 62 ILE B O 1
ATOM 3173 N N . ARG B 1 63 ? 5.457 5.055 -11.156 1 85.75 63 ARG B N 1
ATOM 3174 C CA . ARG B 1 63 ? 5.246 3.74 -11.758 1 85.75 63 ARG B CA 1
ATOM 3175 C C . ARG B 1 63 ? 4.074 3.021 -11.094 1 85.75 63 ARG B C 1
ATOM 3177 O O . ARG B 1 63 ? 3.234 2.43 -11.773 1 85.75 63 ARG B O 1
ATOM 3184 N N . VAL B 1 64 ? 4.059 3.121 -9.781 1 85.06 64 VAL B N 1
ATOM 3185 C CA . VAL B 1 64 ? 2.99 2.461 -9.039 1 85.06 64 VAL B CA 1
ATOM 3186 C C . VAL B 1 64 ? 1.646 3.084 -9.406 1 85.06 64 VAL B C 1
ATOM 3188 O O . VAL B 1 64 ? 0.661 2.371 -9.609 1 85.06 64 VAL B O 1
ATOM 3191 N N . ASP B 1 65 ? 1.655 4.367 -9.5 1 76.44 65 ASP B N 1
ATOM 3192 C CA . ASP B 1 65 ? 0.422 5.047 -9.891 1 76.44 65 ASP B CA 1
ATOM 3193 C C . ASP B 1 65 ? -0.019 4.633 -11.289 1 76.44 65 ASP B C 1
ATOM 3195 O O . ASP B 1 65 ? -1.193 4.336 -11.516 1 76.44 65 ASP B O 1
ATOM 3199 N N . ALA B 1 66 ? 0.877 4.672 -12.211 1 83.12 66 ALA B N 1
ATOM 3200 C CA . ALA B 1 66 ? 0.576 4.277 -13.586 1 83.12 66 ALA B CA 1
ATOM 3201 C C . ALA B 1 66 ? 0.05 2.848 -13.648 1 83.12 66 ALA B C 1
ATOM 3203 O O . ALA B 1 66 ? -0.974 2.58 -14.281 1 83.12 66 ALA B O 1
ATOM 3204 N N . LEU B 1 67 ? 0.657 1.967 -12.945 1 88.5 67 LEU B N 1
ATOM 3205 C CA . LEU B 1 67 ? 0.243 0.568 -12.906 1 88.5 67 LEU B CA 1
ATOM 3206 C C . LEU B 1 67 ? -1.138 0.428 -12.273 1 88.5 67 LEU B C 1
ATOM 3208 O O . LEU B 1 67 ? -1.956 -0.372 -12.734 1 88.5 67 LEU B O 1
ATOM 3212 N N . SER B 1 68 ? -1.357 1.165 -11.297 1 79.94 68 SER B N 1
ATOM 3213 C CA . SER B 1 68 ? -2.674 1.143 -10.664 1 79.94 68 SER B CA 1
ATOM 3214 C C . SER B 1 68 ? -3.764 1.562 -11.648 1 79.94 68 SER B C 1
ATOM 3216 O O . SER B 1 68 ? -4.855 0.992 -11.648 1 79.94 68 SER B O 1
ATOM 3218 N N . ILE B 1 69 ? -3.453 2.496 -12.461 1 78.06 69 ILE B N 1
ATOM 3219 C CA . ILE B 1 69 ? -4.395 2.941 -13.484 1 78.06 69 ILE B CA 1
ATOM 3220 C C . ILE B 1 69 ? -4.641 1.812 -14.484 1 78.06 69 ILE B C 1
ATOM 3222 O O . ILE B 1 69 ? -5.789 1.526 -14.836 1 78.06 69 ILE B O 1
ATOM 3226 N N . MET B 1 70 ? -3.596 1.25 -14.883 1 85.5 70 MET B N 1
ATOM 3227 C CA . MET B 1 70 ? -3.713 0.152 -15.836 1 85.5 70 MET B CA 1
ATOM 3228 C C . MET B 1 70 ? -4.551 -0.984 -15.258 1 85.5 70 MET B C 1
ATOM 3230 O O . MET B 1 70 ? -5.398 -1.551 -15.953 1 85.5 70 MET B O 1
ATOM 3234 N N . ILE B 1 71 ? -4.336 -1.298 -14.016 1 84.19 71 ILE B N 1
ATOM 3235 C CA . ILE B 1 71 ? -5.078 -2.352 -13.328 1 84.19 71 ILE B CA 1
ATOM 3236 C C . ILE B 1 71 ? -6.562 -2.002 -13.297 1 84.19 71 ILE B C 1
ATOM 3238 O O . ILE B 1 71 ? -7.414 -2.848 -13.594 1 84.19 71 ILE B O 1
ATOM 3242 N N . LEU B 1 72 ? -6.832 -0.801 -13.055 1 74.88 72 LEU B N 1
ATOM 3243 C CA . LEU B 1 72 ? -8.227 -0.365 -13.031 1 74.88 72 LEU B CA 1
ATOM 3244 C C . LEU B 1 72 ? -8.859 -0.495 -14.414 1 74.88 72 LEU B C 1
ATOM 3246 O O . LEU B 1 72 ? -10 -0.948 -14.531 1 74.88 72 LEU B O 1
ATOM 3250 N N . ILE B 1 73 ? -8.125 -0.06 -15.414 1 78.81 73 ILE B N 1
ATOM 3251 C CA . ILE B 1 73 ? -8.617 -0.159 -16.781 1 78.81 73 ILE B CA 1
ATOM 3252 C C . ILE B 1 73 ? -8.922 -1.617 -17.125 1 78.81 73 ILE B C 1
ATOM 3254 O O . ILE B 1 73 ? -9.992 -1.924 -17.656 1 78.81 73 ILE B O 1
ATOM 3258 N N . VAL B 1 74 ? -8.094 -2.502 -16.75 1 84.5 74 VAL B N 1
ATOM 3259 C CA . VAL B 1 74 ? -8.25 -3.914 -17.078 1 84.5 74 VAL B CA 1
ATOM 3260 C C . VAL B 1 74 ? -9.414 -4.504 -16.266 1 84.5 74 VAL B C 1
ATOM 3262 O O . VAL B 1 74 ? -10.203 -5.285 -16.797 1 84.5 74 VAL B O 1
ATOM 3265 N N . ARG B 1 75 ? -9.516 -4.129 -15.062 1 74.69 75 ARG B N 1
ATOM 3266 C CA . ARG B 1 75 ? -10.586 -4.641 -14.211 1 74.69 75 ARG B CA 1
ATOM 3267 C C . ARG B 1 75 ? -11.953 -4.242 -14.75 1 74.69 75 ARG B C 1
ATOM 3269 O O . ARG B 1 75 ? -12.938 -4.953 -14.539 1 74.69 75 ARG B O 1
ATOM 3276 N N . THR B 1 76 ? -11.953 -3.152 -15.414 1 70.12 76 THR B N 1
ATOM 3277 C CA . THR B 1 76 ? -13.227 -2.648 -15.906 1 70.12 76 THR B CA 1
ATOM 3278 C C . THR B 1 76 ? -13.477 -3.105 -17.344 1 70.12 76 THR B C 1
ATOM 3280 O O . THR B 1 76 ? -14.539 -2.855 -17.906 1 70.12 76 THR B O 1
ATOM 3283 N N . SER B 1 77 ? -12.516 -3.689 -17.906 1 75.44 77 SER B N 1
ATOM 3284 C CA . SER B 1 77 ? -12.656 -4.176 -19.281 1 75.44 77 SER B CA 1
ATOM 3285 C C . SER B 1 77 ? -13.164 -5.613 -19.297 1 75.44 77 SER B C 1
ATOM 3287 O O . SER B 1 77 ? -12.969 -6.367 -18.344 1 75.44 77 SER B O 1
ATOM 3289 N N . ASP B 1 78 ? -13.867 -5.906 -20.359 1 77.44 78 ASP B N 1
ATOM 3290 C CA . ASP B 1 78 ? -14.352 -7.27 -20.531 1 77.44 78 ASP B CA 1
ATOM 3291 C C . ASP B 1 78 ? -13.195 -8.234 -20.797 1 77.44 78 ASP B C 1
ATOM 3293 O O . ASP B 1 78 ? -12.32 -7.957 -21.625 1 77.44 78 ASP B O 1
ATOM 3297 N N . SER B 1 79 ? -13.289 -9.32 -20.109 1 77.62 79 SER B N 1
ATOM 3298 C CA . SER B 1 79 ? -12.203 -10.289 -20.203 1 77.62 79 SER B CA 1
ATOM 3299 C C . SER B 1 79 ? -12.172 -10.945 -21.578 1 77.62 79 SER B C 1
ATOM 3301 O O . SER B 1 79 ? -11.109 -11.352 -22.062 1 77.62 79 SER B O 1
ATOM 3303 N N . ASN B 1 80 ? -13.461 -10.914 -21.969 1 76.25 80 ASN B N 1
ATOM 3304 C CA . ASN B 1 80 ? -13.562 -11.57 -23.281 1 76.25 80 ASN B CA 1
ATOM 3305 C C . ASN B 1 80 ? -13.562 -10.547 -24.406 1 76.25 80 ASN B C 1
ATOM 3307 O O . ASN B 1 80 ? -14.406 -9.648 -24.438 1 76.25 80 ASN B O 1
ATOM 3311 N N . GLY B 1 81 ? -12.508 -10.203 -25.062 1 73.38 81 GLY B N 1
ATOM 3312 C CA . GLY B 1 81 ? -12.492 -9.383 -26.266 1 73.38 81 GLY B CA 1
ATOM 3313 C C . GLY B 1 81 ? -11.742 -8.078 -26.094 1 73.38 81 GLY B C 1
ATOM 3314 O O . GLY B 1 81 ? -10.82 -7.785 -26.859 1 73.38 81 GLY B O 1
ATOM 3315 N N . GLU B 1 82 ? -12.125 -7.34 -25.031 1 76.94 82 GLU B N 1
ATOM 3316 C CA . GLU B 1 82 ? -11.539 -6.012 -24.891 1 76.94 82 GLU B CA 1
ATOM 3317 C C . GLU B 1 82 ? -10.078 -6.09 -24.453 1 76.94 82 GLU B C 1
ATOM 3319 O O . GLU B 1 82 ? -9.25 -5.297 -24.906 1 76.94 82 GLU B O 1
ATOM 3324 N N . ARG B 1 83 ? -9.742 -7.078 -23.703 1 82.5 83 ARG B N 1
ATOM 3325 C CA . ARG B 1 83 ? -8.398 -7.148 -23.141 1 82.5 83 ARG B CA 1
ATOM 3326 C C . ARG B 1 83 ? -7.387 -7.562 -24.188 1 82.5 83 ARG B C 1
ATOM 3328 O O . ARG B 1 83 ? -6.203 -7.219 -24.094 1 82.5 83 ARG B O 1
ATOM 3335 N N . GLU B 1 84 ? -7.887 -8.227 -25.172 1 84.06 84 GLU B N 1
ATOM 3336 C CA . GLU B 1 84 ? -6.992 -8.633 -26.25 1 84.06 84 GLU B CA 1
ATOM 3337 C C . GLU B 1 84 ? -6.465 -7.426 -27.016 1 84.06 84 GLU B C 1
ATOM 3339 O O . GLU B 1 84 ? -5.391 -7.488 -27.625 1 84.06 84 GLU B O 1
ATOM 3344 N N . LYS B 1 85 ? -7.172 -6.395 -26.906 1 84 85 LYS B N 1
ATOM 3345 C CA . LYS B 1 85 ? -6.852 -5.207 -27.703 1 84 85 LYS B CA 1
ATOM 3346 C C . LYS B 1 85 ? -5.664 -4.457 -27.109 1 84 85 LYS B C 1
ATOM 3348 O O . LYS B 1 85 ? -5.074 -3.596 -27.766 1 84 85 LYS B O 1
ATOM 3353 N N . PHE B 1 86 ? -5.273 -4.734 -25.891 1 87.25 86 PHE B N 1
ATOM 3354 C CA . PHE B 1 86 ? -4.16 -4.043 -25.266 1 87.25 86 PHE B CA 1
ATOM 3355 C C . PHE B 1 86 ? -2.834 -4.469 -25.875 1 87.25 86 PHE B C 1
ATOM 3357 O O . PHE B 1 86 ? -1.82 -3.785 -25.719 1 87.25 86 PHE B O 1
ATOM 3364 N N . GLY B 1 87 ? -2.811 -5.492 -26.656 1 85.62 87 GLY B N 1
ATOM 3365 C CA . GLY B 1 87 ? -1.585 -5.957 -27.281 1 85.62 87 GLY B CA 1
ATOM 3366 C C . GLY B 1 87 ? -0.734 -6.816 -26.375 1 85.62 87 GLY B C 1
ATOM 3367 O O . GLY B 1 87 ? 0.003 -6.293 -25.531 1 85.62 87 GLY B O 1
ATOM 3368 N N . PHE B 1 88 ? -0.692 -8.016 -26.578 1 87.81 88 PHE B N 1
ATOM 3369 C CA . PHE B 1 88 ? -0.031 -8.984 -25.719 1 87.81 88 PHE B CA 1
ATOM 3370 C C . PHE B 1 88 ? 1.478 -8.773 -25.719 1 87.81 88 PHE B C 1
ATOM 3372 O O . PHE B 1 88 ? 2.094 -8.641 -24.656 1 87.81 88 PHE B O 1
ATOM 3379 N N . ILE B 1 89 ? 2.078 -8.641 -26.844 1 88.75 89 ILE B N 1
ATOM 3380 C CA . ILE B 1 89 ? 3.533 -8.594 -26.953 1 88.75 89 ILE B CA 1
ATOM 3381 C C . ILE B 1 89 ? 4.051 -7.285 -26.359 1 88.75 89 ILE B C 1
ATOM 3383 O O . ILE B 1 89 ? 5.016 -7.281 -25.594 1 88.75 89 ILE B O 1
ATOM 3387 N N . SER B 1 90 ? 3.391 -6.215 -26.75 1 88 90 SER B N 1
ATOM 3388 C CA . SER B 1 90 ? 3.793 -4.91 -26.219 1 88 90 SER B CA 1
ATOM 3389 C C . SER B 1 90 ? 3.711 -4.879 -24.703 1 88 90 SER B C 1
ATOM 3391 O O . SER B 1 90 ? 4.605 -4.352 -24.031 1 88 90 SER B O 1
ATOM 3393 N N . VAL B 1 91 ? 2.701 -5.477 -24.203 1 92.44 91 VAL B N 1
ATOM 3394 C CA . VAL B 1 91 ? 2.506 -5.5 -22.75 1 92.44 91 VAL B CA 1
ATOM 3395 C C . VAL B 1 91 ? 3.58 -6.363 -22.109 1 92.44 91 VAL B C 1
ATOM 3397 O O . VAL B 1 91 ? 4.156 -5.984 -21.078 1 92.44 91 VAL B O 1
ATOM 3400 N N . MET B 1 92 ? 3.877 -7.504 -22.703 1 94.56 92 MET B N 1
ATOM 3401 C CA . MET B 1 92 ? 4.895 -8.398 -22.156 1 94.56 92 MET B CA 1
ATOM 3402 C C . MET B 1 92 ? 6.258 -7.719 -22.125 1 94.56 92 MET B C 1
ATOM 3404 O O . MET B 1 92 ? 6.988 -7.836 -21.141 1 94.56 92 MET B O 1
ATOM 3408 N N . GLU B 1 93 ? 6.531 -7.023 -23.141 1 94.19 93 GLU B N 1
ATOM 3409 C CA . GLU B 1 93 ? 7.801 -6.301 -23.203 1 94.19 93 GLU B CA 1
ATOM 3410 C C . GLU B 1 93 ? 7.867 -5.23 -22.109 1 94.19 93 GLU B C 1
ATOM 3412 O O . GLU B 1 93 ? 8.914 -5.039 -21.484 1 94.19 93 GLU B O 1
ATOM 3417 N N . SER B 1 94 ? 6.816 -4.555 -21.984 1 94.56 94 SER B N 1
ATOM 3418 C CA . SER B 1 94 ? 6.758 -3.512 -20.969 1 94.56 94 SER B CA 1
ATOM 3419 C C . SER B 1 94 ? 6.871 -4.102 -19.562 1 94.56 94 SER B C 1
ATOM 3421 O O . SER B 1 94 ? 7.566 -3.553 -18.703 1 94.56 94 SER B O 1
ATOM 3423 N N . LEU B 1 95 ? 6.188 -5.203 -19.344 1 96.94 95 LEU B N 1
ATOM 3424 C CA . LEU B 1 95 ? 6.23 -5.863 -18.047 1 96.94 95 LEU B CA 1
ATOM 3425 C C . LEU B 1 95 ? 7.641 -6.355 -17.734 1 96.94 95 LEU B C 1
ATOM 3427 O O . LEU B 1 95 ? 8.078 -6.312 -16.578 1 96.94 95 LEU B O 1
ATOM 3431 N N . HIS B 1 96 ? 8.305 -6.82 -18.766 1 96.81 96 HIS B N 1
ATOM 3432 C CA . HIS B 1 96 ? 9.695 -7.223 -18.578 1 96.81 96 HIS B CA 1
ATOM 3433 C C . HIS B 1 96 ? 10.531 -6.078 -18.016 1 96.81 96 HIS B C 1
ATOM 3435 O O . HIS B 1 96 ? 11.32 -6.277 -17.094 1 96.81 96 HIS B O 1
ATOM 3441 N N . GLN B 1 97 ? 10.336 -4.91 -18.469 1 96.38 97 GLN B N 1
ATOM 3442 C CA . GLN B 1 97 ? 11.078 -3.748 -18 1 96.38 97 GLN B CA 1
ATOM 3443 C C . GLN B 1 97 ? 10.695 -3.395 -16.562 1 96.38 97 GLN B C 1
ATOM 3445 O O . GLN B 1 97 ? 11.555 -3.004 -15.773 1 96.38 97 GLN B O 1
ATOM 3450 N N . LEU B 1 98 ? 9.5 -3.586 -16.219 1 97.31 98 LEU B N 1
ATOM 3451 C CA . LEU B 1 98 ? 8.984 -3.17 -14.922 1 97.31 98 LEU B CA 1
ATOM 3452 C C . LEU B 1 98 ? 9.297 -4.211 -13.852 1 97.31 98 LEU B C 1
ATOM 3454 O O . LEU B 1 98 ? 9.305 -3.9 -12.664 1 97.31 98 LEU B O 1
ATOM 3458 N N . LEU B 1 99 ? 9.578 -5.461 -14.234 1 97.44 99 LEU B N 1
ATOM 3459 C CA . LEU B 1 99 ? 9.797 -6.559 -13.297 1 97.44 99 LEU B CA 1
ATOM 3460 C C . LEU B 1 99 ? 11.289 -6.766 -13.047 1 97.44 99 LEU B C 1
ATOM 3462 O O . LEU B 1 99 ? 11.672 -7.613 -12.242 1 97.44 99 LEU B O 1
ATOM 3466 N N . GLN B 1 100 ? 12.055 -5.988 -13.633 1 94.69 100 GLN B N 1
ATOM 3467 C CA . GLN B 1 100 ? 13.5 -6.145 -13.469 1 94.69 100 GLN B CA 1
ATOM 3468 C C . GLN B 1 100 ? 13.906 -5.98 -12 1 94.69 100 GLN B C 1
ATOM 3470 O O . GLN B 1 100 ? 13.242 -5.273 -11.242 1 94.69 100 GLN B O 1
ATOM 3475 N N . LYS B 1 101 ? 15.031 -6.504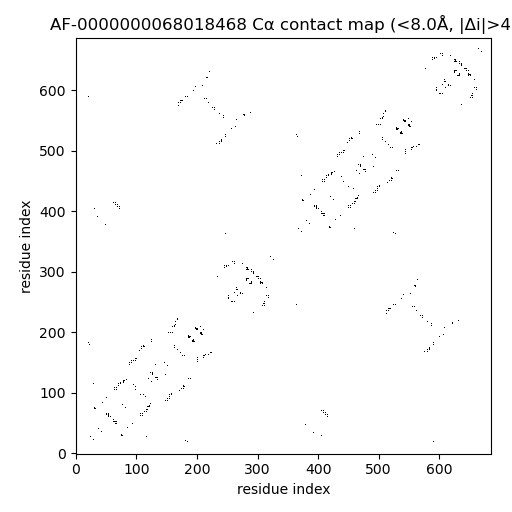 -11.695 1 89.44 101 LYS B N 1
ATOM 3476 C CA . LYS B 1 101 ? 15.516 -6.625 -10.328 1 89.44 101 LYS B CA 1
ATOM 3477 C C . LYS B 1 101 ? 15.742 -5.254 -9.695 1 89.44 101 LYS B C 1
ATOM 3479 O O . LYS B 1 101 ? 15.562 -5.078 -8.492 1 89.44 101 LYS B O 1
ATOM 3484 N N . GLU B 1 102 ? 16.062 -4.246 -10.492 1 91.44 102 GLU B N 1
ATOM 3485 C CA . GLU B 1 102 ? 16.422 -2.924 -9.984 1 91.44 102 GLU B CA 1
ATOM 3486 C C . GLU B 1 102 ? 15.172 -2.148 -9.562 1 91.44 102 GLU B C 1
ATOM 3488 O O . GLU B 1 102 ? 15.273 -1.131 -8.875 1 91.44 102 GLU B O 1
ATOM 3493 N N . ASN B 1 103 ? 14.031 -2.668 -10 1 94.12 103 ASN B N 1
ATOM 3494 C CA . ASN B 1 103 ? 12.812 -1.925 -9.695 1 94.12 103 ASN B CA 1
ATOM 3495 C C . ASN B 1 103 ? 12.289 -2.26 -8.305 1 94.12 103 ASN B C 1
ATOM 3497 O O . ASN B 1 103 ? 12.586 -3.328 -7.762 1 94.12 103 ASN B O 1
ATOM 3501 N N . ALA B 1 104 ? 11.539 -1.381 -7.766 1 94.12 104 ALA B N 1
ATOM 3502 C CA . ALA B 1 104 ? 11 -1.502 -6.414 1 94.12 104 ALA B CA 1
ATOM 3503 C C . ALA B 1 104 ? 10.008 -2.658 -6.316 1 94.12 104 ALA B C 1
ATOM 3505 O O . ALA B 1 104 ? 9.359 -3.008 -7.301 1 94.12 104 ALA B O 1
ATOM 3506 N N . LEU B 1 105 ? 9.859 -3.195 -5.086 1 92.88 105 LEU B N 1
ATOM 3507 C CA . LEU B 1 105 ? 9 -4.344 -4.836 1 92.88 105 LEU B CA 1
ATOM 3508 C C . LEU B 1 105 ? 7.547 -4.008 -5.156 1 92.88 105 LEU B C 1
ATOM 3510 O O . LEU B 1 105 ? 6.816 -4.844 -5.699 1 92.88 105 LEU B O 1
ATOM 3514 N N . LEU B 1 106 ? 7.164 -2.803 -4.844 1 92.88 106 LEU B N 1
ATOM 3515 C CA . LEU B 1 106 ? 5.777 -2.418 -5.078 1 92.88 106 LEU B CA 1
ATOM 3516 C C . LEU B 1 106 ? 5.473 -2.365 -6.57 1 92.88 106 LEU B C 1
ATOM 3518 O O . LEU B 1 106 ? 4.371 -2.721 -6.996 1 92.88 106 LEU B O 1
ATOM 3522 N N . VAL B 1 107 ? 6.418 -1.931 -7.336 1 94.69 107 VAL B N 1
ATOM 3523 C CA . VAL B 1 107 ? 6.277 -1.902 -8.789 1 94.69 107 VAL B CA 1
ATOM 3524 C C . VAL B 1 107 ? 6.121 -3.324 -9.32 1 94.69 107 VAL B C 1
ATOM 3526 O O . VAL B 1 107 ? 5.227 -3.598 -10.125 1 94.69 107 VAL B O 1
ATOM 3529 N N . LYS B 1 108 ? 6.914 -4.188 -8.812 1 96.81 108 LYS B N 1
ATOM 3530 C CA . LYS B 1 108 ? 6.855 -5.586 -9.234 1 96.81 108 LYS B CA 1
ATOM 3531 C C . LYS B 1 108 ? 5.52 -6.219 -8.844 1 96.81 108 LYS B C 1
ATOM 3533 O O . LYS B 1 108 ? 4.906 -6.926 -9.641 1 96.81 108 LYS B O 1
ATOM 3538 N N . LYS B 1 109 ? 5.133 -5.898 -7.652 1 94.56 109 LYS B N 1
ATOM 3539 C CA . LYS B 1 109 ? 3.867 -6.445 -7.168 1 94.56 109 LYS B CA 1
ATOM 3540 C C . LYS B 1 109 ? 2.709 -6.039 -8.078 1 94.56 109 LYS B C 1
ATOM 3542 O O . LYS B 1 109 ? 1.91 -6.883 -8.492 1 94.56 109 LYS B O 1
ATOM 3547 N N . HIS B 1 110 ? 2.633 -4.773 -8.367 1 92.25 110 HIS B N 1
ATOM 3548 C CA . HIS B 1 110 ? 1.56 -4.285 -9.227 1 92.25 110 HIS B CA 1
ATOM 3549 C C . HIS B 1 110 ? 1.687 -4.84 -10.641 1 92.25 110 HIS B C 1
ATOM 3551 O O . HIS B 1 110 ? 0.679 -5.098 -11.305 1 92.25 110 HIS B O 1
ATOM 3557 N N . SER B 1 111 ? 2.871 -5.012 -11.102 1 96.69 111 SER B N 1
ATOM 3558 C CA . SER B 1 111 ? 3.105 -5.574 -12.422 1 96.69 111 SER B CA 1
ATOM 3559 C C . SER B 1 111 ? 2.605 -7.012 -12.516 1 96.69 111 SER B C 1
ATOM 3561 O O . SER B 1 111 ? 1.951 -7.387 -13.492 1 96.69 111 SER B O 1
ATOM 3563 N N . VAL B 1 112 ? 2.906 -7.77 -11.5 1 96.75 112 VAL B N 1
ATOM 3564 C CA . VAL B 1 112 ? 2.451 -9.156 -11.469 1 96.75 112 VAL B CA 1
ATOM 3565 C C . VAL B 1 112 ? 0.926 -9.195 -11.414 1 96.75 112 VAL B C 1
ATOM 3567 O O . VAL B 1 112 ? 0.297 -10.016 -12.094 1 96.75 112 VAL B O 1
ATOM 3570 N N . HIS B 1 113 ? 0.381 -8.336 -10.664 1 93.19 113 HIS B N 1
ATOM 3571 C CA . HIS B 1 113 ? -1.074 -8.266 -10.578 1 93.19 113 HIS B CA 1
ATOM 3572 C C . HIS B 1 113 ? -1.685 -7.922 -11.938 1 93.19 113 HIS B C 1
ATOM 3574 O O . HIS B 1 113 ? -2.695 -8.508 -12.328 1 93.19 113 HIS B O 1
ATOM 3580 N N . LEU B 1 114 ? -1.103 -6.949 -12.586 1 93.94 114 LEU B N 1
ATOM 3581 C CA . LEU B 1 114 ? -1.567 -6.578 -13.914 1 93.94 114 LEU B CA 1
ATOM 3582 C C . LEU B 1 114 ? -1.516 -7.77 -14.859 1 93.94 114 LEU B C 1
ATOM 3584 O O . LEU B 1 114 ? -2.475 -8.031 -15.594 1 93.94 114 LEU B O 1
ATOM 3588 N N . LEU B 1 115 ? -0.406 -8.477 -14.844 1 97.06 115 LEU B N 1
ATOM 3589 C CA . LEU B 1 115 ? -0.26 -9.664 -15.672 1 97.06 115 LEU B CA 1
ATOM 3590 C C . LEU B 1 115 ? -1.355 -10.68 -15.359 1 97.06 115 LEU B C 1
ATOM 3592 O O . LEU B 1 115 ? -1.968 -11.234 -16.281 1 97.06 115 LEU B O 1
ATOM 3596 N N . PHE B 1 116 ? -1.608 -10.867 -14.141 1 94.88 116 PHE B N 1
ATOM 3597 C CA . PHE B 1 116 ? -2.623 -11.82 -13.703 1 94.88 116 PHE B CA 1
ATOM 3598 C C . PHE B 1 116 ? -3.986 -11.453 -14.281 1 94.88 116 PHE B C 1
ATOM 3600 O O . PHE B 1 116 ? -4.695 -12.312 -14.805 1 94.88 116 PHE B O 1
ATOM 3607 N N . LEU B 1 117 ? -4.309 -10.203 -14.195 1 89.56 117 LEU B N 1
ATOM 3608 C CA . LEU B 1 117 ? -5.598 -9.742 -14.695 1 89.56 117 LEU B CA 1
ATOM 3609 C C . LEU B 1 117 ? -5.68 -9.906 -16.219 1 89.56 117 LEU B C 1
ATOM 3611 O O . LEU B 1 117 ? -6.711 -10.32 -16.75 1 89.56 117 LEU B O 1
ATOM 3615 N N . LEU B 1 118 ? -4.648 -9.594 -16.875 1 93 118 LEU B N 1
ATOM 3616 C CA . LEU B 1 118 ? -4.617 -9.703 -18.328 1 93 118 LEU B CA 1
ATOM 3617 C C . LEU B 1 118 ? -4.762 -11.156 -18.766 1 93 118 LEU B C 1
ATOM 3619 O O . LEU B 1 118 ? -5.461 -11.453 -19.75 1 93 118 LEU B O 1
ATOM 3623 N N . LEU B 1 119 ? -4.18 -12.008 -18 1 94.25 119 LEU B N 1
ATOM 3624 C CA . LEU B 1 119 ? -4.195 -13.43 -18.344 1 94.25 119 LEU B CA 1
ATOM 3625 C C . LEU B 1 119 ? -5.566 -14.039 -18.062 1 94.25 119 LEU B C 1
ATOM 3627 O O . LEU B 1 119 ? -5.836 -15.18 -18.469 1 94.25 119 LEU B O 1
ATOM 3631 N N . ASN B 1 120 ? -6.418 -13.344 -17.469 1 90.56 120 ASN B N 1
ATOM 3632 C CA . ASN B 1 120 ? -7.801 -13.797 -17.328 1 90.56 120 ASN B CA 1
ATOM 3633 C C . ASN B 1 120 ? -8.531 -13.75 -18.672 1 90.56 120 ASN B C 1
ATOM 3635 O O . ASN B 1 120 ? -9.648 -14.266 -18.797 1 90.56 120 ASN B O 1
ATOM 3639 N N . CYS B 1 121 ? -7.953 -13.109 -19.625 1 89.06 121 CYS B N 1
ATOM 3640 C CA . CYS B 1 121 ? -8.398 -13.219 -21 1 89.06 121 CYS B CA 1
ATOM 3641 C C . CYS B 1 121 ? -7.895 -14.516 -21.625 1 89.06 121 CYS B C 1
ATOM 3643 O O . CYS B 1 121 ? -6.688 -14.727 -21.75 1 89.06 121 CYS B O 1
ATOM 3645 N N . PRO B 1 122 ? -8.836 -15.383 -22.109 1 89.31 122 PRO B N 1
ATOM 3646 C CA . PRO B 1 122 ? -8.422 -16.688 -22.609 1 89.31 122 PRO B CA 1
ATOM 3647 C C . PRO B 1 122 ? -7.43 -16.594 -23.766 1 89.31 122 PRO B C 1
ATOM 3649 O O . PRO B 1 122 ? -6.496 -17.391 -23.859 1 89.31 122 PRO B O 1
ATOM 3652 N N . THR B 1 123 ? -7.613 -15.57 -24.562 1 89.56 123 THR B N 1
ATOM 3653 C CA . THR B 1 123 ? -6.715 -15.398 -25.688 1 89.56 123 THR B CA 1
ATOM 3654 C C . THR B 1 123 ? -5.301 -15.078 -25.219 1 89.56 123 THR B C 1
ATOM 3656 O O . THR B 1 123 ? -4.328 -15.609 -25.766 1 89.56 123 THR B O 1
ATOM 3659 N N . MET B 1 124 ? -5.18 -14.289 -24.297 1 92 124 MET B N 1
ATOM 3660 C CA . MET B 1 124 ? -3.875 -13.898 -23.766 1 92 124 MET B CA 1
ATOM 3661 C C . MET B 1 124 ? -3.219 -15.062 -23.031 1 92 124 MET B C 1
ATOM 3663 O O . MET B 1 124 ? -2.008 -15.266 -23.125 1 92 124 MET B O 1
ATOM 3667 N N . LEU B 1 125 ? -4.055 -15.766 -22.344 1 93.88 125 LEU B N 1
ATOM 3668 C CA . LEU B 1 125 ? -3.549 -16.938 -21.625 1 93.88 125 LEU B CA 1
ATOM 3669 C C . LEU B 1 125 ? -3.021 -17.969 -22.609 1 93.88 125 LEU B C 1
ATOM 3671 O O . LEU B 1 125 ? -1.946 -18.547 -22.406 1 93.88 125 LEU B O 1
ATOM 3675 N N . LYS B 1 126 ? -3.777 -18.188 -23.641 1 92.44 126 LYS B N 1
ATOM 3676 C CA . LYS B 1 126 ? -3.367 -19.141 -24.672 1 92.44 126 LYS B CA 1
ATOM 3677 C C . LYS B 1 126 ? -2.047 -18.719 -25.312 1 92.44 126 LYS B C 1
ATOM 3679 O O . LYS B 1 126 ? -1.194 -19.562 -25.594 1 92.44 126 LYS B O 1
ATOM 3684 N N . MET B 1 127 ? -1.848 -17.453 -25.547 1 92.06 127 MET B N 1
ATOM 3685 C CA . MET B 1 127 ? -0.618 -16.938 -26.125 1 92.06 127 MET B CA 1
ATOM 3686 C C . MET B 1 127 ? 0.576 -17.188 -25.219 1 92.06 127 MET B C 1
ATOM 3688 O O . MET B 1 127 ? 1.644 -17.594 -25.688 1 92.06 127 MET B O 1
ATOM 3692 N N . LEU B 1 128 ? 0.385 -16.969 -23.969 1 94.94 128 LEU B N 1
ATOM 3693 C CA . LEU B 1 128 ? 1.47 -17.188 -23.031 1 94.94 128 LEU B CA 1
ATOM 3694 C C . LEU B 1 128 ? 1.845 -18.672 -22.969 1 94.94 128 LEU B C 1
ATOM 3696 O O . LEU B 1 128 ? 3.023 -19.016 -23.047 1 94.94 128 LEU B O 1
ATOM 3700 N N . CYS B 1 129 ? 0.811 -19.516 -22.922 1 93.56 129 CYS B N 1
ATOM 3701 C CA . CYS B 1 129 ? 1.032 -20.938 -22.703 1 93.56 129 CYS B CA 1
ATOM 3702 C C . CYS B 1 129 ? 1.607 -21.594 -23.938 1 93.56 129 CYS B C 1
ATOM 3704 O O . CYS B 1 129 ? 2.32 -22.594 -23.844 1 93.56 129 CYS B O 1
ATOM 3706 N N . SER B 1 130 ? 1.31 -21 -25.078 1 90.81 130 SER B N 1
ATOM 3707 C CA . SER B 1 130 ? 1.799 -21.578 -26.328 1 90.81 130 SER B CA 1
ATOM 3708 C C . SER B 1 130 ? 3.148 -20.984 -26.719 1 90.81 130 SER B C 1
ATOM 3710 O O . SER B 1 130 ? 3.707 -21.344 -27.75 1 90.81 130 SER B O 1
ATOM 3712 N N . GLY B 1 131 ? 3.646 -20.078 -25.953 1 88.44 131 GLY B N 1
ATOM 3713 C CA . GLY B 1 131 ? 4.891 -19.391 -26.297 1 88.44 131 GLY B CA 1
ATOM 3714 C C . GLY B 1 131 ? 4.746 -18.438 -27.469 1 88.44 131 GLY B C 1
ATOM 3715 O O . GLY B 1 131 ? 5.699 -18.219 -28.219 1 88.44 131 GLY B O 1
ATOM 3716 N N . GLY B 1 132 ? 3.557 -18.016 -27.672 1 84.81 132 GLY B N 1
ATOM 3717 C CA . GLY B 1 132 ? 3.295 -17.062 -28.75 1 84.81 132 GLY B CA 1
ATOM 3718 C C . GLY B 1 132 ? 2.955 -17.719 -30.062 1 84.81 132 GLY B C 1
ATOM 3719 O O . GLY B 1 132 ? 2.746 -17.047 -31.078 1 84.81 132 GLY B O 1
ATOM 3720 N N . LYS B 1 133 ? 2.953 -18.969 -30.141 1 78 133 LYS B N 1
ATOM 3721 C CA . LYS B 1 133 ? 2.732 -19.688 -31.391 1 78 133 LYS B CA 1
ATOM 3722 C C . LYS B 1 133 ? 1.28 -19.578 -31.844 1 78 133 LYS B C 1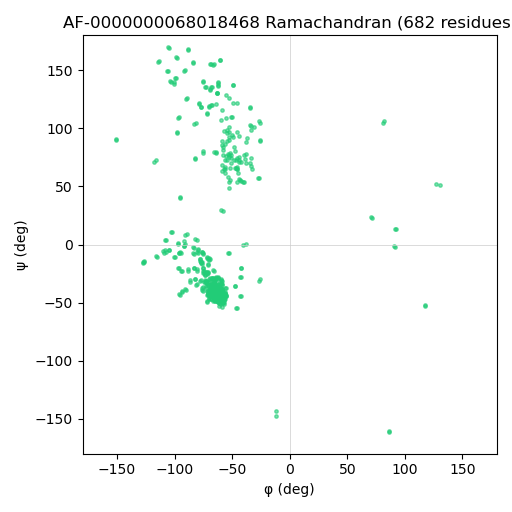
ATOM 3724 O O . LYS B 1 133 ? 1.001 -19.531 -33.062 1 78 133 LYS B O 1
ATOM 3729 N N . ASP B 1 134 ? 0.313 -19.688 -31.031 1 63.69 134 ASP B N 1
ATOM 3730 C CA . ASP B 1 134 ? -1.096 -19.672 -31.406 1 63.69 134 ASP B CA 1
ATOM 3731 C C . ASP B 1 134 ? -1.562 -18.25 -31.719 1 63.69 134 ASP B C 1
ATOM 3733 O O . ASP B 1 134 ? -2.709 -18.031 -32.125 1 63.69 134 ASP B O 1
ATOM 3737 N N . GLY B 1 135 ? -0.92 -17.234 -31.375 1 58.53 135 GLY B N 1
ATOM 3738 C CA . GLY B 1 135 ? -1.364 -15.859 -31.547 1 58.53 135 GLY B CA 1
ATOM 3739 C C . GLY B 1 135 ? -1.13 -15.328 -32.969 1 58.53 135 GLY B C 1
ATOM 3740 O O . GLY B 1 135 ? -1.198 -14.125 -33.188 1 58.53 135 GLY B O 1
ATOM 3741 N N . SER B 1 136 ? -0.674 -16.094 -33.875 1 52.34 136 SER B N 1
ATOM 3742 C CA . SER B 1 136 ? -0.345 -15.664 -35.25 1 52.34 136 SER B CA 1
ATOM 3743 C C . SER B 1 136 ? -1.416 -14.734 -35.812 1 52.34 136 SER B C 1
ATOM 3745 O O . SER B 1 136 ? -1.104 -13.773 -36.5 1 52.34 136 SER B O 1
ATOM 3747 N N . GLU B 1 137 ? -2.551 -15.07 -35.625 1 49.28 137 GLU B N 1
ATOM 3748 C CA . GLU B 1 137 ? -3.525 -14.219 -36.312 1 49.28 137 GLU B CA 1
ATOM 3749 C C . GLU B 1 137 ? -3.607 -12.844 -35.656 1 49.28 137 GLU B C 1
ATOM 3751 O O . GLU B 1 137 ? -3.893 -11.852 -36.312 1 49.28 137 GLU B O 1
ATOM 3756 N N . LEU B 1 138 ? -3.582 -12.75 -34.438 1 49.62 138 LEU B N 1
ATOM 3757 C CA . LEU B 1 138 ? -3.76 -11.484 -33.75 1 49.62 138 LEU B CA 1
ATOM 3758 C C . LEU B 1 138 ? -2.465 -10.672 -33.75 1 49.62 138 LEU B C 1
ATOM 3760 O O . LEU B 1 138 ? -2.471 -9.484 -33.438 1 49.62 138 LEU B O 1
ATOM 3764 N N . MET B 1 139 ? -1.401 -11.328 -33.938 1 47.84 139 MET B N 1
ATOM 3765 C CA . MET B 1 139 ? -0.072 -10.727 -33.812 1 47.84 139 MET B CA 1
ATOM 3766 C C . MET B 1 139 ? 0.276 -9.953 -35.094 1 47.84 139 MET B C 1
ATOM 3768 O O . MET B 1 139 ? 1.421 -9.531 -35.281 1 47.84 139 MET B O 1
ATOM 3772 N N . GLU B 1 140 ? -0.553 -10.07 -36.031 1 42.16 140 GLU B N 1
ATOM 3773 C CA . GLU B 1 140 ? -0.166 -9.289 -37.219 1 42.16 140 GLU B CA 1
ATOM 3774 C C . GLU B 1 140 ? 0.085 -7.828 -36.844 1 42.16 140 GLU B C 1
ATOM 3776 O O . GLU B 1 140 ? 0.274 -6.984 -37.719 1 42.16 140 GLU B O 1
ATOM 3781 N N . THR B 1 141 ? -0.177 -7.473 -35.75 1 40.47 141 THR B N 1
ATOM 3782 C CA . THR B 1 141 ? 0.076 -6.035 -35.75 1 40.47 141 THR B CA 1
ATOM 3783 C C . THR B 1 141 ? 1.55 -5.746 -36.031 1 40.47 141 THR B C 1
ATOM 3785 O O . THR B 1 141 ? 2.422 -6.516 -35.625 1 40.47 141 THR B O 1
ATOM 3788 N N . VAL B 1 142 ? 1.853 -4.707 -36.906 1 42.34 142 VAL B N 1
ATOM 3789 C CA . VAL B 1 142 ? 2.896 -4.273 -37.844 1 42.34 142 VAL B CA 1
ATOM 3790 C C . VAL B 1 142 ? 4.266 -4.426 -37.188 1 42.34 142 VAL B C 1
ATOM 3792 O O . VAL B 1 142 ? 5.238 -4.801 -37.844 1 42.34 142 VAL B O 1
ATOM 3795 N N . GLY B 1 143 ? 4.539 -3.838 -35.969 1 40.25 143 GLY B N 1
ATOM 3796 C CA . GLY B 1 143 ? 5.832 -3.328 -35.562 1 40.25 143 GLY B CA 1
ATOM 3797 C C . GLY B 1 143 ? 6.488 -4.176 -34.469 1 40.25 143 GLY B C 1
ATOM 3798 O O . GLY B 1 143 ? 7.391 -3.713 -33.781 1 40.25 143 GLY B O 1
ATOM 3799 N N . CYS B 1 144 ? 5.852 -5.148 -33.938 1 49.09 144 CYS B N 1
ATOM 3800 C CA . CYS B 1 144 ? 6.59 -5.75 -32.812 1 49.09 144 CYS B CA 1
ATOM 3801 C C . CYS B 1 144 ? 7.742 -6.602 -33.344 1 49.09 144 CYS B C 1
ATOM 3803 O O . CYS B 1 144 ? 7.52 -7.664 -33.938 1 49.09 144 CYS B O 1
ATOM 3805 N N . GLU B 1 145 ? 8.773 -6.074 -33.719 1 52.53 145 GLU B N 1
ATOM 3806 C CA . GLU B 1 145 ? 10.055 -6.633 -34.156 1 52.53 145 GLU B CA 1
ATOM 3807 C C . GLU B 1 145 ? 10.469 -7.801 -33.25 1 52.53 145 GLU B C 1
ATOM 3809 O O . GLU B 1 145 ? 11.297 -8.625 -33.656 1 52.53 145 GLU B O 1
ATOM 3814 N N . ASN B 1 146 ? 9.898 -7.863 -32.062 1 62.94 146 ASN B N 1
ATOM 3815 C CA . ASN B 1 146 ? 10.555 -8.836 -31.188 1 62.94 146 ASN B CA 1
ATOM 3816 C C . ASN B 1 146 ? 9.773 -10.141 -31.125 1 62.94 146 ASN B C 1
ATOM 3818 O O . ASN B 1 146 ? 8.555 -10.148 -31.312 1 62.94 146 ASN B O 1
ATOM 3822 N N . ASP B 1 147 ? 10.328 -11.258 -31.125 1 80.5 147 ASP B N 1
ATOM 3823 C CA . ASP B 1 147 ? 9.891 -12.641 -30.953 1 80.5 147 ASP B CA 1
ATOM 3824 C C . ASP B 1 147 ? 9.031 -12.797 -29.703 1 80.5 147 ASP B C 1
ATOM 3826 O O . ASP B 1 147 ? 9.477 -12.492 -28.594 1 80.5 147 ASP B O 1
ATOM 3830 N N . PRO B 1 148 ? 7.672 -13.055 -29.969 1 86.56 148 PRO B N 1
ATOM 3831 C CA . PRO B 1 148 ? 6.789 -13.234 -28.812 1 86.56 148 PRO B CA 1
ATOM 3832 C C . PRO B 1 148 ? 7.363 -14.188 -27.766 1 86.56 148 PRO B C 1
ATOM 3834 O O . PRO B 1 148 ? 7.207 -13.961 -26.562 1 86.56 148 PRO B O 1
ATOM 3837 N N . GLN B 1 149 ? 8.016 -15.156 -28.281 1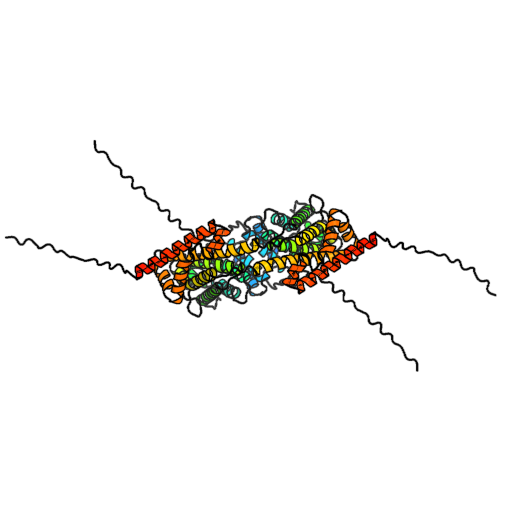 90.88 149 GLN B N 1
ATOM 3838 C CA . GLN B 1 149 ? 8.578 -16.141 -27.375 1 90.88 149 GLN B CA 1
ATOM 3839 C C . GLN B 1 149 ? 9.633 -15.523 -26.469 1 90.88 149 GLN B C 1
ATOM 3841 O O . GLN B 1 149 ? 9.719 -15.852 -25.281 1 90.88 149 GLN B O 1
ATOM 3846 N N . GLN B 1 150 ? 10.383 -14.672 -27.062 1 92.06 150 GLN B N 1
ATOM 3847 C CA . GLN B 1 150 ? 11.422 -14.023 -26.266 1 92.06 150 GLN B CA 1
ATOM 3848 C C . GLN B 1 150 ? 10.812 -13.117 -25.203 1 92.06 150 GLN B C 1
ATOM 3850 O O . GLN B 1 150 ? 11.297 -13.07 -24.062 1 92.06 150 GLN B O 1
ATOM 3855 N N . ALA B 1 151 ? 9.789 -12.383 -25.609 1 92.69 151 ALA B N 1
ATOM 3856 C CA . ALA B 1 151 ? 9.117 -11.492 -24.656 1 92.69 151 ALA B CA 1
ATOM 3857 C C . ALA B 1 151 ? 8.508 -12.281 -23.5 1 92.69 151 ALA B C 1
ATOM 3859 O O . ALA B 1 151 ? 8.633 -11.891 -22.344 1 92.69 151 ALA B O 1
ATOM 3860 N N . ILE B 1 152 ? 7.953 -13.398 -23.781 1 95.38 152 ILE B N 1
ATOM 3861 C CA . ILE B 1 152 ? 7.316 -14.242 -22.781 1 95.38 152 ILE B CA 1
ATOM 3862 C C . ILE B 1 152 ? 8.375 -14.828 -21.844 1 95.38 152 ILE B C 1
ATOM 3864 O O . ILE B 1 152 ? 8.242 -14.758 -20.625 1 95.38 152 ILE B O 1
ATOM 3868 N N . ASN B 1 153 ? 9.406 -15.32 -22.469 1 94.31 153 ASN B N 1
ATOM 3869 C CA . ASN B 1 153 ? 10.469 -15.93 -21.688 1 94.31 153 ASN B CA 1
ATOM 3870 C C . ASN B 1 153 ? 11.102 -14.922 -20.734 1 94.31 153 ASN B C 1
ATOM 3872 O O . ASN B 1 153 ? 11.469 -15.273 -19.609 1 94.31 153 ASN B O 1
ATOM 3876 N N . SER B 1 154 ? 11.234 -13.734 -21.234 1 95.38 154 SER B N 1
ATOM 3877 C CA . SER B 1 154 ? 11.82 -12.703 -20.375 1 95.38 154 SER B CA 1
ATOM 3878 C C . SER B 1 154 ? 10.953 -12.43 -19.156 1 95.38 154 SER B C 1
ATOM 3880 O O . SER B 1 154 ? 11.461 -12.281 -18.047 1 95.38 154 SER B O 1
ATOM 3882 N N . VAL B 1 155 ? 9.672 -12.367 -19.312 1 97.06 155 VAL B N 1
ATOM 3883 C CA . VAL B 1 155 ? 8.75 -12.117 -18.203 1 97.06 155 VAL B CA 1
ATOM 3884 C C . VAL B 1 155 ? 8.742 -13.305 -17.25 1 97.06 155 VAL B C 1
ATOM 3886 O O . VAL B 1 155 ? 8.727 -13.125 -16.031 1 97.06 155 VAL B O 1
ATOM 3889 N N . LEU B 1 156 ? 8.789 -14.492 -17.812 1 96.88 156 LEU B N 1
ATOM 3890 C CA . LEU B 1 156 ? 8.82 -15.688 -16.969 1 96.88 156 LEU B CA 1
ATOM 3891 C C . LEU B 1 156 ? 10.094 -15.719 -16.125 1 96.88 156 LEU B C 1
ATOM 3893 O O . LEU B 1 156 ? 10.047 -16.062 -14.938 1 96.88 156 LEU B O 1
ATOM 3897 N N . LYS B 1 157 ? 11.156 -15.336 -16.734 1 96.19 157 LYS B N 1
ATOM 3898 C CA . LYS B 1 157 ? 12.406 -15.242 -15.992 1 96.19 157 LYS B CA 1
ATOM 3899 C C . LYS B 1 157 ? 12.297 -14.211 -14.867 1 96.19 157 LYS B C 1
ATOM 3901 O O . LYS B 1 157 ? 12.742 -14.461 -13.75 1 96.19 157 LYS B O 1
ATOM 3906 N N . ASP B 1 158 ? 11.766 -13.07 -15.219 1 96.69 158 ASP B N 1
ATOM 3907 C CA . ASP B 1 158 ? 11.562 -12.039 -14.203 1 96.69 158 ASP B CA 1
ATOM 3908 C C . ASP B 1 158 ? 10.703 -12.555 -13.047 1 96.69 158 ASP B C 1
ATOM 3910 O O . ASP B 1 158 ? 10.984 -12.273 -11.883 1 96.69 158 ASP B O 1
ATOM 3914 N N . LEU B 1 159 ? 9.641 -13.281 -13.367 1 96.81 159 LEU B N 1
ATOM 3915 C CA . LEU B 1 159 ? 8.758 -13.852 -12.352 1 96.81 159 LEU B CA 1
ATOM 3916 C C . LEU B 1 159 ? 9.523 -14.812 -11.453 1 96.81 159 LEU B C 1
ATOM 3918 O O . LEU B 1 159 ? 9.305 -14.844 -10.234 1 96.81 159 LEU B O 1
ATOM 3922 N N . SER B 1 160 ? 10.406 -15.578 -12.047 1 96.19 160 SER B N 1
ATOM 3923 C CA . SER B 1 160 ? 11.195 -16.516 -11.258 1 96.19 160 SER B CA 1
ATOM 3924 C C . SER B 1 160 ? 12.078 -15.789 -10.25 1 96.19 160 SER B C 1
ATOM 3926 O O . SER B 1 160 ? 12.305 -16.281 -9.148 1 96.19 160 SER B O 1
ATOM 3928 N N . GLU B 1 161 ? 12.523 -14.625 -10.609 1 94.12 161 GLU B N 1
ATOM 3929 C CA . GLU B 1 161 ? 13.359 -13.836 -9.711 1 94.12 161 GLU B CA 1
ATOM 3930 C C . GLU B 1 161 ? 12.539 -13.258 -8.562 1 94.12 161 GLU B C 1
ATOM 3932 O O . GLU B 1 161 ? 13.086 -12.914 -7.512 1 94.12 161 GLU B O 1
ATOM 3937 N N . CYS B 1 162 ? 11.242 -13.117 -8.781 1 93.88 162 CYS B N 1
ATOM 3938 C CA . CYS B 1 162 ? 10.359 -12.648 -7.723 1 93.88 162 CYS B CA 1
ATOM 3939 C C . CYS B 1 162 ? 10.102 -13.742 -6.691 1 93.88 162 CYS B C 1
ATOM 3941 O O . CYS B 1 162 ? 9.68 -13.461 -5.574 1 93.88 162 CYS B O 1
ATOM 3943 N N . LEU B 1 163 ? 10.266 -15.023 -7.043 1 92.81 163 LEU B N 1
ATOM 3944 C CA . LEU B 1 163 ? 10.156 -16.141 -6.121 1 92.81 163 LEU B CA 1
ATOM 3945 C C . LEU B 1 163 ? 11.453 -16.344 -5.348 1 92.81 163 LEU B C 1
ATOM 3947 O O . LEU B 1 163 ? 12.219 -17.281 -5.633 1 92.81 163 LEU B O 1
ATOM 3951 N N . THR B 1 164 ? 11.664 -15.453 -4.398 1 87 164 THR B N 1
ATOM 3952 C CA . THR B 1 164 ? 12.945 -15.492 -3.703 1 87 164 THR B CA 1
ATOM 3953 C C . THR B 1 164 ? 12.82 -16.203 -2.363 1 87 164 THR B C 1
ATOM 3955 O O . THR B 1 164 ? 11.82 -16.047 -1.66 1 87 164 THR B O 1
ATOM 3958 N N . CYS B 1 165 ? 13.883 -16.969 -2.008 1 83.12 165 CYS B N 1
ATOM 3959 C CA . CYS B 1 165 ? 13.953 -17.688 -0.744 1 83.12 165 CYS B CA 1
ATOM 3960 C C . CYS B 1 165 ? 14.344 -16.75 0.397 1 83.12 165 CYS B C 1
ATOM 3962 O O . CYS B 1 165 ? 14.219 -17.125 1.568 1 83.12 165 CYS B O 1
ATOM 3964 N N . GLU B 1 166 ? 14.602 -15.586 0.071 1 81.88 166 GLU B N 1
ATOM 3965 C CA . GLU B 1 166 ? 15.109 -14.648 1.072 1 81.88 166 GLU B CA 1
ATOM 3966 C C . GLU B 1 166 ? 14.008 -13.695 1.531 1 81.88 166 GLU B C 1
ATOM 3968 O O . GLU B 1 166 ? 14.266 -12.758 2.289 1 81.88 166 GLU B O 1
ATOM 3973 N N . ALA B 1 167 ? 12.812 -14.023 1.129 1 82.94 167 ALA B N 1
ATOM 3974 C CA . ALA B 1 167 ? 11.734 -13.109 1.477 1 82.94 167 ALA B CA 1
ATOM 3975 C C . ALA B 1 167 ? 11.469 -13.109 2.98 1 82.94 167 ALA B C 1
ATOM 3977 O O . ALA B 1 167 ? 11.188 -14.164 3.564 1 82.94 167 ALA B O 1
ATOM 3978 N N . THR B 1 168 ? 11.625 -11.938 3.609 1 82.5 168 THR B N 1
ATOM 3979 C CA . THR B 1 168 ? 11.461 -11.867 5.059 1 82.5 168 THR B CA 1
ATOM 3980 C C . THR B 1 168 ? 10.477 -10.766 5.441 1 82.5 168 THR B C 1
ATOM 3982 O O . THR B 1 168 ? 10.031 -10.703 6.59 1 82.5 168 THR B O 1
ATOM 3985 N N . THR B 1 169 ? 10.172 -9.883 4.531 1 84.5 169 THR B N 1
ATOM 3986 C CA . THR B 1 169 ? 9.25 -8.797 4.824 1 84.5 169 THR B CA 1
ATOM 3987 C C . THR B 1 169 ? 7.848 -9.117 4.305 1 84.5 169 THR B C 1
ATOM 3989 O O . THR B 1 169 ? 7.691 -9.945 3.408 1 84.5 169 THR B O 1
ATOM 3992 N N . SER B 1 170 ? 6.891 -8.469 4.785 1 85.75 170 SER B N 1
ATOM 3993 C CA . SER B 1 170 ? 5.512 -8.695 4.367 1 85.75 170 SER B CA 1
ATOM 3994 C C . SER B 1 170 ? 5.336 -8.445 2.873 1 85.75 170 SER B C 1
ATOM 3996 O O . SER B 1 170 ? 4.648 -9.203 2.188 1 85.75 170 SER B O 1
ATOM 3998 N N . LEU B 1 171 ? 5.965 -7.422 2.361 1 88.19 171 LEU B N 1
ATOM 3999 C CA . LEU B 1 171 ? 5.816 -7.078 0.951 1 88.19 171 LEU B CA 1
ATOM 4000 C C . LEU B 1 171 ? 6.469 -8.133 0.063 1 88.19 171 LEU B C 1
ATOM 4002 O O . LEU B 1 171 ? 5.918 -8.5 -0.979 1 88.19 171 LEU B O 1
ATOM 4006 N N . GLU B 1 172 ? 7.57 -8.625 0.461 1 90.12 172 GLU B N 1
ATOM 4007 C CA . GLU B 1 172 ? 8.242 -9.695 -0.276 1 90.12 172 GLU B CA 1
ATOM 4008 C C . GLU B 1 172 ? 7.395 -10.961 -0.3 1 90.12 172 GLU B C 1
ATOM 4010 O O . GLU B 1 172 ? 7.281 -11.625 -1.336 1 90.12 172 GLU B O 1
ATOM 4015 N N . LEU B 1 173 ? 6.797 -11.227 0.793 1 91.69 173 LEU B N 1
ATOM 4016 C CA . LEU B 1 173 ? 5.961 -12.422 0.9 1 91.69 173 LEU B CA 1
ATOM 4017 C C . LEU B 1 173 ? 4.703 -12.281 0.049 1 91.69 173 LEU B C 1
ATOM 4019 O O . LEU B 1 173 ? 4.285 -13.234 -0.608 1 91.69 173 LEU B O 1
ATOM 4023 N N . LYS B 1 174 ? 4.133 -11.109 0.082 1 91.5 174 LYS B N 1
ATOM 4024 C CA . LYS B 1 174 ? 2.971 -10.844 -0.76 1 91.5 174 LYS B CA 1
ATOM 4025 C C . LYS B 1 174 ? 3.303 -11.047 -2.236 1 91.5 174 LYS B C 1
ATOM 4027 O O . LYS B 1 174 ? 2.498 -11.602 -2.986 1 91.5 174 LYS B O 1
ATOM 4032 N N . LEU B 1 175 ? 4.469 -10.555 -2.629 1 95.12 175 LEU B N 1
ATOM 4033 C CA . LEU B 1 175 ? 4.902 -10.703 -4.016 1 95.12 175 LEU B CA 1
ATOM 4034 C C . LEU B 1 175 ? 5.066 -12.172 -4.375 1 95.12 175 LEU B C 1
ATOM 4036 O O . LEU B 1 175 ? 4.586 -12.617 -5.422 1 95.12 175 LEU B O 1
ATOM 4040 N N . CYS B 1 176 ? 5.703 -12.922 -3.547 1 94.69 176 CYS B N 1
ATOM 4041 C CA . CYS B 1 176 ? 5.863 -14.359 -3.773 1 94.69 176 CYS B CA 1
ATOM 4042 C C . CYS B 1 176 ? 4.508 -15.047 -3.887 1 94.69 176 CYS B C 1
ATOM 4044 O O . CYS B 1 176 ? 4.293 -15.859 -4.785 1 94.69 176 CYS B O 1
ATOM 4046 N N . ARG B 1 177 ? 3.662 -14.641 -2.992 1 93.94 177 ARG B N 1
ATOM 4047 C CA . ARG B 1 177 ? 2.326 -15.227 -2.982 1 93.94 177 ARG B CA 1
ATOM 4048 C C . ARG B 1 177 ? 1.59 -14.938 -4.285 1 93.94 177 ARG B C 1
ATOM 4050 O O . ARG B 1 177 ? 0.941 -15.82 -4.852 1 93.94 177 ARG B O 1
ATOM 4057 N N . LEU B 1 178 ? 1.706 -13.758 -4.758 1 93.69 178 LEU B N 1
ATOM 4058 C CA . LEU B 1 178 ? 1.061 -13.359 -6.008 1 93.69 178 LEU B CA 1
ATOM 4059 C C . LEU B 1 178 ? 1.59 -14.188 -7.176 1 93.69 178 LEU B C 1
ATOM 4061 O O . LEU B 1 178 ? 0.822 -14.602 -8.047 1 93.69 178 LEU B O 1
ATOM 4065 N N . VAL B 1 179 ? 2.881 -14.391 -7.176 1 96.38 179 VAL B N 1
ATOM 4066 C CA . VAL B 1 179 ? 3.486 -15.188 -8.242 1 96.38 179 VAL B CA 1
ATOM 4067 C C . VAL B 1 179 ? 2.992 -16.625 -8.156 1 96.38 179 VAL B C 1
ATOM 4069 O O . VAL B 1 179 ? 2.645 -17.234 -9.172 1 96.38 179 VAL B O 1
ATOM 4072 N N . VAL B 1 180 ? 2.9 -17.156 -6.98 1 95.75 180 VAL B N 1
ATOM 4073 C CA . VAL B 1 180 ? 2.41 -18.516 -6.793 1 95.75 180 VAL B CA 1
ATOM 4074 C C . VAL B 1 180 ? 0.97 -18.625 -7.293 1 95.75 180 VAL B C 1
ATOM 4076 O O . VAL B 1 180 ? 0.612 -19.578 -7.977 1 95.75 180 VAL B O 1
ATOM 4079 N N . ASN B 1 181 ? 0.159 -17.641 -6.992 1 93.81 181 ASN B N 1
ATOM 4080 C CA . ASN B 1 181 ? -1.223 -17.609 -7.457 1 93.81 181 ASN B CA 1
ATOM 4081 C C . ASN B 1 181 ? -1.299 -17.547 -8.984 1 93.81 181 ASN B C 1
ATOM 4083 O O . ASN B 1 181 ? -2.135 -18.219 -9.594 1 93.81 181 ASN B O 1
ATOM 4087 N N . LEU B 1 182 ? -0.449 -16.719 -9.492 1 95.38 182 LEU B N 1
ATOM 4088 C CA . LEU B 1 182 ? -0.384 -16.609 -10.945 1 95.38 182 LEU B CA 1
ATOM 4089 C C . LEU B 1 182 ? -0.005 -17.938 -11.578 1 95.38 182 LEU B C 1
ATOM 4091 O O . LEU B 1 182 ? -0.625 -18.359 -12.562 1 95.38 182 LEU B O 1
ATOM 4095 N N . LEU B 1 183 ? 0.966 -18.594 -11.039 1 95.56 183 LEU B N 1
ATOM 4096 C CA . LEU B 1 183 ? 1.409 -19.891 -11.547 1 95.56 183 LEU B CA 1
ATOM 4097 C C . LEU B 1 183 ? 0.305 -20.922 -11.414 1 95.56 183 LEU B C 1
ATOM 4099 O O . LEU B 1 183 ? 0.122 -21.75 -12.312 1 95.56 183 LEU B O 1
ATOM 4103 N N . ALA B 1 184 ? -0.406 -20.859 -10.305 1 94.25 184 ALA B N 1
ATOM 4104 C CA . ALA B 1 184 ? -1.535 -21.766 -10.125 1 94.25 184 ALA B CA 1
ATOM 4105 C C . ALA B 1 184 ? -2.59 -21.547 -11.211 1 94.25 184 ALA B C 1
ATOM 4107 O O . ALA B 1 184 ? -3.129 -22.516 -11.75 1 94.25 184 ALA B O 1
ATOM 4108 N N . TYR B 1 185 ? -2.822 -20.375 -11.547 1 92.81 185 TYR B N 1
ATOM 4109 C CA . TYR B 1 185 ? -3.793 -20.031 -12.586 1 92.81 185 TYR B CA 1
ATOM 4110 C C . TYR B 1 185 ? -3.334 -20.531 -13.945 1 92.81 185 TYR B C 1
ATOM 4112 O O . TYR B 1 185 ? -4.109 -21.156 -14.68 1 92.81 185 TYR B O 1
ATOM 4120 N N . ILE B 1 186 ? -2.119 -20.297 -14.273 1 94.5 186 ILE B N 1
ATOM 4121 C CA . ILE B 1 186 ? -1.549 -20.734 -15.547 1 94.5 186 ILE B CA 1
ATOM 4122 C C . ILE B 1 186 ? -1.603 -22.25 -15.656 1 94.5 186 ILE B C 1
ATOM 4124 O O . ILE B 1 186 ? -2.027 -22.797 -16.672 1 94.5 186 ILE B O 1
ATOM 4128 N N . SER B 1 187 ? -1.249 -22.891 -14.609 1 93.25 187 SER B N 1
ATOM 4129 C CA . SER B 1 187 ? -1.174 -24.344 -14.641 1 93.25 187 SER B CA 1
ATOM 4130 C C . SER B 1 187 ? -2.562 -24.969 -14.711 1 93.25 187 SER B C 1
ATOM 4132 O O . SER B 1 187 ? -2.703 -26.141 -15.039 1 93.25 187 SER B O 1
ATOM 4134 N N . SER B 1 188 ? -3.539 -24.203 -14.398 1 89.56 188 SER B N 1
ATOM 4135 C CA . SER B 1 188 ? -4.91 -24.703 -14.461 1 89.56 188 SER B CA 1
ATOM 4136 C C . SER B 1 188 ? -5.477 -24.594 -15.875 1 89.56 188 SER B C 1
ATOM 4138 O O . SER B 1 188 ? -6.566 -25.094 -16.141 1 89.56 188 SER B O 1
ATOM 4140 N N . SER B 1 189 ? -4.703 -24.047 -16.766 1 88.94 189 SER B N 1
ATOM 4141 C CA . SER B 1 189 ? -5.168 -23.797 -18.125 1 88.94 189 SER B CA 1
ATOM 4142 C C . SER B 1 189 ? -4.773 -24.938 -19.062 1 88.94 189 SER B C 1
ATOM 4144 O O . SER B 1 189 ? -4.332 -24.703 -20.188 1 88.94 189 SER B O 1
ATOM 4146 N N . GLY B 1 190 ? -4.855 -26.234 -18.609 1 89 190 GLY B N 1
ATOM 4147 C CA . GLY B 1 190 ? -4.605 -27.391 -19.453 1 89 190 GLY B CA 1
ATOM 4148 C C . GLY B 1 190 ? -3.143 -27.781 -19.516 1 89 190 GLY B C 1
ATOM 4149 O O . GLY B 1 190 ? -2.352 -27.375 -18.656 1 89 190 GLY B O 1
ATOM 4150 N N . LYS B 1 191 ? -2.76 -28.547 -20.5 1 91.31 191 LYS B N 1
ATOM 4151 C CA . LYS B 1 191 ? -1.427 -29.141 -20.609 1 91.31 191 LYS B CA 1
ATOM 4152 C C . LYS B 1 191 ? -0.381 -28.062 -20.906 1 91.31 191 LYS B C 1
ATOM 4154 O O . LYS B 1 191 ? 0.706 -28.078 -20.328 1 91.31 191 LYS B O 1
ATOM 4159 N N . SER B 1 192 ? -0.745 -27.141 -21.797 1 91.94 192 SER B N 1
ATOM 4160 C CA . SER B 1 192 ? 0.208 -26.094 -22.172 1 91.94 192 SER B CA 1
ATOM 4161 C C . SER B 1 192 ? 0.564 -25.219 -20.969 1 91.94 192 SER B C 1
ATOM 4163 O O . SER B 1 192 ? 1.723 -24.828 -20.797 1 91.94 192 SER B O 1
ATOM 4165 N N . GLY B 1 193 ? -0.411 -24.922 -20.219 1 94 193 GLY B N 1
ATOM 4166 C CA . GLY B 1 193 ? -0.157 -24.172 -19 1 94 193 GLY B CA 1
ATOM 4167 C C . GLY B 1 193 ? 0.674 -24.922 -17.984 1 94 193 GLY B C 1
ATOM 4168 O O . GLY B 1 193 ? 1.576 -24.359 -17.359 1 94 193 GLY B O 1
ATOM 4169 N N . TYR B 1 194 ? 0.363 -26.172 -17.891 1 93.94 194 TYR B N 1
ATOM 4170 C CA . TYR B 1 194 ? 1.108 -27.047 -16.984 1 93.94 194 TYR B CA 1
ATOM 4171 C C . TYR B 1 194 ? 2.578 -27.109 -17.391 1 93.94 194 TYR B C 1
ATOM 4173 O O . TYR B 1 194 ? 3.463 -27.094 -16.531 1 93.94 194 TYR B O 1
ATOM 4181 N N . GLU B 1 195 ? 2.869 -27.109 -18.578 1 93.19 195 GLU B N 1
ATOM 4182 C CA . GLU B 1 195 ? 4.234 -27.219 -19.094 1 93.19 195 GLU B CA 1
ATOM 4183 C C . GLU B 1 195 ? 5.039 -25.969 -18.75 1 93.19 195 GLU B C 1
ATOM 4185 O O . GLU B 1 195 ? 6.258 -26.031 -18.562 1 93.19 195 GLU B O 1
ATOM 4190 N N . VAL B 1 196 ? 4.402 -24.812 -18.625 1 93.5 196 VAL B N 1
ATOM 4191 C CA . VAL B 1 196 ? 5.07 -23.578 -18.219 1 93.5 196 VAL B CA 1
ATOM 4192 C C . VAL B 1 196 ? 5.652 -23.75 -16.812 1 93.5 196 VAL B C 1
ATOM 4194 O O . VAL B 1 196 ? 6.742 -23.25 -16.516 1 93.5 196 VAL B O 1
ATOM 4197 N N . LEU B 1 197 ? 4.945 -24.453 -15.977 1 93.94 197 LEU B N 1
ATOM 4198 C CA . LEU B 1 197 ? 5.352 -24.672 -14.586 1 93.94 197 LEU B CA 1
ATOM 4199 C C . LEU B 1 197 ? 6.543 -25.625 -14.508 1 93.94 197 LEU B C 1
ATOM 4201 O O . LEU B 1 197 ? 7.414 -25.453 -13.648 1 93.94 197 LEU B O 1
ATOM 4205 N N . LEU B 1 198 ? 6.594 -26.547 -15.414 1 91.81 198 LEU B N 1
ATOM 4206 C CA . LEU B 1 198 ? 7.59 -27.609 -15.336 1 91.81 198 LEU B CA 1
ATOM 4207 C C . LEU B 1 198 ? 8.836 -27.25 -16.141 1 91.81 198 LEU B C 1
ATOM 4209 O O . LEU B 1 198 ? 9.898 -27.828 -15.938 1 91.81 198 LEU B O 1
ATOM 4213 N N . GLY B 1 199 ? 8.609 -26.359 -17.078 1 89.5 199 GLY B N 1
ATOM 4214 C CA . GLY B 1 199 ? 9.734 -25.984 -17.922 1 89.5 199 GLY B CA 1
ATOM 4215 C C . GLY B 1 199 ? 10.797 -25.203 -17.172 1 89.5 199 GLY B C 1
ATOM 4216 O O . GLY B 1 199 ? 10.516 -24.562 -16.156 1 89.5 199 GLY B O 1
ATOM 4217 N N . SER B 1 200 ? 12.062 -25.25 -17.672 1 90.81 200 SER B N 1
ATOM 4218 C CA . SER B 1 200 ? 13.164 -24.5 -17.094 1 90.81 200 SER B CA 1
ATOM 4219 C C . SER B 1 200 ? 13 -23 -17.328 1 90.81 200 SER B C 1
ATOM 4221 O O . SER B 1 200 ? 12.703 -22.562 -18.438 1 90.81 200 SER B O 1
ATOM 4223 N N . VAL B 1 201 ? 13.211 -22.203 -16.234 1 91.75 201 VAL B N 1
ATOM 4224 C CA . VAL B 1 201 ? 12.992 -20.766 -16.359 1 91.75 201 VAL B CA 1
ATOM 4225 C C . VAL B 1 201 ? 14.242 -20.016 -15.898 1 91.75 201 VAL B C 1
ATOM 4227 O O . VAL B 1 201 ? 14.398 -18.828 -16.203 1 91.75 201 VAL B O 1
ATOM 4230 N N . THR B 1 202 ? 15.133 -20.656 -15.234 1 88.25 202 THR B N 1
ATOM 4231 C CA . THR B 1 202 ? 16.344 -20 -14.75 1 88.25 202 THR B CA 1
ATOM 4232 C C . THR B 1 202 ? 17.547 -20.422 -15.586 1 88.25 202 THR B C 1
ATOM 4234 O O . THR B 1 202 ? 17.469 -21.375 -16.375 1 88.25 202 THR B O 1
ATOM 4237 N N . ALA B 1 203 ? 18.594 -19.703 -15.328 1 83.44 203 ALA B N 1
ATOM 4238 C CA . ALA B 1 203 ? 19.844 -20 -16.047 1 83.44 203 ALA B CA 1
ATOM 4239 C C . ALA B 1 203 ? 20.359 -21.375 -15.664 1 83.44 203 ALA B C 1
ATOM 4241 O O . ALA B 1 203 ? 20.984 -22.062 -16.484 1 83.44 203 ALA B O 1
ATOM 4242 N N . HIS B 1 204 ? 20.125 -21.859 -14.461 1 84.69 204 HIS B N 1
ATOM 4243 C CA . HIS B 1 204 ? 20.625 -23.156 -14.008 1 84.69 204 HIS B CA 1
ATOM 4244 C C . HIS B 1 204 ? 19.609 -24.266 -14.289 1 84.69 204 HIS B C 1
ATOM 4246 O O . HIS B 1 204 ? 19.812 -25.406 -13.891 1 84.69 204 HIS B O 1
ATOM 4252 N N . GLY B 1 205 ? 18.453 -23.938 -14.945 1 87.88 205 GLY B N 1
ATOM 4253 C CA . GLY B 1 205 ? 17.516 -24.938 -15.422 1 87.88 205 GLY B CA 1
ATOM 4254 C C . GLY B 1 205 ? 16.438 -25.266 -14.422 1 87.88 205 GLY B C 1
ATOM 4255 O O . GLY B 1 205 ? 15.766 -26.297 -14.547 1 87.88 205 GLY B O 1
ATOM 4256 N N . ALA B 1 206 ? 16.297 -24.484 -13.422 1 89.88 206 ALA B N 1
ATOM 4257 C CA . ALA B 1 206 ? 15.258 -24.734 -12.438 1 89.88 206 ALA B CA 1
ATOM 4258 C C . ALA B 1 206 ? 13.883 -24.344 -12.977 1 89.88 206 ALA B C 1
ATOM 4260 O O . ALA B 1 206 ? 13.75 -23.359 -13.695 1 89.88 206 ALA B O 1
ATOM 4261 N N . SER B 1 207 ? 12.898 -25.172 -12.672 1 94.25 207 SER B N 1
ATOM 4262 C CA . SER B 1 207 ? 11.516 -24.875 -13.039 1 94.25 207 SER B CA 1
ATOM 4263 C C . SER B 1 207 ? 10.82 -24.047 -11.961 1 94.25 207 SER B C 1
ATOM 4265 O O . SER B 1 207 ? 11.336 -23.906 -10.852 1 94.25 207 SER B O 1
ATOM 4267 N N . PHE B 1 208 ? 9.641 -23.5 -12.258 1 96.06 208 PHE B N 1
ATOM 4268 C CA . PHE B 1 208 ? 8.844 -22.797 -11.266 1 96.06 208 PHE B CA 1
ATOM 4269 C C . PHE B 1 208 ? 8.453 -23.734 -10.125 1 96.06 208 PHE B C 1
ATOM 4271 O O . PHE B 1 208 ? 8.352 -23.297 -8.969 1 96.06 208 PHE B O 1
ATOM 4278 N N . LEU B 1 209 ? 8.219 -24.984 -10.461 1 94.88 209 LEU B N 1
ATOM 4279 C CA . LEU B 1 209 ? 7.871 -25.969 -9.438 1 94.88 209 LEU B CA 1
ATOM 4280 C C . LEU B 1 209 ? 9.008 -26.125 -8.43 1 94.88 209 LEU B C 1
ATOM 4282 O O . LEU B 1 209 ? 8.773 -26.078 -7.215 1 94.88 209 LEU B O 1
ATOM 4286 N N . GLU B 1 210 ? 10.172 -26.266 -8.93 1 93.19 210 GLU B N 1
ATOM 4287 C CA . GLU B 1 210 ? 11.336 -26.406 -8.055 1 93.19 210 GLU B CA 1
ATOM 4288 C C . GLU B 1 210 ? 11.555 -25.141 -7.227 1 93.19 210 GLU B C 1
ATOM 4290 O O . GLU B 1 210 ? 11.859 -25.219 -6.035 1 93.19 210 GLU B O 1
ATOM 4295 N N . LEU B 1 211 ? 11.43 -24 -7.879 1 93.31 211 LEU B N 1
ATOM 4296 C CA . LEU B 1 211 ? 11.594 -22.734 -7.184 1 93.31 211 LEU B CA 1
ATOM 4297 C C . LEU B 1 211 ? 10.555 -22.578 -6.074 1 93.31 211 LEU B C 1
ATOM 4299 O O . LEU B 1 211 ? 10.867 -22.078 -4.992 1 93.31 211 LEU B O 1
ATOM 4303 N N . THR B 1 212 ? 9.352 -22.938 -6.363 1 94.12 212 THR B N 1
ATOM 4304 C CA . THR B 1 212 ? 8.273 -22.875 -5.383 1 94.12 212 THR B CA 1
ATOM 4305 C C . THR B 1 212 ? 8.594 -23.75 -4.168 1 94.12 212 THR B C 1
ATOM 4307 O O . THR B 1 212 ? 8.336 -23.344 -3.029 1 94.12 212 THR B O 1
ATOM 4310 N N . MET B 1 213 ? 9.195 -24.922 -4.371 1 93.12 213 MET B N 1
ATOM 4311 C CA . MET B 1 213 ? 9.625 -25.797 -3.287 1 93.12 213 MET B CA 1
ATOM 4312 C C . MET B 1 213 ? 10.711 -25.141 -2.443 1 93.12 213 MET B C 1
ATOM 4314 O O . MET B 1 213 ? 10.695 -25.25 -1.216 1 93.12 213 MET B O 1
ATOM 4318 N N . GLU B 1 214 ? 11.578 -24.5 -3.16 1 92.56 214 GLU B N 1
ATOM 4319 C CA . GLU B 1 214 ? 12.656 -23.812 -2.451 1 92.56 214 GLU B CA 1
ATOM 4320 C C . GLU B 1 214 ? 12.102 -22.703 -1.555 1 92.56 214 GLU B C 1
ATOM 4322 O O . GLU B 1 214 ? 12.57 -22.516 -0.429 1 92.56 214 GLU B O 1
ATOM 4327 N N . VAL B 1 215 ? 11.148 -21.953 -2.088 1 92.44 215 VAL B N 1
ATOM 4328 C CA . VAL B 1 215 ? 10.523 -20.891 -1.312 1 92.44 215 VAL B CA 1
ATOM 4329 C C . VAL B 1 215 ? 9.812 -21.469 -0.098 1 92.44 215 VAL B C 1
ATOM 4331 O O . VAL B 1 215 ? 9.953 -20.969 1.019 1 92.44 215 VAL B O 1
ATOM 4334 N N . LEU B 1 216 ? 9.078 -22.547 -0.296 1 93.44 216 LEU B N 1
ATOM 4335 C CA . LEU B 1 216 ? 8.359 -23.203 0.788 1 93.44 216 LEU B CA 1
ATOM 4336 C C . LEU B 1 216 ? 9.32 -23.672 1.873 1 93.44 216 LEU B C 1
ATOM 4338 O O . LEU B 1 216 ? 9.094 -23.422 3.061 1 93.44 216 LEU B O 1
ATOM 4342 N N . ALA B 1 217 ? 10.391 -24.281 1.517 1 91.31 217 ALA B N 1
ATOM 4343 C CA . ALA B 1 217 ? 11.406 -24.766 2.453 1 91.31 217 ALA B CA 1
ATOM 4344 C C . ALA B 1 217 ? 12.039 -23.609 3.227 1 91.31 217 ALA B C 1
ATOM 4346 O O . ALA B 1 217 ? 12.266 -23.719 4.434 1 91.31 217 ALA B O 1
ATOM 4347 N N . SER B 1 218 ? 12.336 -22.578 2.494 1 89.62 218 SER B N 1
ATOM 4348 C CA . SER B 1 218 ? 12.969 -21.422 3.125 1 89.62 218 SER B CA 1
ATOM 4349 C C . SER B 1 218 ? 12.055 -20.812 4.172 1 89.62 218 SER B C 1
ATOM 4351 O O . SER B 1 218 ? 12.516 -20.375 5.227 1 89.62 218 SER B O 1
ATOM 4353 N N . GLN B 1 219 ? 10.75 -20.781 3.867 1 88.94 219 GLN B N 1
ATOM 4354 C CA . GLN B 1 219 ? 9.797 -20.172 4.785 1 88.94 219 GLN B CA 1
ATOM 4355 C C . GLN B 1 219 ? 9.609 -21.031 6.035 1 88.94 219 GLN B C 1
ATOM 4357 O O . GLN B 1 219 ? 9.312 -20.516 7.113 1 88.94 219 GLN B O 1
ATOM 4362 N N . MET B 1 220 ? 9.875 -22.297 5.902 1 85.44 220 MET B N 1
ATOM 4363 C CA . MET B 1 220 ? 9.797 -23.203 7.043 1 85.44 220 MET B CA 1
ATOM 4364 C C . MET B 1 220 ? 10.953 -22.969 8.008 1 85.44 220 MET B C 1
ATOM 4366 O O . MET B 1 220 ? 10.844 -23.234 9.203 1 85.44 220 MET B O 1
ATOM 4370 N N . ASP B 1 221 ? 12.016 -22.422 7.523 1 80.06 221 ASP B N 1
ATOM 4371 C CA . ASP B 1 221 ? 13.219 -22.25 8.328 1 80.06 221 ASP B CA 1
ATOM 4372 C C . ASP B 1 221 ? 13.398 -20.797 8.75 1 80.06 221 ASP B C 1
ATOM 4374 O O . ASP B 1 221 ? 14.336 -20.469 9.484 1 80.06 221 ASP B O 1
ATOM 4378 N N . CYS B 1 222 ? 12.531 -19.953 8.258 1 75.62 222 CYS B N 1
ATOM 4379 C CA . CYS B 1 222 ? 12.734 -18.516 8.453 1 75.62 222 CYS B CA 1
ATOM 4380 C C . CYS B 1 222 ? 12.516 -18.125 9.906 1 75.62 222 CYS B C 1
ATOM 4382 O O . CYS B 1 222 ? 11.5 -18.5 10.508 1 75.62 222 CYS B O 1
ATOM 4384 N N . LYS B 1 223 ? 13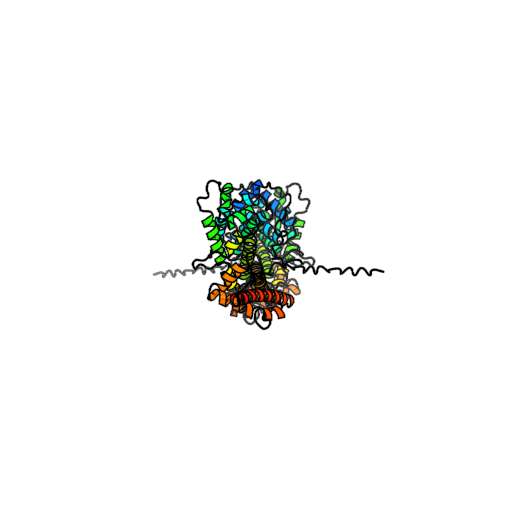.586 -17.609 10.469 1 68.5 223 LYS B N 1
ATOM 4385 C CA . LYS B 1 223 ? 13.43 -17.031 11.797 1 68.5 223 LYS B CA 1
ATOM 4386 C C . LYS B 1 223 ? 12.664 -15.711 11.742 1 68.5 223 LYS B C 1
ATOM 4388 O O . LYS B 1 223 ? 12.945 -14.859 10.891 1 68.5 223 LYS B O 1
ATOM 4393 N N . VAL B 1 224 ? 11.555 -15.734 12.281 1 64.12 224 VAL B N 1
ATOM 4394 C CA . VAL B 1 224 ? 10.695 -14.555 12.227 1 64.12 224 VAL B CA 1
ATOM 4395 C C . VAL B 1 224 ? 11.445 -13.336 12.758 1 64.12 224 VAL B C 1
ATOM 4397 O O . VAL B 1 224 ? 11.898 -13.336 13.906 1 64.12 224 VAL B O 1
ATOM 4400 N N . ASP B 1 225 ? 11.984 -12.617 11.914 1 71.12 225 ASP B N 1
ATOM 4401 C CA . ASP B 1 225 ? 12.57 -11.328 12.258 1 71.12 225 ASP B CA 1
ATOM 4402 C C . ASP B 1 225 ? 11.586 -10.188 11.992 1 71.12 225 ASP B C 1
ATOM 4404 O O . ASP B 1 225 ? 11.25 -9.898 10.844 1 71.12 225 ASP B O 1
ATOM 4408 N N . PHE B 1 226 ? 11.188 -9.703 13.133 1 70.19 226 PHE B N 1
ATOM 4409 C CA . PHE B 1 226 ? 10.172 -8.664 13.039 1 70.19 226 PHE B CA 1
ATOM 4410 C C . PHE B 1 226 ? 10.812 -7.285 12.953 1 70.19 226 PHE B C 1
ATOM 4412 O O . PHE B 1 226 ? 10.117 -6.266 13.016 1 70.19 226 PHE B O 1
ATOM 4419 N N . SER B 1 227 ? 12.047 -7.289 12.82 1 72.44 227 SER B N 1
ATOM 4420 C CA . SER B 1 227 ? 12.797 -6.043 12.93 1 72.44 227 SER B CA 1
ATOM 4421 C C . SER B 1 227 ? 12.367 -5.047 11.859 1 72.44 227 SER B C 1
ATOM 4423 O O . SER B 1 227 ? 12.219 -3.855 12.133 1 72.44 227 SER B O 1
ATOM 4425 N N . ALA B 1 228 ? 12.078 -5.5 10.719 1 72.69 228 ALA B N 1
ATOM 4426 C CA . ALA B 1 228 ? 11.719 -4.59 9.641 1 72.69 228 ALA B CA 1
ATOM 4427 C C . ALA B 1 228 ? 10.359 -3.941 9.898 1 72.69 228 ALA B C 1
ATOM 4429 O O . ALA B 1 228 ? 10.188 -2.742 9.672 1 72.69 228 ALA B O 1
ATOM 4430 N N . GLU B 1 229 ? 9.492 -4.73 10.352 1 75.31 229 GLU B N 1
ATOM 4431 C CA . GLU B 1 229 ? 8.156 -4.223 10.648 1 75.31 229 GLU B CA 1
ATOM 4432 C C . GLU B 1 229 ? 8.188 -3.236 11.812 1 75.31 229 GLU B C 1
ATOM 4434 O O . GLU B 1 229 ? 7.516 -2.203 11.781 1 75.31 229 GLU B O 1
ATOM 4439 N N . VAL B 1 230 ? 8.969 -3.547 12.75 1 74.5 230 VAL B N 1
ATOM 4440 C CA . VAL B 1 230 ? 9.133 -2.68 13.906 1 74.5 230 VAL B CA 1
ATOM 4441 C C . VAL B 1 230 ? 9.805 -1.374 13.492 1 74.5 230 VAL B C 1
ATOM 4443 O O . VAL B 1 230 ? 9.383 -0.291 13.898 1 74.5 230 VAL B O 1
ATOM 4446 N N . HIS B 1 231 ? 10.75 -1.517 12.648 1 76.62 231 HIS B N 1
ATOM 4447 C CA . HIS B 1 231 ? 11.453 -0.338 12.156 1 76.62 231 HIS B CA 1
ATOM 4448 C C . HIS B 1 231 ? 10.523 0.578 11.375 1 76.62 231 HIS B C 1
ATOM 4450 O O . HIS B 1 231 ? 10.594 1.802 11.5 1 76.62 231 HIS B O 1
ATOM 4456 N N . GLU B 1 232 ? 9.695 -0.026 10.609 1 79.56 232 GLU B N 1
ATOM 4457 C CA . GLU B 1 232 ? 8.75 0.776 9.828 1 79.56 232 GLU B CA 1
ATOM 4458 C C . GLU B 1 232 ? 7.797 1.542 10.742 1 79.56 232 GLU B C 1
ATOM 4460 O O . GLU B 1 232 ? 7.52 2.721 10.508 1 79.56 232 GLU B O 1
ATOM 4465 N N . LEU B 1 233 ? 7.344 0.932 11.727 1 83 233 LEU B N 1
ATOM 4466 C CA . LEU B 1 233 ? 6.422 1.566 12.664 1 83 233 LEU B CA 1
ATOM 4467 C C . LEU B 1 233 ? 7.105 2.701 13.414 1 83 233 LEU B C 1
ATOM 4469 O O . LEU B 1 233 ? 6.543 3.791 13.547 1 83 233 LEU B O 1
ATOM 4473 N N . LEU B 1 234 ? 8.297 2.455 13.883 1 82.19 234 LEU B N 1
ATOM 4474 C CA . LEU B 1 234 ? 9.039 3.465 14.633 1 82.19 234 LEU B CA 1
ATOM 4475 C C . LEU B 1 234 ? 9.391 4.652 13.742 1 82.19 234 LEU B C 1
ATOM 4477 O O . LEU B 1 234 ? 9.359 5.801 14.195 1 82.19 234 LEU B O 1
ATOM 4481 N N . ASN B 1 235 ? 9.688 4.359 12.555 1 86.06 235 ASN B N 1
ATOM 4482 C CA . ASN B 1 235 ? 9.984 5.434 11.617 1 86.06 235 ASN B CA 1
ATOM 4483 C C . ASN B 1 235 ? 8.773 6.324 11.367 1 86.06 235 ASN B C 1
ATOM 4485 O O . ASN B 1 235 ? 8.891 7.551 11.336 1 86.06 235 ASN B O 1
ATOM 4489 N N . GLU B 1 236 ? 7.641 5.695 11.18 1 87.62 236 GLU B N 1
ATOM 4490 C CA . GLU B 1 236 ? 6.434 6.48 10.93 1 87.62 236 GLU B CA 1
ATOM 4491 C C . GLU B 1 236 ? 6.055 7.309 12.156 1 87.62 236 GLU B C 1
ATOM 4493 O O . GLU B 1 236 ? 5.574 8.438 12.031 1 87.62 236 GLU B O 1
ATOM 4498 N N . ARG B 1 237 ? 6.238 6.734 13.281 1 87.12 237 ARG B N 1
ATOM 4499 C CA . ARG B 1 237 ? 5.988 7.484 14.508 1 87.12 237 ARG B CA 1
ATOM 4500 C C . ARG B 1 237 ? 6.91 8.695 14.609 1 87.12 237 ARG B C 1
ATOM 4502 O O . ARG B 1 237 ? 6.469 9.789 14.953 1 87.12 237 ARG B O 1
ATOM 4509 N N . TYR B 1 238 ? 8.125 8.461 14.328 1 89.25 238 TYR B N 1
ATOM 4510 C CA . TYR B 1 238 ? 9.086 9.562 14.312 1 89.25 238 TYR B CA 1
ATOM 4511 C C . TYR B 1 238 ? 8.656 10.648 13.336 1 89.25 238 TYR B C 1
ATOM 4513 O O . TYR B 1 238 ? 8.664 11.836 13.672 1 89.25 238 TYR B O 1
ATOM 4521 N N . LEU B 1 239 ? 8.359 10.242 12.102 1 91.81 239 LEU B N 1
ATOM 4522 C CA . LEU B 1 239 ? 8.008 11.211 11.07 1 91.81 239 LEU B CA 1
ATOM 4523 C C . LEU B 1 239 ? 6.781 12.016 11.477 1 91.81 239 LEU B C 1
ATOM 4525 O O . LEU B 1 239 ? 6.723 13.227 11.242 1 91.81 239 LEU B O 1
ATOM 4529 N N . LEU B 1 240 ? 5.805 11.336 12.109 1 93.94 240 LEU B N 1
ATOM 4530 C CA . LEU B 1 240 ? 4.613 12.031 12.578 1 93.94 240 LEU B CA 1
ATOM 4531 C C . LEU B 1 240 ? 4.977 13.07 13.633 1 93.94 240 LEU B C 1
ATOM 4533 O O . LEU B 1 240 ? 4.539 14.219 13.555 1 93.94 240 LEU B O 1
ATOM 4537 N N . LEU B 1 241 ? 5.777 12.703 14.625 1 93.88 241 LEU B N 1
ATOM 4538 C CA . LEU B 1 241 ? 6.203 13.633 15.672 1 93.88 241 LEU B CA 1
ATOM 4539 C C . LEU B 1 241 ? 6.98 14.805 15.078 1 93.88 241 LEU B C 1
ATOM 4541 O O . LEU B 1 241 ? 6.734 15.953 15.43 1 93.88 241 LEU B O 1
ATOM 4545 N N . ARG B 1 242 ? 7.859 14.438 14.164 1 94.38 242 ARG B N 1
ATOM 4546 C CA . ARG B 1 242 ? 8.695 15.445 13.523 1 94.38 242 ARG B CA 1
ATOM 4547 C C . ARG B 1 242 ? 7.844 16.453 12.758 1 94.38 242 ARG B C 1
ATOM 4549 O O . ARG B 1 242 ? 8 17.672 12.93 1 94.38 242 ARG B O 1
ATOM 4556 N N . GLU B 1 243 ? 6.934 15.992 11.922 1 93.62 243 GLU B N 1
ATOM 4557 C CA . GLU B 1 243 ? 6.094 16.875 11.117 1 93.62 243 GLU B CA 1
ATOM 4558 C C . GLU B 1 243 ? 5.188 17.734 12 1 93.62 243 GLU B C 1
ATOM 4560 O O . GLU B 1 243 ? 4.938 18.906 11.695 1 93.62 243 GLU B O 1
ATOM 4565 N N . THR B 1 244 ? 4.688 17.156 13.07 1 94.81 244 THR B N 1
ATOM 4566 C CA . THR B 1 244 ? 3.848 17.906 14 1 94.81 244 THR B CA 1
ATOM 4567 C C . THR B 1 244 ? 4.641 19.031 14.672 1 94.81 244 THR B C 1
ATOM 4569 O O . THR B 1 244 ? 4.168 20.156 14.758 1 94.81 244 THR B O 1
ATOM 4572 N N . LEU B 1 245 ? 5.836 18.688 15.055 1 95.44 245 LEU B N 1
ATOM 4573 C CA . LEU B 1 245 ? 6.672 19.703 15.711 1 95.44 245 LEU B CA 1
ATOM 4574 C C . LEU B 1 245 ? 7.086 20.781 14.727 1 95.44 245 LEU B C 1
ATOM 4576 O O . LEU B 1 245 ? 7.184 21.953 15.102 1 95.44 245 LEU B O 1
ATOM 4580 N N . ILE B 1 246 ? 7.34 20.422 13.516 1 93.81 246 ILE B N 1
ATOM 4581 C CA . ILE B 1 246 ? 7.668 21.406 12.492 1 93.81 246 ILE B CA 1
ATOM 4582 C C . ILE B 1 246 ? 6.496 22.375 12.305 1 93.81 246 ILE B C 1
ATOM 4584 O O . ILE B 1 246 ? 6.688 23.594 12.266 1 93.81 246 ILE B O 1
ATOM 4588 N N . LEU B 1 247 ? 5.305 21.828 12.219 1 94.56 247 LEU B N 1
ATOM 4589 C CA . LEU B 1 247 ? 4.105 22.656 12.086 1 94.56 247 LEU B CA 1
ATOM 4590 C C . LEU B 1 247 ? 3.957 23.594 13.273 1 94.56 247 LEU B C 1
ATOM 4592 O O . LEU B 1 247 ? 3.77 24.797 13.094 1 94.56 247 LEU B O 1
ATOM 4596 N N . LEU B 1 248 ? 4.094 23.078 14.484 1 95.19 248 LEU B N 1
ATOM 4597 C CA . LEU B 1 248 ? 3.916 23.875 15.695 1 95.19 248 LEU B CA 1
ATOM 4598 C C . LEU B 1 248 ? 4.977 24.969 15.789 1 95.19 248 LEU B C 1
ATOM 4600 O O . LEU B 1 248 ? 4.664 26.125 16.109 1 95.19 248 LEU B O 1
ATOM 4604 N N . ASN B 1 249 ? 6.203 24.594 15.469 1 94.56 249 ASN B N 1
ATOM 4605 C CA . ASN B 1 249 ? 7.289 25.562 15.523 1 94.56 249 ASN B CA 1
ATOM 4606 C C . ASN B 1 249 ? 7.121 26.656 14.469 1 94.56 249 ASN B C 1
ATOM 4608 O O . ASN B 1 249 ? 7.406 27.828 14.727 1 94.56 249 ASN B O 1
ATOM 4612 N N . ARG B 1 250 ? 6.695 26.297 13.352 1 93.19 250 ARG B N 1
ATOM 4613 C CA . ARG B 1 250 ? 6.441 27.266 12.289 1 93.19 250 ARG B CA 1
ATOM 4614 C C . ARG B 1 250 ? 5.359 28.25 12.703 1 93.19 250 ARG B C 1
ATOM 4616 O O . ARG B 1 250 ? 5.508 29.469 12.5 1 93.19 250 ARG B O 1
ATOM 4623 N N . LEU B 1 251 ? 4.336 27.781 13.266 1 93.62 251 LEU B N 1
ATOM 4624 C CA . LEU B 1 251 ? 3.238 28.641 13.711 1 93.62 251 LEU B CA 1
ATOM 4625 C C . LEU B 1 251 ? 3.674 29.531 14.875 1 93.62 251 LEU B C 1
ATOM 4627 O O . LEU B 1 251 ? 3.385 30.719 14.891 1 93.62 251 LEU B O 1
ATOM 4631 N N . ALA B 1 252 ? 4.422 28.953 15.781 1 94.12 252 ALA B N 1
ATOM 4632 C CA . ALA B 1 252 ? 4.812 29.641 17.016 1 94.12 252 ALA B CA 1
ATOM 4633 C C . ALA B 1 252 ? 5.945 30.625 16.75 1 94.12 252 ALA B C 1
ATOM 4635 O O . ALA B 1 252 ? 6.238 31.484 17.578 1 94.12 252 ALA B O 1
ATOM 4636 N N . SER B 1 253 ? 6.566 30.547 15.578 1 92.56 253 SER B N 1
ATOM 4637 C CA . SER B 1 253 ? 7.676 31.438 15.273 1 92.56 253 SER B CA 1
ATOM 4638 C C . SER B 1 253 ? 7.262 32.5 14.242 1 92.56 253 SER B C 1
ATOM 4640 O O . SER B 1 253 ? 8.039 33.406 13.93 1 92.56 253 SER B O 1
ATOM 4642 N N . HIS B 1 254 ? 6.102 32.344 13.742 1 90.56 254 HIS B N 1
ATOM 4643 C CA . HIS B 1 254 ? 5.645 33.281 12.695 1 90.56 254 HIS B CA 1
ATOM 4644 C C . HIS B 1 254 ? 5.32 34.656 13.266 1 90.56 254 HIS B C 1
ATOM 4646 O O . HIS B 1 254 ? 4.652 34.75 14.297 1 90.56 254 HIS B O 1
ATOM 4652 N N . ALA B 1 255 ? 5.746 35.656 12.609 1 90.06 255 ALA B N 1
ATOM 4653 C CA . ALA B 1 255 ? 5.625 37 13.109 1 90.06 255 ALA B CA 1
ATOM 4654 C C . ALA B 1 255 ? 4.164 37.375 13.367 1 90.06 255 ALA B C 1
ATOM 4656 O O . ALA B 1 255 ? 3.846 38 14.383 1 90.06 255 ALA B O 1
ATOM 4657 N N . MET B 1 256 ? 3.305 36.938 12.531 1 91 256 MET B N 1
ATOM 4658 C CA . MET B 1 256 ? 1.902 37.344 12.609 1 91 256 MET B CA 1
ATOM 4659 C C . MET B 1 256 ? 1.079 36.281 13.367 1 91 256 MET B C 1
ATOM 4661 O O . MET B 1 256 ? 0.024 36.625 13.914 1 91 256 MET B O 1
ATOM 4665 N N . PHE B 1 257 ? 1.562 35.094 13.461 1 92.12 257 PHE B N 1
ATOM 4666 C CA . PHE B 1 257 ? 0.671 34.031 13.906 1 92.12 257 PHE B CA 1
ATOM 4667 C C . PHE B 1 257 ? 1.132 33.469 15.234 1 92.12 257 PHE B C 1
ATOM 4669 O O . PHE B 1 257 ? 0.404 32.688 15.875 1 92.12 257 PHE B O 1
ATOM 4676 N N . SER B 1 258 ? 2.293 33.812 15.68 1 93.56 258 SER B N 1
ATOM 4677 C CA . SER B 1 258 ? 2.871 33.25 16.891 1 93.56 258 SER B CA 1
ATOM 4678 C C . SER B 1 258 ? 1.985 33.5 18.109 1 93.56 258 SER B C 1
ATOM 4680 O O . SER B 1 258 ? 1.601 32.562 18.812 1 93.56 258 SER B O 1
ATOM 4682 N N . LYS B 1 259 ? 1.637 34.781 18.344 1 92.81 259 LYS B N 1
ATOM 4683 C CA . LYS B 1 259 ? 0.872 35.125 19.531 1 92.81 259 LYS B CA 1
ATOM 4684 C C . LYS B 1 259 ? -0.502 34.469 19.516 1 92.81 259 LYS B C 1
ATOM 4686 O O . LYS B 1 259 ? -0.875 33.812 20.484 1 92.81 259 LYS B O 1
ATOM 4691 N N . PRO B 1 260 ? -1.253 34.562 18.391 1 92.44 260 PRO B N 1
ATOM 4692 C CA . PRO B 1 260 ? -2.555 33.906 18.391 1 92.44 260 PRO B CA 1
ATOM 4693 C C . PRO B 1 260 ? -2.439 32.375 18.578 1 92.44 260 PRO B C 1
ATOM 4695 O O . PRO B 1 260 ? -3.293 31.766 19.219 1 92.44 260 PRO B O 1
ATOM 4698 N N . THR B 1 261 ? -1.475 31.781 17.969 1 94.62 261 THR B N 1
ATOM 4699 C CA . THR B 1 261 ? -1.255 30.344 18.094 1 94.62 261 THR B CA 1
ATOM 4700 C C . THR B 1 261 ? -1.045 29.953 19.562 1 94.62 261 THR B C 1
ATOM 4702 O O . THR B 1 261 ? -1.691 29.047 20.062 1 94.62 261 THR B O 1
ATOM 4705 N N . LEU B 1 262 ? -0.169 30.625 20.266 1 95.06 262 LEU B N 1
ATOM 4706 C CA . LEU B 1 262 ? 0.159 30.328 21.641 1 95.06 262 LEU B CA 1
ATOM 4707 C C . LEU B 1 262 ? -1.021 30.625 22.562 1 95.06 262 LEU B C 1
ATOM 4709 O O . LEU B 1 262 ? -1.217 29.953 23.578 1 95.06 262 LEU B O 1
ATOM 4713 N N . GLU B 1 263 ? -1.81 31.609 22.156 1 93.69 263 GLU B N 1
ATOM 4714 C CA . GLU B 1 263 ? -3.02 31.922 22.922 1 93.69 263 GLU B CA 1
ATOM 4715 C C . GLU B 1 263 ? -4.023 30.781 22.844 1 93.69 263 GLU B C 1
ATOM 4717 O O . GLU B 1 263 ? -4.691 30.469 23.828 1 93.69 263 GLU B O 1
ATOM 4722 N N . VAL B 1 264 ? -4.145 30.172 21.703 1 91 264 VAL B N 1
ATOM 4723 C CA . VAL B 1 264 ? -5.051 29.047 21.547 1 91 264 VAL B CA 1
ATOM 4724 C C . VAL B 1 264 ? -4.523 27.844 22.328 1 91 264 VAL B C 1
ATOM 4726 O O . VAL B 1 264 ? -5.281 27.156 23.031 1 91 264 VAL B O 1
ATOM 4729 N N . LEU B 1 265 ? -3.205 27.609 22.219 1 93.44 265 LEU B N 1
ATOM 4730 C CA . LEU B 1 265 ? -2.586 26.469 22.875 1 93.44 265 LEU B CA 1
ATOM 4731 C C . LEU B 1 265 ? -2.693 26.594 24.391 1 93.44 265 LEU B C 1
ATOM 4733 O O . LEU B 1 265 ? -2.762 25.594 25.109 1 93.44 265 LEU B O 1
ATOM 4737 N N . MET B 1 266 ? -2.75 27.812 24.844 1 92.81 266 MET B N 1
ATOM 4738 C CA . MET B 1 266 ? -2.775 28.047 26.281 1 92.81 266 MET B CA 1
ATOM 4739 C C . MET B 1 266 ? -4.16 28.5 26.734 1 92.81 266 MET B C 1
ATOM 4741 O O . MET B 1 266 ? -4.344 28.891 27.875 1 92.81 266 MET B O 1
ATOM 4745 N N . GLY B 1 267 ? -5.066 28.5 25.766 1 88 267 GLY B N 1
ATOM 4746 C CA . GLY B 1 267 ? -6.359 29.109 26.031 1 88 267 GLY B CA 1
ATOM 4747 C C . GLY B 1 267 ? -7.266 28.25 26.891 1 88 267 GLY B C 1
ATOM 4748 O O . GLY B 1 267 ? -8.055 28.781 27.672 1 88 267 GLY B O 1
ATOM 4749 N N . SER B 1 268 ? -7.277 27 26.688 1 89 268 SER B N 1
ATOM 4750 C CA . SER B 1 268 ? -8.062 26.094 27.516 1 89 268 SER B CA 1
ATOM 4751 C C . SER B 1 268 ? -7.164 25.297 28.469 1 89 268 SER B C 1
ATOM 4753 O O . SER B 1 268 ? -6.004 25.031 28.156 1 89 268 SER B O 1
ATOM 4755 N N . LYS B 1 269 ? -7.758 24.938 29.688 1 90.62 269 LYS B N 1
ATOM 4756 C CA . LYS B 1 269 ? -7 24.188 30.672 1 90.62 269 LYS B CA 1
ATOM 4757 C C . LYS B 1 269 ? -6.465 22.891 30.094 1 90.62 269 LYS B C 1
ATOM 4759 O O . LYS B 1 269 ? -5.312 22.516 30.328 1 90.62 269 LYS B O 1
ATOM 4764 N N . ARG B 1 270 ? -7.312 22.281 29.375 1 87.62 270 ARG B N 1
ATOM 4765 C CA . ARG B 1 270 ? -6.941 20.984 28.812 1 87.62 270 ARG B CA 1
ATOM 4766 C C . ARG B 1 270 ? -5.801 21.141 27.812 1 87.62 270 ARG B C 1
ATOM 4768 O O . ARG B 1 270 ? -4.789 20.438 27.906 1 87.62 270 ARG B O 1
ATOM 4775 N N . CYS B 1 271 ? -5.922 22.062 26.906 1 91.31 271 CYS B N 1
ATOM 4776 C CA . CYS B 1 271 ? -4.918 22.25 25.859 1 91.31 271 CYS B CA 1
ATOM 4777 C C . CYS B 1 271 ? -3.619 22.797 26.438 1 91.31 271 CYS B C 1
ATOM 4779 O O . CYS B 1 271 ? -2.529 22.406 26.016 1 91.31 271 CYS B O 1
ATOM 4781 N N . ALA B 1 272 ? -3.775 23.672 27.391 1 94.75 272 ALA B N 1
ATOM 4782 C CA . ALA B 1 272 ? -2.598 24.203 28.078 1 94.75 272 ALA B CA 1
ATOM 4783 C C . ALA B 1 272 ? -1.834 23.094 28.797 1 94.75 272 ALA B C 1
ATOM 4785 O O . ALA B 1 272 ? -0.602 23.047 28.75 1 94.75 272 ALA B O 1
ATOM 4786 N N . GLY B 1 273 ? -2.59 22.234 29.453 1 92.06 273 GLY B N 1
ATOM 4787 C CA . GLY B 1 273 ? -1.965 21.094 30.125 1 92.06 273 GLY B CA 1
ATOM 4788 C C . GLY B 1 273 ? -1.191 20.203 29.188 1 92.06 273 GLY B C 1
ATOM 4789 O O . GLY B 1 273 ? -0.068 19.797 29.484 1 92.06 273 GLY B O 1
ATOM 4790 N N . LEU B 1 274 ? -1.754 19.938 28.062 1 92.25 274 LEU B N 1
ATOM 4791 C CA . LEU B 1 274 ? -1.101 19.125 27.062 1 92.25 274 LEU B CA 1
ATOM 4792 C C . LEU B 1 274 ? 0.152 19.812 26.516 1 92.25 274 LEU B C 1
ATOM 4794 O O . LEU B 1 274 ? 1.194 19.172 26.359 1 92.25 274 LEU B O 1
ATOM 4798 N N . THR B 1 275 ? -0.025 21.109 26.266 1 95.31 275 THR B N 1
ATOM 4799 C CA . THR B 1 275 ? 1.066 21.891 25.703 1 95.31 275 THR B CA 1
ATOM 4800 C C . THR B 1 275 ? 2.27 21.906 26.641 1 95.31 275 THR B C 1
ATOM 4802 O O . THR B 1 275 ? 3.398 21.656 26.219 1 95.31 275 THR B O 1
ATOM 4805 N N . ILE B 1 276 ? 2.004 22.141 27.875 1 95.19 276 ILE B N 1
ATOM 4806 C CA . ILE B 1 276 ? 3.066 22.188 28.875 1 95.19 276 ILE B CA 1
ATOM 4807 C C . ILE B 1 276 ? 3.695 20.812 29.047 1 95.19 276 ILE B C 1
ATOM 4809 O O . ILE B 1 276 ? 4.918 20.688 29.141 1 95.19 276 ILE B O 1
ATOM 4813 N N . ASP B 1 277 ? 2.848 19.828 29.062 1 92.31 277 ASP B N 1
ATOM 4814 C CA . ASP B 1 277 ? 3.34 18.469 29.203 1 92.31 277 ASP B CA 1
ATOM 4815 C C . ASP B 1 277 ? 4.27 18.094 28.047 1 92.31 277 ASP B C 1
ATOM 4817 O O . ASP B 1 277 ? 5.348 17.547 28.266 1 92.31 277 ASP B O 1
ATOM 4821 N N . ILE B 1 278 ? 3.863 18.406 26.859 1 93.81 278 ILE B N 1
ATOM 4822 C CA . ILE B 1 278 ? 4.652 18.109 25.672 1 93.81 278 ILE B CA 1
ATOM 4823 C C . ILE B 1 278 ? 5.969 18.891 25.719 1 93.81 278 ILE B C 1
ATOM 4825 O O . ILE B 1 278 ? 7.039 18.312 25.484 1 93.81 278 ILE B O 1
ATOM 4829 N N . ALA B 1 279 ? 5.871 20.141 26.031 1 95.75 279 ALA B N 1
ATOM 4830 C CA . ALA B 1 279 ? 7.051 21 26.094 1 95.75 279 ALA B CA 1
ATOM 4831 C C . ALA B 1 279 ? 8.055 20.469 27.109 1 95.75 279 ALA B C 1
ATOM 4833 O O . ALA B 1 279 ? 9.266 20.578 26.906 1 95.75 279 ALA B O 1
ATOM 4834 N N . ASN B 1 280 ? 7.602 19.844 28.125 1 93.94 280 ASN B N 1
ATOM 4835 C CA . ASN B 1 280 ? 8.477 19.406 29.219 1 93.94 280 ASN B CA 1
ATOM 4836 C C . ASN B 1 280 ? 9.016 18 28.953 1 93.94 280 ASN B C 1
ATOM 4838 O O . ASN B 1 280 ? 10.172 17.719 29.25 1 93.94 280 ASN B O 1
ATOM 4842 N N . ARG B 1 281 ? 8.281 17.172 28.453 1 93.25 281 ARG B N 1
ATOM 4843 C CA . ARG B 1 281 ? 8.602 15.75 28.406 1 93.25 281 ARG B CA 1
ATOM 4844 C C . ARG B 1 281 ? 9.297 15.383 27.094 1 93.25 281 ARG B C 1
ATOM 4846 O O . ARG B 1 281 ? 10.227 14.57 27.078 1 93.25 281 ARG B O 1
ATOM 4853 N N . LEU B 1 282 ? 8.867 15.922 25.969 1 93.06 282 LEU B N 1
ATOM 4854 C CA . LEU B 1 282 ? 9.289 15.469 24.656 1 93.06 282 LEU B CA 1
ATOM 4855 C C . LEU B 1 282 ? 10.789 15.688 24.469 1 93.06 282 LEU B C 1
ATOM 4857 O O . LEU B 1 282 ? 11.469 14.852 23.859 1 93.06 282 LEU B O 1
ATOM 4861 N N . PRO B 1 283 ? 11.352 16.766 24.984 1 94.25 283 PRO B N 1
ATOM 4862 C CA . PRO B 1 283 ? 12.789 16.984 24.797 1 94.25 283 PRO B CA 1
ATOM 4863 C C . PRO B 1 283 ? 13.648 16.109 25.703 1 94.25 283 PRO B C 1
ATOM 4865 O O . PRO B 1 283 ? 14.867 16.062 25.547 1 94.25 283 PRO B O 1
ATOM 4868 N N . GLN B 1 284 ? 13.055 15.391 26.594 1 92.19 284 GLN B N 1
ATOM 4869 C CA . GLN B 1 284 ? 13.797 14.562 27.531 1 92.19 284 GLN B CA 1
ATOM 4870 C C . GLN B 1 284 ? 14.297 13.281 26.859 1 92.19 284 GLN B C 1
ATOM 4872 O O . GLN B 1 284 ? 13.508 12.383 26.562 1 92.19 284 GLN B O 1
ATOM 4877 N N . ARG B 1 285 ? 15.523 13.102 26.812 1 89.25 285 ARG B N 1
ATOM 4878 C CA . ARG B 1 285 ? 16.141 12.008 26.078 1 89.25 285 ARG B CA 1
ATOM 4879 C C . ARG B 1 285 ? 15.977 10.688 26.828 1 89.25 285 ARG B C 1
ATOM 4881 O O . ARG B 1 285 ? 16.109 9.609 26.234 1 89.25 285 ARG B O 1
ATOM 4888 N N . SER B 1 286 ? 15.719 10.797 28.109 1 87 286 SER B N 1
ATOM 4889 C CA . SER B 1 286 ? 15.594 9.602 28.938 1 87 286 SER B CA 1
ATOM 4890 C C . SER B 1 286 ? 14.188 9.016 28.844 1 87 286 SER B C 1
ATOM 4892 O O . SER B 1 286 ? 13.93 7.918 29.344 1 87 286 SER B O 1
ATOM 4894 N N . LYS B 1 287 ? 13.359 9.695 28.234 1 83.88 287 LYS B N 1
ATOM 4895 C CA . LYS B 1 287 ? 11.961 9.266 28.188 1 83.88 287 LYS B CA 1
ATOM 4896 C C . LYS B 1 287 ? 11.555 8.891 26.766 1 83.88 287 LYS B C 1
ATOM 4898 O O . LYS B 1 287 ? 12.227 9.273 25.797 1 83.88 287 LYS B O 1
ATOM 4903 N N . TYR B 1 288 ? 10.523 8.086 26.719 1 82.25 288 TYR B N 1
ATOM 4904 C CA . TYR B 1 288 ? 9.906 7.824 25.422 1 82.25 288 TYR B CA 1
ATOM 4905 C C . TYR B 1 288 ? 9.344 9.109 24.812 1 82.25 288 TYR B C 1
ATOM 4907 O O . TYR B 1 288 ? 8.797 9.945 25.531 1 82.25 288 TYR B O 1
ATOM 4915 N N . PRO B 1 289 ? 9.523 9.25 23.578 1 85.25 289 PRO B N 1
ATOM 4916 C CA . PRO B 1 289 ? 9.977 8.375 22.484 1 85.25 289 PRO B CA 1
ATOM 4917 C C . PRO B 1 289 ? 11.469 8.539 22.188 1 85.25 289 PRO B C 1
ATOM 4919 O O . PRO B 1 289 ? 12.047 7.727 21.453 1 85.25 289 PRO B O 1
ATOM 4922 N N . LEU B 1 290 ? 12.172 9.469 22.766 1 87.56 290 LEU B N 1
ATOM 4923 C CA . LEU B 1 290 ? 13.539 9.797 22.375 1 87.56 290 LEU B CA 1
ATOM 4924 C C . LEU B 1 290 ? 14.508 8.703 22.812 1 87.56 290 LEU B C 1
ATOM 4926 O O . LEU B 1 290 ? 15.469 8.398 22.109 1 87.56 290 LEU B O 1
ATOM 4930 N N . ARG B 1 291 ? 14.258 8.086 23.922 1 85.81 291 ARG B N 1
ATOM 4931 C CA . ARG B 1 291 ? 15.109 7.004 24.391 1 85.81 291 ARG B CA 1
ATOM 4932 C C . ARG B 1 291 ? 15.172 5.863 23.375 1 85.81 291 ARG B C 1
ATOM 4934 O O . ARG B 1 291 ? 16.25 5.395 23.031 1 85.81 291 ARG B O 1
ATOM 4941 N N . GLN B 1 292 ? 14.031 5.496 22.984 1 80.38 292 GLN B N 1
ATOM 4942 C CA . GLN B 1 292 ? 13.938 4.395 22.031 1 80.38 292 GLN B CA 1
ATOM 4943 C C . GLN B 1 292 ? 14.523 4.789 20.672 1 80.38 292 GLN B C 1
ATOM 4945 O O . GLN B 1 292 ? 15.211 3.994 20.031 1 80.38 292 GLN B O 1
ATOM 4950 N N . LEU B 1 293 ? 14.25 5.977 20.25 1 83 293 LEU B N 1
ATOM 4951 C CA . LEU B 1 293 ? 14.734 6.473 18.969 1 83 293 LEU B CA 1
ATOM 4952 C C . LEU B 1 293 ? 16.266 6.586 18.969 1 83 293 LEU B C 1
ATOM 4954 O O . LEU B 1 293 ? 16.906 6.336 17.953 1 83 293 LEU B O 1
ATOM 4958 N N . SER B 1 294 ? 16.812 6.922 20.109 1 86.56 294 SER B N 1
ATOM 4959 C CA . SER B 1 294 ? 18.25 7.082 20.234 1 86.56 294 SER B CA 1
ATOM 4960 C C . SER B 1 294 ? 18.969 5.758 20.031 1 86.56 294 SER B C 1
ATOM 4962 O O . SER B 1 294 ? 20.094 5.727 19.5 1 86.56 294 SER B O 1
ATOM 4964 N N . GLU B 1 295 ? 18.344 4.656 20.422 1 81.5 295 GLU B N 1
ATOM 4965 C CA . GLU B 1 295 ? 18.922 3.324 20.266 1 81.5 295 GLU B CA 1
ATOM 4966 C C . GLU B 1 295 ? 18.875 2.881 18.797 1 81.5 295 GLU B C 1
ATOM 4968 O O . GLU B 1 295 ? 19.781 2.178 18.328 1 81.5 295 GLU B O 1
ATOM 4973 N N . ILE B 1 296 ? 17.922 3.34 18.172 1 77.31 296 ILE B N 1
ATOM 4974 C CA . ILE B 1 296 ? 17.703 2.848 16.812 1 77.31 296 ILE B CA 1
ATOM 4975 C C . ILE B 1 296 ? 18.344 3.797 15.805 1 77.31 296 ILE B C 1
ATOM 4977 O O . ILE B 1 296 ? 19 3.355 14.852 1 77.31 296 ILE B O 1
ATOM 4981 N N . ASN B 1 297 ? 18.219 5.086 15.977 1 85.12 297 ASN B N 1
ATOM 4982 C CA . ASN B 1 297 ? 18.719 6.117 15.078 1 85.12 297 ASN B CA 1
ATOM 4983 C C . ASN B 1 297 ? 19.047 7.406 15.828 1 85.12 297 ASN B C 1
ATOM 4985 O O . ASN B 1 297 ? 18.203 8.305 15.914 1 85.12 297 ASN B O 1
ATOM 4989 N N . PRO B 1 298 ? 20.203 7.531 16.266 1 89.38 298 PRO B N 1
ATOM 4990 C CA . PRO B 1 298 ? 20.594 8.68 17.078 1 89.38 298 PRO B CA 1
ATOM 4991 C C . PRO B 1 298 ? 20.406 10.016 16.359 1 89.38 298 PRO B C 1
ATOM 4993 O O . PRO B 1 298 ? 20.078 11.023 16.984 1 89.38 298 PRO B O 1
ATOM 4996 N N . GLN B 1 299 ? 20.609 9.992 15.062 1 90.75 299 GLN B N 1
ATOM 4997 C CA . GLN B 1 299 ? 20.453 11.234 14.305 1 90.75 299 GLN B CA 1
ATOM 4998 C C . GLN B 1 299 ? 19.016 11.703 14.312 1 90.75 299 GLN B C 1
ATOM 5000 O O . GLN B 1 299 ? 18.734 12.898 14.477 1 90.75 299 GLN B O 1
ATOM 5005 N N . MET B 1 300 ? 18.141 10.789 14.133 1 89.31 300 MET B N 1
ATOM 5006 C CA . MET B 1 300 ? 16.719 11.117 14.188 1 89.31 300 MET B CA 1
ATOM 5007 C C . MET B 1 300 ? 16.328 11.609 15.578 1 89.31 300 MET B C 1
ATOM 5009 O O . MET B 1 300 ? 15.547 12.555 15.711 1 89.31 300 MET B O 1
ATOM 5013 N N . ALA B 1 301 ? 16.875 10.961 16.547 1 91.5 301 ALA B N 1
ATOM 5014 C CA . ALA B 1 301 ? 16.594 11.344 17.922 1 91.5 301 ALA B CA 1
ATOM 5015 C C . ALA B 1 301 ? 17.047 12.766 18.203 1 91.5 301 ALA B C 1
ATOM 5017 O O . ALA B 1 301 ? 16.328 13.547 18.828 1 91.5 301 ALA B O 1
ATOM 5018 N N . ASN B 1 302 ? 18.188 13.07 17.734 1 92.88 302 ASN B N 1
ATOM 5019 C CA . ASN B 1 302 ? 18.734 14.406 17.938 1 92.88 302 ASN B CA 1
ATOM 5020 C C . ASN B 1 302 ? 17.891 15.469 17.234 1 92.88 302 ASN B C 1
ATOM 5022 O O . ASN B 1 302 ? 17.625 16.531 17.797 1 92.88 302 ASN B O 1
ATOM 5026 N N . GLY B 1 303 ? 17.547 15.164 16 1 94.06 303 GLY B N 1
ATOM 5027 C CA . GLY B 1 303 ? 16.688 16.094 15.273 1 94.06 303 GLY B CA 1
ATOM 5028 C C . GLY B 1 303 ? 15.367 16.359 15.953 1 94.06 303 GLY B C 1
ATOM 5029 O O . GLY B 1 303 ? 14.922 17.5 16.031 1 94.06 303 GLY B O 1
ATOM 5030 N N . LEU B 1 304 ? 14.797 15.336 16.469 1 94.94 304 LEU B N 1
ATOM 5031 C CA . LEU B 1 304 ? 13.508 15.469 17.141 1 94.94 304 LEU B CA 1
ATOM 5032 C C . LEU B 1 304 ? 13.664 16.25 18.438 1 94.94 304 LEU B C 1
ATOM 5034 O O . LEU B 1 304 ? 12.82 17.078 18.781 1 94.94 304 LEU B O 1
ATOM 5038 N N . ALA B 1 305 ? 14.719 15.945 19.156 1 95.12 305 ALA B N 1
ATOM 5039 C CA . ALA B 1 305 ? 14.992 16.641 20.406 1 95.12 305 ALA B CA 1
ATOM 5040 C C . ALA B 1 305 ? 15.172 18.141 20.172 1 95.12 305 ALA B C 1
ATOM 5042 O O . ALA B 1 305 ? 14.695 18.969 20.953 1 95.12 305 ALA B O 1
ATOM 5043 N N . GLU B 1 306 ? 15.844 18.453 19.094 1 95.94 306 GLU B N 1
ATOM 5044 C CA . GLU B 1 306 ? 16.062 19.859 18.766 1 95.94 306 GLU B CA 1
ATOM 5045 C C . GLU B 1 306 ? 14.734 20.562 18.469 1 95.94 306 GLU B C 1
ATOM 5047 O O . GLU B 1 306 ? 14.516 21.688 18.906 1 95.94 306 GLU B O 1
ATOM 5052 N N . LEU B 1 307 ? 13.922 19.938 17.703 1 95.69 307 LEU B N 1
ATOM 5053 C CA . LEU B 1 307 ? 12.617 20.5 17.375 1 95.69 307 LEU B CA 1
ATOM 5054 C C . LEU B 1 307 ? 11.781 20.672 18.641 1 95.69 307 LEU B C 1
ATOM 5056 O O . LEU B 1 307 ? 11.102 21.688 18.812 1 95.69 307 LEU B O 1
ATOM 5060 N N . ALA B 1 308 ? 11.812 19.688 19.531 1 96.5 308 ALA B N 1
ATOM 5061 C CA . ALA B 1 308 ? 11.07 19.75 20.781 1 96.5 308 ALA B CA 1
ATOM 5062 C C . ALA B 1 308 ? 11.57 20.891 21.672 1 96.5 308 ALA B C 1
ATOM 5064 O O . ALA B 1 308 ? 10.781 21.578 22.312 1 96.5 308 ALA B O 1
ATOM 5065 N N . GLN B 1 309 ? 12.82 21.062 21.656 1 97.06 309 GLN B N 1
ATOM 5066 C CA . GLN B 1 309 ? 13.422 22.125 22.453 1 97.06 309 GLN B CA 1
ATOM 5067 C C . GLN B 1 309 ? 12.992 23.5 21.938 1 97.06 309 GLN B C 1
ATOM 5069 O O . GLN B 1 309 ? 12.758 24.406 22.734 1 97.06 309 GLN B O 1
ATOM 5074 N N . LYS B 1 310 ? 13.023 23.641 20.656 1 96.56 310 LYS B N 1
ATOM 5075 C CA . LYS B 1 310 ? 12.562 24.891 20.062 1 96.56 310 LYS B CA 1
ATOM 5076 C C . LYS B 1 310 ? 11.117 25.188 20.469 1 96.56 310 LYS B C 1
ATOM 5078 O O . LYS B 1 310 ? 10.781 26.328 20.797 1 96.56 310 LYS B O 1
ATOM 5083 N N . PHE B 1 311 ? 10.305 24.203 20.438 1 96.62 311 PHE B N 1
ATOM 5084 C CA . PHE B 1 311 ? 8.906 24.359 20.812 1 96.62 311 PHE B CA 1
ATOM 5085 C C . PHE B 1 311 ? 8.781 24.75 22.281 1 96.62 311 PHE B C 1
ATOM 5087 O O . PHE B 1 311 ? 8 25.641 22.625 1 96.62 311 PHE B O 1
ATOM 5094 N N . ARG B 1 312 ? 9.539 24.047 23.094 1 96.44 312 ARG B N 1
ATOM 5095 C CA . ARG B 1 312 ? 9.562 24.359 24.516 1 96.44 312 ARG B CA 1
ATOM 5096 C C . ARG B 1 312 ? 9.938 25.828 24.75 1 96.44 312 ARG B C 1
ATOM 5098 O O . ARG B 1 312 ? 9.289 26.516 25.547 1 96.44 312 ARG B O 1
ATOM 5105 N N . SER B 1 313 ? 10.914 26.25 24.047 1 96.75 313 SER B N 1
ATOM 5106 C CA . SER B 1 313 ? 11.383 27.625 24.203 1 96.75 313 SER B CA 1
ATOM 5107 C C . SER B 1 313 ? 10.297 28.625 23.828 1 96.75 313 SER B C 1
ATOM 5109 O O . SER B 1 313 ? 10.156 29.672 24.484 1 96.75 313 SER B O 1
ATOM 5111 N N . ARG B 1 314 ? 9.57 28.344 22.875 1 95 314 ARG B N 1
ATOM 5112 C CA . ARG B 1 314 ? 8.5 29.234 22.422 1 95 314 ARG B CA 1
ATOM 5113 C C . ARG B 1 314 ? 7.367 29.266 23.453 1 95 314 ARG B C 1
ATOM 5115 O O . ARG B 1 314 ? 6.816 30.344 23.719 1 95 314 ARG B O 1
ATOM 5122 N N . VAL B 1 315 ? 7.012 28.141 23.953 1 95.44 315 VAL B N 1
ATOM 5123 C CA . VAL B 1 315 ? 5.93 28.031 24.938 1 95.44 315 VAL B CA 1
ATOM 5124 C C . VAL B 1 315 ? 6.301 28.797 26.203 1 95.44 315 VAL B C 1
ATOM 5126 O O . VAL B 1 315 ? 5.516 29.609 26.703 1 95.44 315 VAL B O 1
ATOM 5129 N N . TYR B 1 316 ? 7.484 28.609 26.641 1 94.75 316 TYR B N 1
ATOM 5130 C CA . TYR B 1 316 ? 7.895 29.234 27.891 1 94.75 316 TYR B CA 1
ATOM 5131 C C . TYR B 1 316 ? 8.211 30.719 27.688 1 94.75 316 TYR B C 1
ATOM 5133 O O . TYR B 1 316 ? 8.039 31.531 28.594 1 94.75 316 TYR B O 1
ATOM 5141 N N . GLY B 1 317 ? 8.695 31.031 26.469 1 93.56 317 GLY B N 1
ATOM 5142 C CA . GLY B 1 317 ? 8.812 32.438 26.156 1 93.56 317 GLY B CA 1
ATOM 5143 C C . GLY B 1 317 ? 7.5 33.188 26.25 1 93.56 317 GLY B C 1
ATOM 5144 O O . GLY B 1 317 ? 7.449 34.281 26.797 1 93.56 317 GLY B O 1
ATOM 5145 N N . PHE B 1 318 ? 6.461 32.625 25.797 1 93.62 318 PHE B N 1
ATOM 5146 C CA . PHE B 1 318 ? 5.125 33.188 25.844 1 93.62 318 PHE B CA 1
ATOM 5147 C C . PHE B 1 318 ? 4.617 33.281 27.266 1 93.62 318 PHE B C 1
ATOM 5149 O O . PHE B 1 318 ? 4.008 34.281 27.656 1 93.62 318 PHE B O 1
ATOM 5156 N N . LEU B 1 319 ? 4.848 32.25 28.109 1 91.75 319 LEU B N 1
ATOM 5157 C CA . LEU B 1 319 ? 4.398 32.25 29.5 1 91.75 319 LEU B CA 1
ATOM 5158 C C . LEU B 1 319 ? 5.098 33.312 30.312 1 91.75 319 LEU B C 1
ATOM 5160 O O . LEU B 1 319 ? 4.477 33.938 31.172 1 91.75 319 LEU B O 1
ATOM 5164 N N . GLU B 1 320 ? 6.34 33.562 30.031 1 91.19 320 GLU B N 1
ATOM 5165 C CA . GLU B 1 320 ? 7.102 34.594 30.703 1 91.19 320 GLU B CA 1
ATOM 5166 C C . GLU B 1 320 ? 6.586 36 30.344 1 91.19 320 GLU B C 1
ATOM 5168 O O . GLU B 1 320 ? 6.52 36.875 31.188 1 91.19 320 GLU B O 1
ATOM 5173 N N . GLU B 1 321 ? 6.23 36.188 29.109 1 86.56 321 GLU B N 1
ATOM 5174 C CA . GLU B 1 321 ? 5.688 37.469 28.641 1 86.56 321 GLU B CA 1
ATOM 5175 C C . GLU B 1 321 ? 4.332 37.75 29.281 1 86.56 321 GLU B C 1
ATOM 5177 O O . GLU B 1 321 ? 3.994 38.906 29.547 1 86.56 321 GLU B O 1
ATOM 5182 N N . GLN B 1 322 ? 3.59 36.688 29.516 1 84.69 322 GLN B N 1
ATOM 5183 C CA . GLN B 1 322 ? 2.279 36.844 30.141 1 84.69 322 GLN B CA 1
ATOM 5184 C C . GLN B 1 322 ? 2.412 37.188 31.625 1 84.69 322 GLN B C 1
ATOM 5186 O O . GLN B 1 322 ? 1.565 37.906 32.188 1 84.69 322 GLN B O 1
ATOM 5191 N N . GLN B 1 323 ? 3.393 36.719 32.281 1 81.44 323 GLN B N 1
ATOM 5192 C CA . GLN B 1 323 ? 3.604 36.969 33.688 1 81.44 323 GLN B CA 1
ATOM 5193 C C . GLN B 1 323 ? 4.262 38.312 33.938 1 81.44 323 GLN B C 1
ATOM 5195 O O . GLN B 1 323 ? 4.07 38.938 35 1 81.44 323 GLN B O 1
ATOM 5200 N N . HIS B 1 324 ? 5.195 38.906 33.125 1 74.38 324 HIS B N 1
ATOM 5201 C CA . HIS B 1 324 ? 5.852 40.188 33.25 1 74.38 324 HIS B CA 1
ATOM 5202 C C . HIS B 1 324 ? 5.496 41.125 32.094 1 74.38 324 HIS B C 1
ATOM 5204 O O . HIS B 1 324 ? 6.242 41.219 31.109 1 74.38 324 HIS B O 1
ATOM 5210 N N . PRO B 1 325 ? 4.293 41.688 32 1 63.72 325 PRO B N 1
ATOM 5211 C CA . PRO B 1 325 ? 3.998 42.594 30.891 1 63.72 325 PRO B CA 1
ATOM 5212 C C . PRO B 1 325 ? 4.969 43.781 30.828 1 63.72 325 PRO B C 1
ATOM 5214 O O . PRO B 1 325 ? 5.344 44.344 31.859 1 63.72 325 PRO B O 1
ATOM 5217 N N . THR B 1 326 ? 5.957 43.781 30.062 1 52.44 326 THR B N 1
ATOM 5218 C CA . THR B 1 326 ? 6.855 44.938 29.953 1 52.44 326 THR B CA 1
ATOM 5219 C C . THR B 1 326 ? 6.082 46.219 30.047 1 52.44 326 THR B C 1
ATOM 5221 O O . THR B 1 326 ? 5.219 46.5 29.203 1 52.44 326 THR B O 1
ATOM 5224 N N . VAL B 1 327 ? 5.883 46.844 31.188 1 48.84 327 VAL B N 1
ATOM 5225 C CA . VAL B 1 327 ? 5.504 48.219 31.422 1 48.84 327 VAL B CA 1
ATOM 5226 C C . VAL B 1 327 ? 6.441 49.156 30.641 1 48.84 327 VAL B C 1
ATOM 5228 O O . VAL B 1 327 ? 7.648 49.156 30.891 1 48.84 327 VAL B O 1
ATOM 5231 N N . ASP B 1 328 ? 6.332 49.281 29.344 1 47 328 ASP B N 1
ATOM 5232 C CA . ASP B 1 328 ? 6.941 50.469 28.734 1 47 328 ASP B CA 1
ATOM 5233 C C . ASP B 1 328 ? 6.645 51.719 29.531 1 47 328 ASP B C 1
ATOM 5235 O O . ASP B 1 328 ? 5.582 52.344 29.375 1 47 328 ASP B O 1
ATOM 5239 N N . CYS B 1 329 ? 6.934 51.844 30.766 1 42.53 329 CYS B N 1
ATOM 5240 C CA . CYS B 1 329 ? 6.934 53.125 31.469 1 42.53 329 CYS B CA 1
ATOM 5241 C C . CYS B 1 329 ? 7.863 54.125 30.781 1 42.53 329 CYS B C 1
ATOM 5243 O O . CYS B 1 329 ? 9.078 54.062 30.969 1 42.53 329 CYS B O 1
ATOM 5245 N N . ARG B 1 330 ? 7.633 54.531 29.484 1 43.12 330 ARG B N 1
ATOM 5246 C CA . ARG B 1 330 ? 8.211 55.781 28.969 1 43.12 330 ARG B CA 1
ATOM 5247 C C . ARG B 1 330 ? 7.969 56.906 29.938 1 43.12 330 ARG B C 1
ATOM 5249 O O . ARG B 1 330 ? 6.824 57.312 30.188 1 43.12 330 ARG B O 1
ATOM 5256 N N . ASP B 1 331 ? 8.781 57.094 30.953 1 39.69 331 ASP B N 1
ATOM 5257 C CA . ASP B 1 331 ? 8.938 58.281 31.781 1 39.69 331 ASP B CA 1
ATOM 5258 C C . ASP B 1 331 ? 9.164 59.5 30.906 1 39.69 331 ASP B C 1
ATOM 5260 O O . ASP B 1 331 ? 10.172 59.594 30.203 1 39.69 331 ASP B O 1
ATOM 5264 N N . THR B 1 332 ? 8.141 60.094 30.297 1 39.62 332 THR B N 1
ATOM 5265 C CA . THR B 1 332 ? 8.109 61.406 29.672 1 39.62 332 THR B CA 1
ATOM 5266 C C . THR B 1 332 ? 8.633 62.469 30.625 1 39.62 332 THR B C 1
ATOM 5268 O O . THR B 1 332 ? 7.914 62.938 31.516 1 39.62 332 THR B O 1
ATOM 5271 N N . GLY B 1 333 ? 9.891 62.344 31.203 1 36.5 333 GLY B N 1
ATOM 5272 C CA . GLY B 1 333 ? 10.492 63.406 31.984 1 36.5 333 GLY B CA 1
ATOM 5273 C C . GLY B 1 333 ? 10.648 64.688 31.203 1 36.5 333 GLY B C 1
ATOM 5274 O O . GLY B 1 333 ? 11.359 64.75 30.203 1 36.5 333 GLY B O 1
ATOM 5275 N N . ALA B 1 334 ? 9.703 65.688 31.109 1 38.94 334 ALA B N 1
ATOM 5276 C CA . ALA B 1 334 ? 9.57 67.062 30.656 1 38.94 334 ALA B CA 1
ATOM 5277 C C . ALA B 1 334 ? 10.625 67.938 31.312 1 38.94 334 ALA B C 1
ATOM 5279 O O . ALA B 1 334 ? 10.508 68.312 32.469 1 38.94 334 ALA B O 1
ATOM 5280 N N . SER B 1 335 ? 11.992 67.688 31.188 1 36.25 335 SER B N 1
ATOM 5281 C CA . SER B 1 335 ? 12.961 68.625 31.766 1 36.25 335 SER B CA 1
ATOM 5282 C C . SER B 1 335 ? 12.883 70 31.094 1 36.25 335 SER B C 1
ATOM 5284 O O . SER B 1 335 ? 13.078 70.125 29.875 1 36.25 335 SER B O 1
ATOM 5286 N N . GLY B 1 336 ? 11.914 70.875 31.422 1 35.62 336 GLY B N 1
ATOM 5287 C CA . GLY B 1 336 ? 11.75 72.312 31.109 1 35.62 336 GLY B CA 1
ATOM 5288 C C . GLY B 1 336 ? 12.969 73.125 31.438 1 35.62 336 GLY B C 1
ATOM 5289 O O . GLY B 1 336 ? 13.258 73.375 32.625 1 35.62 336 GLY B O 1
ATOM 5290 N N . LYS B 1 337 ? 14.141 73 30.703 1 39.69 337 LYS B N 1
ATOM 5291 C CA . LYS B 1 337 ? 15.328 73.875 30.922 1 39.69 337 LYS B CA 1
ATOM 5292 C C . LYS B 1 337 ? 15.039 75.312 30.609 1 39.69 337 LYS B C 1
ATOM 5294 O O . LYS B 1 337 ? 14.43 75.625 29.594 1 39.69 337 LYS B O 1
ATOM 5299 N N . PRO B 1 338 ? 15.188 76.312 31.578 1 45.34 338 PRO B N 1
ATOM 5300 C CA . PRO B 1 338 ? 14.906 77.75 31.547 1 45.34 338 PRO B CA 1
ATOM 5301 C C . PRO B 1 338 ? 15.766 78.5 30.531 1 45.34 338 PRO B C 1
ATOM 5303 O O . PRO B 1 338 ? 16.859 78 30.188 1 45.34 338 PRO B O 1
ATOM 5306 N N . PRO B 1 339 ? 15.195 79.375 29.609 1 43.31 339 PRO B N 1
ATOM 5307 C CA . PRO B 1 339 ? 15.789 80.188 28.547 1 43.31 339 PRO B CA 1
ATOM 5308 C C . PRO B 1 339 ? 16.938 81.062 29.062 1 43.31 339 PRO B C 1
ATOM 5310 O O . PRO B 1 339 ? 16.766 81.812 30.031 1 43.31 339 PRO B O 1
ATOM 5313 N N . ARG B 1 340 ? 18.266 80.562 29 1 36.16 340 ARG B N 1
ATOM 5314 C CA . ARG B 1 340 ? 19.406 81.375 29.469 1 36.16 340 ARG B CA 1
ATOM 5315 C C . ARG B 1 340 ? 19.531 82.688 28.734 1 36.16 340 ARG B C 1
ATOM 5317 O O . ARG B 1 340 ? 19.344 82.75 27.516 1 36.16 340 ARG B O 1
ATOM 5324 N N . VAL B 1 341 ? 19.375 83.812 29.375 1 40.91 341 VAL B N 1
ATOM 5325 C CA . VAL B 1 341 ? 19.5 85.25 29.109 1 40.91 341 VAL B CA 1
ATOM 5326 C C . VAL B 1 341 ? 20.906 85.562 28.609 1 40.91 341 VAL B C 1
ATOM 5328 O O . VAL B 1 341 ? 21.891 85.25 29.25 1 40.91 341 VAL B O 1
ATOM 5331 N N . PRO B 1 342 ? 21.125 85.438 27.281 1 35.75 342 PRO B N 1
ATOM 5332 C CA . PRO B 1 342 ? 22.484 85.75 26.797 1 35.75 342 PRO B CA 1
ATOM 5333 C C . PRO B 1 342 ? 23.062 87 27.344 1 35.75 342 PRO B C 1
ATOM 5335 O O . PRO B 1 342 ? 22.344 88 27.484 1 35.75 342 PRO B O 1
ATOM 5338 N N . ARG B 1 343 ? 24.234 86.938 28.031 1 30.66 343 ARG B N 1
ATOM 5339 C CA . ARG B 1 343 ? 25 88.125 28.328 1 30.66 343 ARG B CA 1
ATOM 5340 C C . ARG B 1 343 ? 25.469 88.812 27.047 1 30.66 343 ARG B C 1
ATOM 5342 O O . ARG B 1 343 ? 25.906 88.188 26.094 1 30.66 343 ARG B O 1
#

Nearest PDB structures (foldseek):
  9cpc-assembly1_1A  TM=2.268E-01  e=2.142E-01  Sus scrofa
  6vu5-assembly1_A  TM=2.349E-01  e=2.866E-01  Rattus norvegicus
  5o9z-assembly1_v  TM=2.247E-01  e=3.626E+00  Homo sapiens
  9cpc-assembly1_1A  TM=2.268E-01  e=3.051E-01  Sus scrofa
  6vu5-assembly1_A  TM=2.329E-01  e=5.019E-01  Rattus norvegicus

InterPro domains:
  IPR044952 Protein SENSITIVE TO UV 2 [PTHR35761] (2-322)

Solvent-accessible surface area (backbone atoms only — not comparable to full-atom values): 37711 Å² total; per-residue (Å²): 137,85,80,80,79,78,78,78,78,76,79,80,74,76,73,74,76,67,77,66,66,80,55,74,51,62,76,71,53,43,43,71,56,60,82,60,81,59,59,75,79,50,50,43,61,48,45,51,51,38,51,47,49,34,68,71,42,83,52,60,70,57,26,38,22,28,42,32,30,46,39,45,52,53,30,45,36,48,46,76,67,55,55,63,64,62,37,67,60,64,47,33,46,50,47,34,65,48,39,36,86,88,46,54,67,65,39,31,39,45,47,52,50,40,50,48,60,53,42,63,12,65,69,50,34,48,21,61,41,52,47,37,64,75,34,58,78,76,55,62,59,90,74,69,85,64,56,48,40,56,33,50,49,47,35,50,32,36,51,53,66,51,50,47,59,76,56,71,47,47,68,46,30,48,39,30,32,49,51,49,52,45,49,43,55,40,39,67,59,50,68,48,15,37,45,61,38,65,36,63,52,45,95,88,53,46,20,52,56,58,41,50,51,47,30,51,52,35,60,49,65,53,71,88,57,58,58,63,49,48,48,50,36,52,48,33,51,48,51,30,51,44,54,50,39,49,43,52,39,52,41,54,65,30,90,84,41,14,65,62,47,53,46,58,43,56,61,38,73,69,47,26,51,50,49,52,48,45,39,62,44,55,44,32,57,87,32,62,59,31,38,61,34,40,74,74,38,48,67,61,26,49,54,44,30,50,46,31,43,54,41,26,51,50,54,52,51,50,53,50,47,69,74,52,65,79,73,78,73,74,74,78,75,79,77,75,78,79,82,82,76,80,130,137,83,82,80,79,78,77,78,78,77,78,79,75,75,74,74,77,68,76,66,66,79,56,75,51,62,76,72,56,45,42,71,56,61,80,60,81,60,58,75,79,51,49,43,59,48,45,52,52,38,52,48,49,35,70,72,41,82,51,61,71,57,26,38,23,30,42,28,31,47,39,47,54,53,31,45,36,46,46,77,66,56,55,64,65,63,37,67,59,64,46,33,47,52,47,34,66,47,39,36,85,88,45,54,68,66,39,30,38,45,48,53,51,39,51,48,59,53,42,64,12,65,68,50,34,49,20,62,40,52,46,38,63,75,36,61,78,75,54,61,60,91,74,70,85,64,57,48,41,57,33,48,49,47,34,50,32,37,52,55,66,51,51,47,59,75,55,70,46,46,68,46,31,48,37,31,34,52,50,50,51,44,50,45,54,41,37,66,60,50,70,48,17,36,47,62,38,65,35,63,53,45,96,89,53,46,20,53,56,57,42,51,50,48,30,52,51,34,61,49,66,54,73,88,59,56,59,63,50,48,47,50,36,53,49,32,51,49,51,33,51,44,53,50,41,50,43,51,41,51,42,53,65,31,89,86,42,14,65,62,47,51,48,57,43,56,61,40,72,67,47,26,50,51,48,53,48,44,37,62,44,54,43,34,58,88,32,61,60,31,37,62,33,40,75,75,37,48,67,59,26,50,53,45,30,52,46,31,43,54,41,25,50,49,55,52,50,51,53,48,48,70,73,52,66,80,74,79,73,76,77,82,76,80,80,81,75,79,85,78,78,81,128

pLDDT: mean 78.18, std 22.05, range [23.3, 97.44]

Organism: Hordeum vulgare subsp. vulgare (NCBI:txid112509)

Sequence (686 aa):
MYVDNNMEMERNNQEHSSALLNVPDPEEDGLHIGNMFLPSTFWTPFFSGVLQIALKYSEEGIRVDALSIMILIVRTSDSNGEREKFGFISVMESLHQLLQKENALLVKKHSVHLLFLLLNCPTMLKMLCSGGKDGSELMETVGCENDPQQAINSVLKDLSECLTCEATTSLELKLCRLVVNLLAYISSSGKSGYEVLLGSVTAHGASFLELTMEVLASQMDCKVDFSAEVHELLNERYLLLRETLILLNRLASHAMFSKPTLEVLMGSKRCAGLTIDIANRLPQRSKYPLRQLSEINPQMANGLAELAQKFRSRVYGFLEEQQHPTVDCRDTGASGKPPRVPRMYVDNNMEMERNNQEHSSALLNVPDPEEDGLHIGNMFLPSTFWTPFFSGVLQIALKYSEEGIRVDALSIMILIVRTSDSNGEREKFGFISVMESLHQLLQKENALLVKKHSVHLLFLLLNCPTMLKMLCSGGKDGSELMETVGCENDPQQAINSVLKDLSECLTCEATTSLELKLCRLVVNLLAYISSSGKSGYEVLLGSVTAHGASFLELTMEVLASQMDCKVDFSAEVHELLNERYLLLRETLILLNRLASHAMFSKPTLEVLMGSKRCAGLTIDIANRLPQRSKYPLRQLSEINPQMANGLAELAQKFRSRVYGFLEEQQHPTVDCRDTGASGKPPRVPR

Secondary structure (DSSP, 8-state):
-------------------------TTTS----TT-SS-HHHHHHHHHHHHHHHHH---HHHHHHHHHHHHHHHHHS-TTTTGGGG-HHHHHHHHHHHTSTTS-HHHHHHHHHHHHHHHTSHHHHHHHHTTTSTTTTGGG-TT--S-HHHHHHHHHHHHHHHS-TT--SHHHHHHHHHHHHHHHHHHTSHHHHHHHHHSB-STT--BHHHHHHHHHHHHHH-----HHHHHHHHHHHHHHHHHHHHHHHHHHH-TTTHHHHHHHHTTSHHHHHHHHHHHHHTT-TTSTTHHHHHHH-HHHHHHHHHHHHHHHHHHHHHHHHHHS-------------------/-------------------------TTTS----TT-SS-HHHHHHHHHHHHHHHHH---HHHHHHHHHHHHHHHHHS-TTTTGGGG-HHHHHHHHHHHTSTTS-HHHHHHHHHHHHHHHTSHHHHHHHHTTTSTTTTGGG-TT--S-HHHHHHHHHHHHHHHS-TT--SHHHHHHHHHHHHHHHHHHTSHHHHHHHHHSB-STT--BHHHHHHHHHHHHHH-----HHHHHHHHHHHHHHHHHHHHHHHHHHH-TTTHHHHHHHHTTSHHHHHHHHHHHHHTT-TTSTTHHHHHHH-HHHHHHHHHHHHHHHHHHHHHHHHHHS-------------------

Foldseek 3Di:
DPPPPPPPPPPPPPPPPPVPLVPVPCVQQAPCVDPPVPDLVPLQVVLVVLLVQLQVDQDQVSVLVSLVVNLVSLSHDDLEPSLVSNPLLVLLQSLLRQLDPPHDLSSNQSSLSSVLSSCSRVLSLVCLLVLNPVCVVVPPPPDPPDRSNVSSLSNLLSLLVLLDLPDQDPSSVSSNVSSVSSLVVQCVSPDSSVCQQCFARDPVTDGVVRSNVSNVVSVVVDDNDCPVVVVVVLVVVLVVLLVVLVVLLCQCPDPPRNLVSLCVCCVDPVSVVVLQVQLPAQLDCVDPPLVVCCVVPVVSSVSSNVSSPSSNCSNVVNVVCVVCVPPPPPPPPPPPDDPPPDD/DPPCPPPPPPPPPPPPPPVPLVLVPCVQQAPCVDPPVPPLVPLQVVLVVLLVQLQVDQDQVSVLVSLVVNLVSLSNDDLEPSLVSNPLLVLLQSLLSQLDPPHDLSSNQSSLSSVLSSCSRVLSLVCLLVLNPVCVVVPPPPDPPDRSNVSSLSNLLSLLVLLDLPDQDPSSVSSNVSSVSSLVVQCVSPDSSVCQQCFANDPVTDGVVRSNVSNVVSVVVDDNDCPVVVVVVLVVVLVVLLVVLVVLLCQCVDPPRNLVSLCVCCVDPVSVVVLQVQLPAQLDCVDPPLVVCCVVPVVSSVSSNVSSPSSNCSNVVNVVCVVCVPPPPPPPPPPPDDDDDDD

Radius of gyration: 33.99 Å; Cα contacts (8 Å, |Δi|>4): 768; chains: 2; bounding box: 95×182×72 Å

=== Feature glossary ===
Legend for the data blocks above and below:

— What the protein is —

Sequence gives the chain of amino acids in standard one-letter code (A=alanine, C=cysteine, …, Y=tyrosine), read N→C. It is the only feature that is directly encoded by the gene; all structural features are derived from the folded form of this sequence.

The annotation block draws on four external resources. InterPro: which protein families and domains the sequence belongs to. GO: standardized terms for what the protein does, what process it participates in, and where in the cell it acts. CATH: which structural fold it has in the CATH hierarchy. Organism: the species of origin.

— Where its atoms are —

Atomic coordinates in PDBx/mmCIF format — the same representation the Protein Data Bank distributes. Each line of the _atom_site loop places one backbone atom in Cartesian space (units: ångströms, origin: arbitrary).

Six rendered views show the 3D structure from the faces of a cube — i.e. along ±x, ±y, ±z. Rendering representation is drawn randomly per protein from cartoon (secondary-structure ribbons), sticks (backbone bonds), or molecular surface; coloring is either N→C rainbow (blue at the N-terminus through red at the C-terminus) or one color per chain.

— Local backbone conformation —

DSSP 8-state secondary structure assigns each residue one of H (α-helix), G (3₁₀-helix), I (π-helix), E (extended β-strand), B (isolated β-bridge), T (hydrogen-bonded turn), S (bend), or '-' (coil). The assignment is computed from backbone hydrogen-bond geometry via the Kabsch–Sander algorithm.

P-SEA three-state annotation labels each residue as helix, strand, or coil based purely on the geometry of the Cα trace. It serves as a fallback when the full backbone (and thus DSSP) is unavailable.

φ (phi) and ψ (psi) are the two rotatable backbone dihedrals per residue: φ is the C(i-1)–N–Cα–C torsion, ψ is the N–Cα–C–N(i+1) torsion, both in degrees on (−180°, 180°]. α-helical residues cluster near (−60°, −45°); β-strand residues near (−120°, +130°). A Ramachandran plot is simply a scatter of (φ, ψ) for every residue.

— Global shape and packing —

Radius of gyration (Rg) is the root-mean-square distance of Cα atoms from their centroid — a single number for overall size and compactness. A globular domain of N residues has Rg ≈ 2.2·N^0.38 Å; an extended or disordered chain has a much larger Rg. The Cα contact count is the number of residue pairs whose Cα atoms are within 8 Å and are more than four positions apart in sequence — a standard proxy for tertiary packing density. The bounding box is the smallest axis-aligned box enclosing all Cα atoms.

Accessible surface area quantifies burial. A residue with SASA near zero is packed into the hydrophobic core; one with SASA >100 Å² sits on the surface. Computed here via the Shrake–Rupley numerical algorithm with a 1.4 Å probe.

The contact map is a binary N×N matrix image: pixel (i, j) is dark where Cα_i and Cα_j are within 8 Å and |i−j|>4. Because the |i−j|>4 filter removes local helical contacts, off-diagonal stripes parallel to the main diagonal indicate parallel β-sheets; stripes perpendicular to it indicate antiparallel β-sheets. The Ramachandran plot scatters every residue's (φ, ψ) pair against the sterically allowed regions. The PAE heatmap renders the predicted-aligned-error matrix.

— Structural neighborhood —

A 3Di character summarizes, for each residue, the relative orientation of the Cα frame of its nearest spatial neighbor. Because it encodes fold topology rather than chemistry, 3Di alignments detect remote structural similarity that sequence alignment misses.

Structural nearest neighbors (via Foldseek easy-search vs the PDB). Reported per hit: target PDB id, E-value, and alignment TM-score. A TM-score above ~0.5 is the conventional threshold for 'same fold'.

— Confidence and disorder —

For AlphaFold models, the B-factor field carries pLDDT — the model's own estimate of local accuracy on a 0–100 scale. Regions with pLDDT<50 should be treated as essentially unmodeled; they often correspond to intrinsically disordered segments.

B-factor (Debye–Waller factor) reflects atomic displacement in the crystal lattice. It is an experimental observable (units Å²), not a prediction; low values mean the atom is pinned down, high values mean it moves or is heterogeneous across the crystal.

Predicted Aligned Error (PAE) is an AlphaFold confidence matrix: entry (i, j) is the expected error in the position of residue j, in ångströms, when the prediction is superimposed on the true structure at residue i. Low PAE within a block of residues means that block is internally rigid and well-predicted; high PAE between two blocks means their relative placement is uncertain even if each block individually is confident.